Protein 5MZN (pdb70)

Organism: Saccharomyces cerevisiae (strain ATCC 204508 / S288c) (NCBI:txid559292)

Secondary structure (DSSP, 8-state):
---THHHHHHHHHH----HHHHHHHTTS-TT--SSSSS---GGG--PPPSS-SSHHHHHHHHHHHHHHHHHHHHHHHHHT--PPPEEEEEEEEEEETTEEEEEEEEEHHHHHHTT--TTEEEEEE--TT--TTS---HHHHHT-SSEEEEEEEEEEE-TTSEEEEEEEEETT-GGGGG--TT-EEEEEEEEE-HHHHHHHHHHHHGGG-TTHHHHHHT-PPPP----HHHHHHHHHHHT--HHHHHHHHHHHHS-EEEEEE--TTS-HHHHHHHHHHHHHHHHH--------PPP-EEEEESSHHHHHHHHHHHTT-EE-TTS-EE---EEE-S--SS--HHHHTTBHHHHHHHHHTTTT--HHHHHHHHHHHHHHHHHH-SEEEEETGGGGSHHHHTS-----EEEESSTTSS-HHHHHGGGGGT--EEEEEE-SSSPPPP-S-HHHHHTTTT--HHHHHHTTSPPEEP-EE-SS-HHHHHHHHHHHSTT-PEEPTTHHHHT--GGGGSTT--SEEEEEE----S--HHHHHHHHHHHHHHHHHHTTT---TT-EEEEES-HHHHHHHHHHHHHHHGGGGTTTEEEEETTTTTT--EEEEEEE------HHHHHHHHHHHHHHTTSEEEEEEEEE-HHHHTTSHHHHHHHHHHHHTT-EEEE-TTTT-TT-HHHHHHHH--

Radius of gyration: 28.55 Å; Cα contacts (8 Å, |Δi|>4): 1308; chains: 1; bounding box: 81×67×74 Å

InterPro domains:
  IPR024481 Helicase Sen1, N-terminal [PF12726] (106-859)
  IPR027417 P-loop containing nucleoside triphosphate hydrolase [G3DSA:3.40.50.300] (1264-1654)
  IPR027417 P-loop containing nucleoside triphosphate hydrolase [G3DSA:3.40.50.300] (1655-1859)
  IPR027417 P-loop containing nucleoside triphosphate hydrolase [SSF52540] (1333-1855)
  IPR041677 DNA2/NAM7 helicase, helicase domain [PF13086] (1334-1626)
  IPR041679 DNA2/NAM7 helicase-like, C-terminal [PF13087] (1634-1831)
  IPR044340 Helicase Sen1, 1B domain [cd21408] (1179-1284)
  IPR045055 DNA2/NAM7-like helicase [PTHR10887] (920-1957)
  IPR047187 Upf1-like, C-terminal helicase domain [cd18808] (1657-1848)
  IPR056474 Helicase SEN1, beta-barrel domain [PF23576] (1177-1285)

GO terms:
  GO:0060257 negative regulation of flocculation (P, IMP)
  GO:0005515 protein binding (F, IDA)
  GO:0005634 nucleus (C, IDA)
  GO:0005657 replication fork (C, IDA)
  GO:0005737 cytoplasm (C, IDA)
  GO:0033678 5'-3' DNA/RNA helicase activity (F, IDA)
  GO:0043139 5'-3' DNA helicase activity (F, IDA)
  GO:0035649 Nrd1 complex (C, IDA)
  GO:0006386 termination of RNA polymerase III transcription (P, IDA)
  GO:0019904 protein domain specific binding (F, IDA)
  GO:0006283 transcription-coupled nucleotide-excision repair (P, IGI)
  GO:0003729 mRNA binding (F, HDA)
  GO:0045005 DNA-templated DNA replication maintenance of fidelity (P, IMP)
  GO:0045454 cell redox homeostasis (P, IMP)
  GO:0016180 snRNA processing (P, IMP)
  GO:1990918 double-strand break repair involved in meiotic recombination (P, IMP)
  GO:0031124 mRNA 3'-end processing (P, IMP)
  GO:0031126 sno(s)RNA 3'-end processing (P, IMP)
  GO:0006279 premeiotic DNA replication (P, IMP)
  GO:0006353 DNA-templated transcription termination (P, IMP)

B-factor: mean 53.17, std 30.82, range [19.44, 369.69]

Structure (mmCIF, N/CA/C/O backbone):
data_5MZN
#
_entry.id   5MZN
#
_cell.length_a   90.285
_cell.length_b   171.944
_cell.length_c   69.094
_cell.angle_alpha   90.00
_cell.angle_beta   90.00
_cell.angle_gamma   90.00
#
_symmetry.space_group_name_H-M   'P 21 21 2'
#
loop_
_entity.id
_entity.type
_entity.pdbx_description
1 polymer 'Helicase SEN1,Helicase SEN1'
2 non-polymer "ADENOSINE-5'-DIPHOSPHATE"
3 non-polymer 1,2-ETHANEDIOL
4 non-polymer GLYCEROL
5 non-polymer DI(HYDROXYETHYL)ETHER
6 non-polymer 'MAGNESIUM ION'
7 water water
#
loop_
_atom_site.group_PDB
_atom_site.id
_atom_site.type_symbol
_atom_site.label_atom_id
_atom_site.label_alt_id
_atom_site.label_comp_id
_atom_site.label_asym_id
_atom_site.label_entity_id
_atom_site.label_seq_id
_atom_site.pdbx_PDB_ins_code
_atom_site.Cartn_x
_atom_site.Cartn_y
_atom_site.Cartn_z
_atom_site.occupancy
_atom_site.B_iso_or_equiv
_atom_site.auth_seq_id
_atom_site.auth_comp_id
_atom_site.auth_asym_id
_atom_site.auth_atom_id
_atom_site.pdbx_PDB_model_num
ATOM 1 N N . GLU A 1 5 ? -77.106 20.493 -5.481 1.00 81.08 1096 GLU A N 1
ATOM 2 C CA . GLU A 1 5 ? -77.990 21.593 -5.087 1.00 92.58 1096 GLU A CA 1
ATOM 3 C C . GLU A 1 5 ? -77.506 22.907 -5.709 1.00 109.28 1096 GLU A C 1
ATOM 4 O O . GLU A 1 5 ? -77.324 22.984 -6.926 1.00 109.24 1096 GLU A O 1
ATOM 7 N N . LEU A 1 6 ? -77.312 23.944 -4.884 1.00 120.34 1097 LEU A N 1
ATOM 8 C CA . LEU A 1 6 ? -76.664 25.179 -5.319 1.00 117.97 1097 LEU A CA 1
ATOM 9 C C . LEU A 1 6 ? -75.229 25.181 -4.798 1.00 105.96 1097 LEU A C 1
ATOM 10 O O . LEU A 1 6 ? -74.993 25.383 -3.599 1.00 90.49 1097 LEU A O 1
ATOM 26 N N . ALA A 1 7 ? -74.277 24.990 -5.712 1.00 103.68 1098 ALA A N 1
ATOM 27 C CA . ALA A 1 7 ? -72.883 24.732 -5.361 1.00 92.82 1098 ALA A CA 1
ATOM 28 C C . ALA A 1 7 ? -72.088 26.040 -5.306 1.00 90.06 1098 ALA A C 1
ATOM 29 O O . ALA A 1 7 ? -71.234 26.331 -6.150 1.00 68.07 1098 ALA A O 1
ATOM 36 N N . LYS A 1 8 ? -72.378 26.827 -4.260 1.00 102.87 1099 LYS A N 1
ATOM 37 C CA . LYS A 1 8 ? -71.537 27.963 -3.873 1.00 96.41 1099 LYS A CA 1
ATOM 38 C C . LYS A 1 8 ? -70.144 27.534 -3.434 1.00 80.62 1099 LYS A C 1
ATOM 39 O O . LYS A 1 8 ? -69.297 28.395 -3.151 1.00 74.86 1099 LYS A O 1
ATOM 58 N N . GLN A 1 9 ? -69.905 26.231 -3.309 1.00 62.91 1100 GLN A N 1
ATOM 59 C CA . GLN A 1 9 ? -68.571 25.762 -3.024 1.00 67.19 1100 GLN A CA 1
ATOM 60 C C . GLN A 1 9 ? -67.655 25.952 -4.224 1.00 59.70 1100 GLN A C 1
ATOM 61 O O . GLN A 1 9 ? -66.436 25.897 -4.060 1.00 52.63 1100 GLN A O 1
ATOM 75 N N . GLU A 1 10 ? -68.221 26.162 -5.418 1.00 61.97 1101 GLU A N 1
ATOM 76 C CA . GLU A 1 10 ? -67.398 26.526 -6.562 1.00 63.64 1101 GLU A CA 1
ATOM 77 C C . GLU A 1 10 ? -66.676 27.830 -6.289 1.00 52.19 1101 GLU A C 1
ATOM 78 O O . GLU A 1 10 ? -65.472 27.943 -6.541 1.00 47.05 1101 GLU A O 1
ATOM 90 N N . LEU A 1 11 ? -67.379 28.814 -5.722 1.00 47.75 1102 LEU A N 1
ATOM 91 C CA . LEU A 1 11 ? -66.709 30.049 -5.348 1.00 58.97 1102 LEU A CA 1
ATOM 92 C C . LEU A 1 11 ? -65.700 29.794 -4.245 1.00 48.78 1102 LEU A C 1
ATOM 93 O O . LEU A 1 11 ? -64.641 30.427 -4.219 1.00 46.49 1102 LEU A O 1
ATOM 109 N N . GLU A 1 12 ? -66.012 28.884 -3.317 1.00 51.06 1103 GLU A N 1
ATOM 110 C CA . GLU A 1 12 ? -65.096 28.629 -2.210 1.00 46.64 1103 GLU A CA 1
ATOM 111 C C . GLU A 1 12 ? -63.855 27.894 -2.688 1.00 36.23 1103 GLU A C 1
ATOM 112 O O . GLU A 1 12 ? -62.738 28.195 -2.252 1.00 35.96 1103 GLU A O 1
ATOM 124 N N . HIS A 1 13 ? -64.030 26.923 -3.582 1.00 38.59 1104 HIS A N 1
ATOM 125 C CA . HIS A 1 13 ? -62.876 26.240 -4.134 1.00 37.52 1104 HIS A CA 1
ATOM 126 C C . HIS A 1 13 ? -62.079 27.164 -5.044 1.00 33.80 1104 HIS A C 1
ATOM 127 O O . HIS A 1 13 ? -60.846 27.088 -5.076 1.00 33.71 1104 HIS A O 1
ATOM 141 N N . MET A 1 14 ? -62.761 28.018 -5.813 1.00 36.56 1105 MET A N 1
ATOM 142 C CA . MET A 1 14 ? -62.040 29.039 -6.571 1.00 34.47 1105 MET A CA 1
ATOM 143 C C . MET A 1 14 ? -61.187 29.864 -5.627 1.00 32.74 1105 MET A C 1
ATOM 144 O O . MET A 1 14 ? -59.997 30.068 -5.860 1.00 31.11 1105 MET A O 1
ATOM 158 N N . ARG A 1 15 ? -61.776 30.317 -4.519 1.00 34.91 1106 ARG A N 1
ATOM 159 C CA . ARG A 1 15 ? -61.009 31.121 -3.582 1.00 35.85 1106 ARG A CA 1
ATOM 160 C C . ARG A 1 15 ? -59.780 30.371 -3.061 1.00 31.54 1106 ARG A C 1
ATOM 161 O O . ARG A 1 15 ? -58.694 30.949 -2.969 1.00 31.81 1106 ARG A O 1
ATOM 182 N N . LYS A 1 16 ? -59.913 29.078 -2.743 1.00 32.68 1107 LYS A N 1
ATOM 183 C CA . LYS A 1 16 ? -58.758 28.303 -2.270 1.00 31.05 1107 LYS A CA 1
ATOM 184 C C . LYS A 1 16 ? -57.657 28.230 -3.319 1.00 30.49 1107 LYS A C 1
ATOM 185 O O . LYS A 1 16 ? -56.465 28.371 -3.007 1.00 32.01 1107 LYS A O 1
ATOM 204 N N . ARG A 1 17 ? -58.030 27.947 -4.562 1.00 30.34 1108 ARG A N 1
ATOM 205 C CA . ARG A 1 17 ? -57.031 27.763 -5.604 1.00 30.49 1108 ARG A CA 1
ATOM 206 C C . ARG A 1 17 ? -56.259 29.038 -5.903 1.00 29.77 1108 ARG A C 1
ATOM 207 O O . ARG A 1 17 ? -55.103 28.966 -6.339 1.00 28.10 1108 ARG A O 1
ATOM 228 N N . LEU A 1 18 ? -56.878 30.192 -5.711 1.00 29.86 1109 LEU A N 1
ATOM 229 C CA . LEU A 1 18 ? -56.276 31.466 -6.059 1.00 27.58 1109 LEU A CA 1
ATOM 230 C C . LEU A 1 18 ? -55.571 32.145 -4.887 1.00 31.38 1109 LEU A C 1
ATOM 231 O O . LEU A 1 18 ? -54.983 33.211 -5.081 1.00 34.38 1109 LEU A O 1
ATOM 247 N N . ASN A 1 19 ? -55.614 31.563 -3.691 1.00 31.14 1110 ASN A N 1
ATOM 248 C CA . ASN A 1 19 ? -55.051 32.198 -2.488 1.00 34.67 1110 ASN A CA 1
ATOM 249 C C . ASN A 1 19 ? -54.247 31.209 -1.666 1.00 34.04 1110 ASN A C 1
ATOM 250 O O . ASN A 1 19 ? -54.293 31.211 -0.430 1.00 33.12 1110 ASN A O 1
ATOM 261 N N . VAL A 1 20 ? -53.486 30.361 -2.330 1.00 28.00 1111 VAL A N 1
ATOM 262 C CA . VAL A 1 20 ? -52.636 29.429 -1.596 1.00 28.26 1111 VAL A CA 1
ATOM 263 C C . VAL A 1 20 ? -51.564 30.207 -0.845 1.00 31.16 1111 VAL A C 1
ATOM 264 O O . VAL A 1 20 ? -50.907 31.096 -1.404 1.00 31.22 1111 VAL A O 1
ATOM 277 N N . ASP A 1 21 ? -51.362 29.852 0.419 1.00 29.29 1112 ASP A N 1
ATOM 278 C CA . ASP A 1 21 ? -50.336 30.480 1.262 1.00 29.85 1112 ASP A CA 1
ATOM 279 C C . ASP A 1 21 ? -48.940 30.093 0.802 1.00 30.13 1112 ASP A C 1
ATOM 280 O O . ASP A 1 21 ? -48.608 28.903 0.714 1.00 29.60 1112 ASP A O 1
ATOM 289 N N . MET A 1 22 ? -48.113 31.099 0.501 1.00 28.78 1113 MET A N 1
ATOM 290 C CA . MET A 1 22 ? -46.727 30.846 0.156 1.00 28.48 1113 MET A CA 1
ATOM 291 C C . MET A 1 22 ? -45.812 30.723 1.371 1.00 29.26 1113 MET A C 1
ATOM 292 O O . MET A 1 22 ? -44.651 30.323 1.204 1.00 28.41 1113 MET A O 1
ATOM 306 N N . ASN A 1 23 ? -46.259 31.092 2.573 1.00 30.09 1114 ASN A N 1
ATOM 307 C CA . ASN A 1 23 ? -45.346 31.013 3.708 1.00 32.09 1114 ASN A CA 1
ATOM 308 C C . ASN A 1 23 ? -44.716 29.634 3.876 1.00 33.22 1114 ASN A C 1
ATOM 309 O O . ASN A 1 23 ? -43.502 29.571 4.142 1.00 30.21 1114 ASN A O 1
ATOM 320 N N . PRO A 1 24 ? -45.430 28.519 3.716 1.00 31.55 1115 PRO A N 1
ATOM 321 C CA . PRO A 1 24 ? -44.763 27.220 3.863 1.00 31.07 1115 PRO A CA 1
ATOM 322 C C . PRO A 1 24 ? -43.644 27.024 2.886 1.00 27.61 1115 PRO A C 1
ATOM 323 O O . PRO A 1 24 ? -42.677 26.318 3.185 1.00 28.79 1115 PRO A O 1
ATOM 334 N N . LEU A 1 25 ? -43.741 27.606 1.699 1.00 27.29 1116 LEU A N 1
ATOM 335 C CA . LEU A 1 25 ? -42.650 27.498 0.741 1.00 26.85 1116 LEU A CA 1
ATOM 336 C C . LEU A 1 25 ? -41.397 28.179 1.267 1.00 28.49 1116 LEU A C 1
ATOM 337 O O . LEU A 1 25 ? -40.294 27.625 1.176 1.00 27.58 1116 LEU A O 1
ATOM 353 N N . TYR A 1 26 ? -41.543 29.392 1.800 1.00 25.47 1117 TYR A N 1
ATOM 354 C CA . TYR A 1 26 ? -40.388 30.142 2.284 1.00 27.75 1117 TYR A CA 1
ATOM 355 C C . TYR A 1 26 ? -39.914 29.668 3.648 1.00 27.92 1117 TYR A C 1
ATOM 356 O O . TYR A 1 26 ? -38.743 29.857 3.983 1.00 27.98 1117 TYR A O 1
ATOM 374 N N . GLU A 1 27 ? -40.765 28.999 4.420 1.00 26.97 1118 GLU A N 1
ATOM 375 C CA . GLU A 1 27 ? -40.276 28.319 5.621 1.00 30.09 1118 GLU A CA 1
ATOM 376 C C . GLU A 1 27 ? -39.189 27.332 5.270 1.00 30.07 1118 GLU A C 1
ATOM 377 O O . GLU A 1 27 ? -38.261 27.119 6.051 1.00 31.34 1118 GLU A O 1
ATOM 389 N N . ILE A 1 28 ? -39.307 26.699 4.112 1.00 27.22 1119 ILE A N 1
ATOM 390 C CA . ILE A 1 28 ? -38.283 25.775 3.648 1.00 25.78 1119 ILE A CA 1
ATOM 391 C C . ILE A 1 28 ? -37.106 26.540 3.056 1.00 25.79 1119 ILE A C 1
ATOM 392 O O . ILE A 1 28 ? -35.970 26.436 3.524 1.00 27.71 1119 ILE A O 1
ATOM 408 N N . ILE A 1 29 ? -37.366 27.314 2.014 1.00 23.95 1120 ILE A N 1
ATOM 409 C CA . ILE A 1 29 ? -36.278 27.892 1.213 1.00 23.23 1120 ILE A CA 1
ATOM 410 C C . ILE A 1 29 ? -35.423 28.854 2.040 1.00 24.19 1120 ILE A C 1
ATOM 411 O O . ILE A 1 29 ? -34.202 28.913 1.866 1.00 27.22 1120 ILE A O 1
ATOM 427 N N . LEU A 1 30 ? -36.045 29.639 2.921 1.00 26.85 1121 LEU A N 1
ATOM 428 C CA . LEU A 1 30 ? -35.248 30.611 3.659 1.00 26.84 1121 LEU A CA 1
ATOM 429 C C . LEU A 1 30 ? -34.348 29.949 4.699 1.00 27.75 1121 LEU A C 1
ATOM 430 O O . LEU A 1 30 ? -33.545 30.647 5.342 1.00 27.44 1121 LEU A O 1
ATOM 446 N N A GLN A 1 31 ? -34.476 28.627 4.897 0.24 26.57 1122 GLN A N 1
ATOM 447 N N B GLN A 1 31 ? -34.432 28.635 4.875 0.76 26.67 1122 GLN A N 1
ATOM 448 C CA A GLN A 1 31 ? -33.544 27.849 5.710 0.24 27.52 1122 GLN A CA 1
ATOM 449 C CA B GLN A 1 31 ? -33.489 27.936 5.728 0.76 27.52 1122 GLN A CA 1
ATOM 450 C C A GLN A 1 31 ? -32.369 27.310 4.916 0.24 28.52 1122 GLN A C 1
ATOM 451 C C B GLN A 1 31 ? -32.462 27.154 4.926 0.76 28.37 1122 GLN A C 1
ATOM 452 O O A GLN A 1 31 ? -31.378 26.875 5.511 0.24 33.35 1122 GLN A O 1
ATOM 453 O O B GLN A 1 31 ? -31.668 26.414 5.518 0.76 29.10 1122 GLN A O 1
ATOM 480 N N . TRP A 1 32 ? -32.471 27.288 3.597 1.00 27.59 1123 TRP A N 1
ATOM 481 C CA . TRP A 1 32 ? -31.411 26.744 2.775 1.00 30.13 1123 TRP A CA 1
ATOM 482 C C . TRP A 1 32 ? -30.088 27.492 2.985 1.00 31.75 1123 TRP A C 1
ATOM 483 O O . TRP A 1 32 ? -30.026 28.587 3.544 1.00 30.01 1123 TRP A O 1
ATOM 504 N N . ASP A 1 33 ? -29.018 26.857 2.534 1.00 29.29 1124 ASP A N 1
ATOM 505 C CA . ASP A 1 33 ? -27.635 27.342 2.672 1.00 31.85 1124 ASP A CA 1
ATOM 506 C C . ASP A 1 33 ? -27.111 27.629 1.269 1.00 32.18 1124 ASP A C 1
ATOM 507 O O . ASP A 1 33 ? -26.786 26.709 0.515 1.00 31.80 1124 ASP A O 1
ATOM 516 N N . TYR A 1 34 ? -27.064 28.913 0.907 1.00 28.91 1125 TYR A N 1
ATOM 517 C CA . TYR A 1 34 ? -26.532 29.335 -0.390 1.00 29.93 1125 TYR A CA 1
ATOM 518 C C . TYR A 1 34 ? -25.148 28.763 -0.683 1.00 30.15 1125 TYR A C 1
ATOM 519 O O . TYR A 1 34 ? -24.764 28.634 -1.853 1.00 31.36 1125 TYR A O 1
ATOM 537 N N . THR A 1 35 ? -24.356 28.489 0.346 1.00 27.80 1126 THR A N 1
ATOM 538 C CA . THR A 1 35 ? -22.988 28.031 0.133 1.00 29.01 1126 THR A CA 1
ATOM 539 C C . THR A 1 35 ? -22.883 26.526 -0.035 1.00 31.85 1126 THR A C 1
ATOM 540 O O . THR A 1 35 ? -21.786 26.027 -0.299 1.00 34.06 1126 THR A O 1
ATOM 551 N N . ARG A 1 36 ? -23.992 25.809 0.078 1.00 30.76 1127 ARG A N 1
ATOM 552 C CA . ARG A 1 36 ? -23.952 24.357 0.053 1.00 34.50 1127 ARG A CA 1
ATOM 553 C C . ARG A 1 36 ? -23.537 23.834 -1.319 1.00 35.23 1127 ARG A C 1
ATOM 554 O O . ARG A 1 36 ? -24.108 24.210 -2.341 1.00 34.36 1127 ARG A O 1
ATOM 575 N N . ASN A 1 37 ? -22.560 22.941 -1.321 1.00 36.37 1128 ASN A N 1
ATOM 576 C CA . ASN A 1 37 ? -22.045 22.286 -2.519 1.00 43.07 1128 ASN A CA 1
ATOM 577 C C . ASN A 1 37 ? -22.668 20.907 -2.625 1.00 38.27 1128 ASN A C 1
ATOM 578 O O . ASN A 1 37 ? -22.123 19.938 -2.092 1.00 38.86 1128 ASN A O 1
ATOM 589 N N . SER A 1 38 ? -23.797 20.811 -3.317 1.00 35.66 1129 SER A N 1
ATOM 590 C CA . SER A 1 38 ? -24.541 19.557 -3.353 1.00 34.65 1129 SER A CA 1
ATOM 591 C C . SER A 1 38 ? -25.609 19.597 -4.432 1.00 33.73 1129 SER A C 1
ATOM 592 O O . SER A 1 38 ? -26.161 20.650 -4.740 1.00 34.27 1129 SER A O 1
ATOM 600 N N . GLU A 1 39 ? -25.933 18.420 -4.949 1.00 29.76 1130 GLU A N 1
ATOM 601 C CA . GLU A 1 39 ? -27.061 18.252 -5.860 1.00 28.60 1130 GLU A CA 1
ATOM 602 C C . GLU A 1 39 ? -28.387 18.475 -5.168 1.00 28.22 1130 GLU A C 1
ATOM 603 O O . GLU A 1 39 ? -29.387 18.743 -5.840 1.00 28.25 1130 GLU A O 1
ATOM 615 N N . TYR A 1 40 ? -28.418 18.327 -3.846 1.00 29.48 1131 TYR A N 1
ATOM 616 C CA . TYR A 1 40 ? -29.621 18.370 -3.022 1.00 27.55 1131 TYR A CA 1
ATOM 617 C C . TYR A 1 40 ? -29.558 19.508 -2.010 1.00 27.30 1131 TYR A C 1
ATOM 618 O O . TYR A 1 40 ? -28.473 19.869 -1.548 1.00 30.82 1131 TYR A O 1
ATOM 636 N N . PRO A 1 41 ? -30.712 20.065 -1.627 1.00 27.48 1132 PRO A N 1
ATOM 637 C CA . PRO A 1 41 ? -30.708 21.218 -0.722 1.00 27.47 1132 PRO A CA 1
ATOM 638 C C . PRO A 1 41 ? -30.415 20.864 0.719 1.00 29.36 1132 PRO A C 1
ATOM 639 O O . PRO A 1 41 ? -30.103 21.766 1.511 1.00 29.60 1132 PRO A O 1
ATOM 650 N N . ASP A 1 42 ? -30.541 19.604 1.108 1.00 28.60 1133 ASP A N 1
ATOM 651 C CA . ASP A 1 42 ? -30.304 19.270 2.503 1.00 31.26 1133 ASP A CA 1
ATOM 652 C C . ASP A 1 42 ? -29.822 17.833 2.565 1.00 32.30 1133 ASP A C 1
ATOM 653 O O . ASP A 1 42 ? -29.587 17.198 1.539 1.00 31.85 1133 ASP A O 1
ATOM 662 N N . ASP A 1 43 ? -29.676 17.320 3.780 1.00 29.36 1134 ASP A N 1
ATOM 663 C CA . ASP A 1 43 ? -29.138 15.979 3.981 1.00 33.34 1134 ASP A CA 1
ATOM 664 C C . ASP A 1 43 ? -30.199 14.973 4.394 1.00 34.00 1134 ASP A C 1
ATOM 665 O O . ASP A 1 43 ? -29.863 13.942 4.982 1.00 37.80 1134 ASP A O 1
ATOM 674 N N . GLU A 1 44 ? -31.461 15.248 4.092 1.00 31.33 1135 GLU A N 1
ATOM 675 C CA . GLU A 1 44 ? -32.493 14.261 4.342 1.00 34.48 1135 GLU A CA 1
ATOM 676 C C . GLU A 1 44 ? -32.141 12.988 3.570 1.00 39.50 1135 GLU A C 1
ATOM 677 O O . GLU A 1 44 ? -31.428 13.051 2.570 1.00 34.87 1135 GLU A O 1
ATOM 689 N N . PRO A 1 45 ? -32.613 11.825 4.010 1.00 40.30 1136 PRO A N 1
ATOM 690 C CA . PRO A 1 45 ? -32.268 10.588 3.301 1.00 38.56 1136 PRO A CA 1
ATOM 691 C C . PRO A 1 45 ? -32.814 10.583 1.882 1.00 36.23 1136 PRO A C 1
ATOM 692 O O . PRO A 1 45 ? -33.902 11.089 1.606 1.00 35.06 1136 PRO A O 1
ATOM 703 N N . ILE A 1 46 ? -32.050 9.963 0.983 1.00 38.24 1137 ILE A N 1
ATOM 704 C CA . ILE A 1 46 ? -32.430 9.911 -0.430 1.00 40.13 1137 ILE A CA 1
ATOM 705 C C . ILE A 1 46 ? -33.775 9.227 -0.626 1.00 43.83 1137 ILE A C 1
ATOM 706 O O . ILE A 1 46 ? -34.475 9.485 -1.612 1.00 41.49 1137 ILE A O 1
ATOM 722 N N . GLY A 1 47 ? -34.161 8.343 0.290 1.00 45.80 1138 GLY A N 1
ATOM 723 C CA . GLY A 1 47 ? -35.439 7.650 0.157 1.00 48.54 1138 GLY A CA 1
ATOM 724 C C . GLY A 1 47 ? -36.649 8.533 0.400 1.00 47.85 1138 GLY A C 1
ATOM 725 O O . GLY A 1 47 ? -37.781 8.106 0.141 1.00 51.95 1138 GLY A O 1
ATOM 729 N N . ASN A 1 48 ? -36.446 9.748 0.903 1.00 40.15 1139 ASN A N 1
ATOM 730 C CA . ASN A 1 48 ? -37.546 10.694 0.946 1.00 42.73 1139 ASN A CA 1
ATOM 731 C C . ASN A 1 48 ? -38.004 11.067 -0.458 1.00 46.04 1139 ASN A C 1
ATOM 732 O O . ASN A 1 48 ? -39.109 11.592 -0.623 1.00 44.38 1139 ASN A O 1
ATOM 743 N N . TYR A 1 49 ? -37.176 10.820 -1.464 1.00 38.67 1140 TYR A N 1
ATOM 744 C CA . TYR A 1 49 ? -37.516 11.108 -2.853 1.00 33.09 1140 TYR A CA 1
ATOM 745 C C . TYR A 1 49 ? -37.989 9.836 -3.542 1.00 32.03 1140 TYR A C 1
ATOM 746 O O . TYR A 1 49 ? -37.468 8.749 -3.284 1.00 35.77 1140 TYR A O 1
ATOM 764 N N . SER A 1 50 ? -38.949 9.978 -4.450 1.00 33.81 1141 SER A N 1
ATOM 765 C CA . SER A 1 50 ? -39.384 8.827 -5.224 1.00 36.75 1141 SER A CA 1
ATOM 766 C C . SER A 1 50 ? -39.831 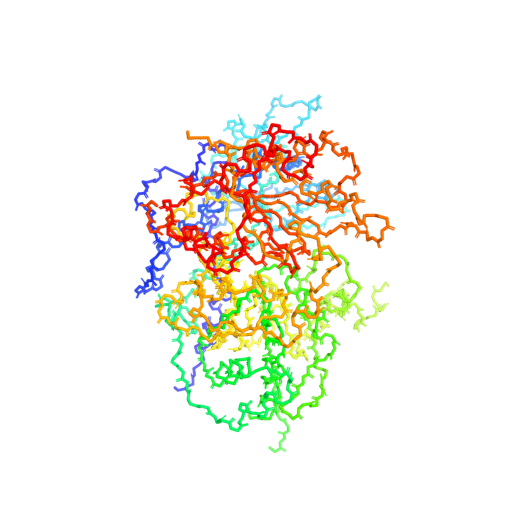9.293 -6.597 1.00 35.85 1141 SER A C 1
ATOM 767 O O . SER A 1 50 ? -39.978 10.487 -6.857 1.00 32.19 1141 SER A O 1
ATOM 775 N N . ASP A 1 51 ? -40.051 8.320 -7.475 1.00 35.12 1142 ASP A N 1
ATOM 776 C CA . ASP A 1 51 ? -40.394 8.601 -8.858 1.00 33.67 1142 ASP A CA 1
ATOM 777 C C . ASP A 1 51 ? -41.786 9.190 -8.943 1.00 33.52 1142 ASP A C 1
ATOM 778 O O . ASP A 1 51 ? -42.688 8.800 -8.195 1.00 33.97 1142 ASP A O 1
ATOM 787 N N . VAL A 1 52 ? -41.990 10.059 -9.932 1.00 32.74 1143 VAL A N 1
ATOM 788 C CA . VAL A 1 52 ? -43.356 10.395 -10.305 1.00 32.49 1143 VAL A CA 1
ATOM 789 C C . VAL A 1 52 ? -44.050 9.100 -10.686 1.00 33.11 1143 VAL A C 1
ATOM 790 O O . VAL A 1 52 ? -43.619 8.388 -11.600 1.00 36.68 1143 VAL A O 1
ATOM 803 N N . LYS A 1 53 ? -45.142 8.802 -10.010 1.00 30.92 1144 LYS A N 1
ATOM 804 C CA . LYS A 1 53 ? -45.891 7.583 -10.278 1.00 33.14 1144 LYS A CA 1
ATOM 805 C C . LYS A 1 53 ? -46.795 7.718 -11.497 1.00 32.13 1144 LYS A C 1
ATOM 806 O O . LYS A 1 53 ? -47.303 8.790 -11.789 1.00 31.50 1144 LYS A O 1
ATOM 825 N N . ASP A 1 54 ? -47.066 6.595 -12.159 1.00 31.90 1145 ASP A N 1
ATOM 826 C CA . ASP A 1 54 ? -48.021 6.633 -13.265 1.00 33.61 1145 ASP A CA 1
ATOM 827 C C . ASP A 1 54 ? -49.410 7.072 -12.801 1.00 36.81 1145 ASP A C 1
ATOM 828 O O . ASP A 1 54 ? -50.152 7.713 -13.554 1.00 32.23 1145 ASP A O 1
ATOM 837 N N . PHE A 1 55 ? -49.768 6.733 -11.571 1.00 36.92 1146 PHE A N 1
ATOM 838 C CA . PHE A 1 55 ? -51.123 6.827 -11.054 1.00 39.08 1146 PHE A CA 1
ATOM 839 C C . PHE A 1 55 ? -50.978 7.224 -9.597 1.00 35.40 1146 PHE A C 1
ATOM 840 O O . PHE A 1 55 ? -50.155 6.641 -8.883 1.00 36.59 1146 PHE A O 1
ATOM 857 N N . PHE A 1 56 ? -51.743 8.217 -9.153 1.00 32.55 1147 PHE A N 1
ATOM 858 C CA . PHE A 1 56 ? -51.671 8.682 -7.778 1.00 33.03 1147 PHE A CA 1
ATOM 859 C C . PHE A 1 56 ? -53.009 8.428 -7.114 1.00 36.09 1147 PHE A C 1
ATOM 860 O O . PHE A 1 56 ? -54.054 8.517 -7.761 1.00 38.56 1147 PHE A O 1
ATOM 877 N N . ASN A 1 57 ? -52.961 8.128 -5.811 1.00 38.01 1148 ASN A N 1
ATOM 878 C CA . ASN A 1 57 ? -54.150 7.715 -5.075 1.00 46.04 1148 ASN A CA 1
ATOM 879 C C . ASN A 1 57 ? -54.938 8.879 -4.508 1.00 41.71 1148 ASN A C 1
ATOM 880 O O . ASN A 1 57 ? -56.117 8.713 -4.192 1.00 41.33 1148 ASN A O 1
ATOM 891 N N . SER A 1 58 ? -54.316 10.028 -4.334 1.00 36.65 1149 SER A N 1
ATOM 892 C CA . SER A 1 58 ? -54.946 11.128 -3.625 1.00 36.77 1149 SER A CA 1
ATOM 893 C C . SER A 1 58 ? -54.116 12.386 -3.852 1.00 37.34 1149 SER A C 1
ATOM 894 O O . SER A 1 58 ? -52.940 12.291 -4.176 1.00 32.32 1149 SER A O 1
ATOM 902 N N . PRO A 1 59 ? -54.686 13.568 -3.588 1.00 36.20 1150 PRO A N 1
ATOM 903 C CA . PRO A 1 59 ? -53.848 14.778 -3.609 1.00 33.05 1150 PRO A CA 1
ATOM 904 C C . PRO A 1 59 ? -52.651 14.684 -2.666 1.00 31.71 1150 PRO A C 1
ATOM 905 O O . PRO A 1 59 ? -51.545 15.106 -3.031 1.00 31.54 1150 PRO A O 1
ATOM 916 N N . ALA A 1 60 ? -52.824 14.080 -1.480 1.00 34.26 1151 ALA A N 1
ATOM 917 C CA . ALA A 1 60 ? -51.714 13.997 -0.537 1.00 32.68 1151 ALA A CA 1
ATOM 918 C C . ALA A 1 60 ? -50.592 13.138 -1.095 1.00 32.20 1151 ALA A C 1
ATOM 919 O O . ALA A 1 60 ? -49.410 13.422 -0.867 1.00 34.13 1151 ALA A O 1
ATOM 926 N N . ASP A 1 61 ? -50.959 12.044 -1.768 1.00 31.16 1152 ASP A N 1
ATOM 927 C CA . ASP A 1 61 ? -49.999 11.156 -2.427 1.00 34.82 1152 ASP A CA 1
ATOM 928 C C . ASP A 1 61 ? -49.203 11.927 -3.474 1.00 33.47 1152 ASP A C 1
ATOM 929 O O . ASP A 1 61 ? -47.969 11.901 -3.493 1.00 30.60 1152 ASP A O 1
ATOM 938 N N . TYR A 1 62 ? -49.910 12.638 -4.340 1.00 31.58 1153 TYR A N 1
ATOM 939 C CA . TYR A 1 62 ? -49.260 13.483 -5.335 1.00 28.96 1153 TYR A CA 1
ATOM 940 C C . TYR A 1 62 ? -48.319 14.492 -4.678 1.00 28.82 1153 TYR A C 1
ATOM 941 O O . TYR A 1 62 ? -47.178 14.686 -5.121 1.00 30.23 1153 TYR A O 1
ATOM 959 N N . GLN A 1 63 ? -48.772 15.141 -3.611 1.00 30.46 1154 GLN A N 1
ATOM 960 C CA . GLN A 1 63 ? -47.952 16.175 -2.985 1.00 28.48 1154 GLN A CA 1
ATOM 961 C C . GLN A 1 63 ? -46.727 15.598 -2.302 1.00 30.56 1154 GLN A C 1
ATOM 962 O O . GLN A 1 63 ? -45.668 16.240 -2.276 1.00 30.59 1154 GLN A O 1
ATOM 976 N N . LYS A 1 64 ? -46.853 14.403 -1.739 1.00 31.81 1155 LYS A N 1
ATOM 977 C CA . LYS A 1 64 ? -45.718 13.751 -1.096 1.00 34.24 1155 LYS A CA 1
ATOM 978 C C . LYS A 1 64 ? -44.579 13.519 -2.081 1.00 30.51 1155 LYS A C 1
ATOM 979 O O . LYS A 1 64 ? -43.404 13.696 -1.741 1.00 30.87 1155 LYS A O 1
ATOM 998 N N . VAL A 1 65 ? -44.915 13.155 -3.315 1.00 28.52 1156 VAL A N 1
ATOM 999 C CA . VAL A 1 65 ? -43.922 12.878 -4.339 1.00 29.10 1156 VAL A CA 1
ATOM 1000 C C . VAL A 1 65 ? -43.448 14.160 -4.999 1.00 29.11 1156 VAL A C 1
ATOM 1001 O O . VAL A 1 65 ? -42.243 14.373 -5.190 1.00 29.21 1156 VAL A O 1
ATOM 1014 N N A MET A 1 66 ? -44.385 15.040 -5.357 0.35 28.04 1157 MET A N 1
ATOM 1015 N N B MET A 1 66 ? -44.388 15.034 -5.362 0.65 28.06 1157 MET A N 1
ATOM 1016 C CA A MET A 1 66 ? -44.051 16.153 -6.239 0.35 27.32 1157 MET A CA 1
ATOM 1017 C CA B MET A 1 66 ? -44.057 16.158 -6.230 0.65 27.43 1157 MET A CA 1
ATOM 1018 C C A MET A 1 66 ? -43.424 17.333 -5.496 0.35 26.50 1157 MET A C 1
ATOM 1019 C C B MET A 1 66 ? -43.392 17.309 -5.477 0.65 26.60 1157 MET A C 1
ATOM 1020 O O A MET A 1 66 ? -42.648 18.081 -6.095 0.35 26.88 1157 MET A O 1
ATOM 1021 O O B MET A 1 66 ? -42.549 18.005 -6.047 0.65 26.89 1157 MET A O 1
ATOM 1048 N N . LYS A 1 67 ? -43.733 17.538 -4.220 1.00 26.84 1158 LYS A N 1
ATOM 1049 C CA . LYS A 1 67 ? -43.137 18.693 -3.541 1.00 27.63 1158 LYS A CA 1
ATOM 1050 C C . LYS A 1 67 ? -41.620 18.573 -3.406 1.00 29.35 1158 LYS A C 1
ATOM 1051 O O . LYS A 1 67 ? -40.918 19.561 -3.666 1.00 28.64 1158 LYS A O 1
ATOM 1070 N N . PRO A 1 68 ? -41.056 17.449 -2.981 1.00 29.00 1159 PRO A N 1
ATOM 1071 C CA . PRO A 1 68 ? -39.590 17.347 -2.950 1.00 28.92 1159 PRO A CA 1
ATOM 1072 C C . PRO A 1 68 ? -38.943 17.598 -4.296 1.00 26.64 1159 PRO A C 1
ATOM 1073 O O . PRO A 1 68 ? -37.855 18.181 -4.373 1.00 27.98 1159 PRO A O 1
ATOM 1084 N N . LEU A 1 69 ? -39.600 17.193 -5.380 1.00 25.51 1160 LEU A N 1
ATOM 1085 C CA . LEU A 1 69 ? -39.019 17.341 -6.698 1.00 25.50 1160 LEU A CA 1
ATOM 1086 C C . LEU A 1 69 ? -39.090 18.784 -7.163 1.00 26.33 1160 LEU A C 1
ATOM 1087 O O . LEU A 1 69 ? -38.127 19.290 -7.754 1.00 26.73 1160 LEU A O 1
ATOM 1103 N N . LEU A 1 70 ? -40.203 19.478 -6.888 1.00 25.30 1161 LEU A N 1
ATOM 1104 C CA . LEU A 1 70 ? -40.253 20.918 -7.171 1.00 25.36 1161 LEU A CA 1
ATOM 1105 C C . LEU A 1 70 ? -39.160 21.660 -6.403 1.00 23.71 1161 LEU A C 1
ATOM 1106 O O . LEU A 1 70 ? -38.486 22.547 -6.938 1.00 24.58 1161 LEU A O 1
ATOM 1122 N N . LEU A 1 71 ? -39.021 21.360 -5.122 1.00 23.02 1162 LEU A N 1
ATOM 1123 C CA . LEU A 1 71 ? -37.966 22.024 -4.336 1.00 26.27 1162 LEU A CA 1
ATOM 1124 C C . LEU A 1 71 ? -36.563 21.649 -4.807 1.00 27.09 1162 LEU A C 1
ATOM 1125 O O . LEU A 1 71 ? -35.651 22.477 -4.760 1.00 25.58 1162 LEU A O 1
ATOM 1141 N N . LEU A 1 72 ? -36.370 20.418 -5.285 1.00 26.03 1163 LEU A N 1
ATOM 1142 C CA . LEU A 1 72 ? -35.064 20.009 -5.810 1.00 25.85 1163 LEU A CA 1
ATOM 1143 C C . LEU A 1 72 ? -34.696 20.810 -7.051 1.00 27.45 1163 LEU A C 1
ATOM 1144 O O . LEU A 1 72 ? -33.558 21.274 -7.192 1.00 27.28 1163 LEU A O 1
ATOM 1160 N N . GLU A 1 73 ? -35.651 20.963 -7.980 1.00 26.89 1164 GLU A N 1
ATOM 1161 C CA . GLU A 1 73 ? -35.392 21.767 -9.171 1.00 27.59 1164 GLU A CA 1
ATOM 1162 C C . GLU A 1 73 ? -35.137 23.214 -8.787 1.00 26.93 1164 GLU A C 1
ATOM 1163 O O . GLU A 1 73 ? -34.258 23.864 -9.370 1.00 28.83 1164 GLU A O 1
ATOM 1175 N N . SER A 1 74 ? -35.857 23.712 -7.771 1.00 26.19 1165 SER A N 1
ATOM 1176 C CA . SER A 1 74 ? -35.630 25.077 -7.288 1.00 29.52 1165 SER A CA 1
ATOM 1177 C C . SER A 1 74 ? -34.242 25.223 -6.681 1.00 29.90 1165 SER A C 1
ATOM 1178 O O . SER A 1 74 ? -33.544 26.220 -6.926 1.00 29.49 1165 SER A O 1
ATOM 1186 N N . TRP A 1 75 ? -33.818 24.230 -5.895 1.00 30.32 1166 TRP A N 1
ATOM 1187 C CA . TRP A 1 75 ? -32.459 24.238 -5.372 1.00 29.96 1166 TRP A CA 1
ATOM 1188 C C . TRP A 1 75 ? -31.443 24.303 -6.496 1.00 30.70 1166 TRP A C 1
ATOM 1189 O O . TRP A 1 75 ? -30.454 25.054 -6.425 1.00 30.20 1166 TRP A O 1
ATOM 1210 N N . GLN A 1 76 ? -31.649 23.526 -7.559 1.00 27.63 1167 GLN A N 1
ATOM 1211 C CA . GLN A 1 76 ? -30.663 23.552 -8.616 1.00 27.86 1167 GLN A CA 1
ATOM 1212 C C . GLN A 1 76 ? -30.667 24.904 -9.312 1.00 29.44 1167 GLN A C 1
ATOM 1213 O O . GLN A 1 76 ? -29.622 25.345 -9.811 1.00 32.21 1167 GLN A O 1
ATOM 1227 N N . GLY A 1 77 ? -31.829 25.568 -9.359 1.00 30.92 1168 GLY A N 1
ATOM 1228 C CA . GLY A 1 77 ? -31.873 26.921 -9.900 1.00 33.62 1168 GLY A CA 1
ATOM 1229 C C . GLY A 1 77 ? -31.001 27.872 -9.096 1.00 33.60 1168 GLY A C 1
ATOM 1230 O O . GLY A 1 77 ? -30.271 28.694 -9.652 1.00 33.64 1168 GLY A O 1
ATOM 1234 N N . LEU A 1 78 ? -31.021 27.731 -7.780 1.00 28.94 1169 LEU A N 1
ATOM 1235 C CA . LEU A 1 78 ? -30.124 28.523 -6.956 1.00 29.83 1169 LEU A CA 1
ATOM 1236 C C . LEU A 1 78 ? -28.687 28.225 -7.321 1.00 30.76 1169 LEU A C 1
ATOM 1237 O O . LEU A 1 78 ? -27.879 29.140 -7.513 1.00 31.64 1169 LEU A O 1
ATOM 1253 N N . CYS A 1 79 ? -28.339 26.936 -7.428 1.00 28.45 1170 CYS A N 1
ATOM 1254 C CA . CYS A 1 79 ? -26.940 26.594 -7.644 1.00 28.52 1170 CYS A CA 1
ATOM 1255 C C . CYS A 1 79 ? -26.458 27.083 -8.996 1.00 32.11 1170 CYS A C 1
ATOM 1256 O O . CYS A 1 79 ? -25.328 27.577 -9.122 1.00 33.37 1170 CYS A O 1
ATOM 1264 N N . SER A 1 80 ? -27.298 26.947 -10.018 1.00 31.95 1171 SER A N 1
ATOM 1265 C CA . SER A 1 80 ? -26.878 27.343 -11.355 1.00 36.25 1171 SER A CA 1
ATOM 1266 C C . SER A 1 80 ? -26.621 28.844 -11.419 1.00 34.51 1171 SER A C 1
ATOM 1267 O O . SER A 1 80 ? -25.624 29.301 -12.004 1.00 39.27 1171 SER A O 1
ATOM 1275 N N . SER A 1 81 ? -27.500 29.631 -10.816 1.00 37.12 1172 SER A N 1
ATOM 1276 C CA . SER A 1 81 ? -27.287 31.077 -10.813 1.00 47.51 1172 SER A CA 1
ATOM 1277 C C . SER A 1 81 ? -26.043 31.447 -10.018 1.00 40.25 1172 SER A C 1
ATOM 1278 O O . SER A 1 81 ? -25.244 32.300 -10.439 1.00 38.31 1172 SER A O 1
ATOM 1286 N N . ARG A 1 82 ? -25.876 30.834 -8.848 1.00 35.30 1173 ARG A N 1
ATOM 1287 C CA . ARG A 1 82 ? -24.676 31.053 -8.048 1.00 35.00 1173 ARG A CA 1
ATOM 1288 C C . ARG A 1 82 ? -23.411 30.716 -8.828 1.00 40.94 1173 ARG A C 1
ATOM 1289 O O . ARG A 1 82 ? -22.452 31.495 -8.859 1.00 39.83 1173 ARG A O 1
ATOM 1310 N N . ASP A 1 83 ? -23.392 29.569 -9.485 1.00 39.99 1174 ASP A N 1
ATOM 1311 C CA . ASP A 1 83 ? -22.164 29.089 -10.095 1.00 40.84 1174 ASP A CA 1
ATOM 1312 C C . ASP A 1 83 ? -21.940 29.652 -11.491 1.00 43.71 1174 ASP A C 1
ATOM 1313 O O . ASP A 1 83 ? -20.797 29.643 -11.960 1.00 48.26 1174 ASP A O 1
ATOM 1322 N N . ARG A 1 84 ? -22.975 30.182 -12.139 1.00 48.57 1175 ARG A N 1
ATOM 1323 C CA . ARG A 1 84 ? -22.842 30.725 -13.494 1.00 64.14 1175 ARG A CA 1
ATOM 1324 C C . ARG A 1 84 ? -23.200 32.200 -13.595 1.00 84.15 1175 ARG A C 1
ATOM 1325 O O . ARG A 1 84 ? -22.411 32.988 -14.136 1.00 86.26 1175 ARG A O 1
ATOM 1346 N N . GLU A 1 85 ? -24.352 32.599 -13.048 1.00 91.05 1176 GLU A N 1
ATOM 1347 C CA . GLU A 1 85 ? -25.074 33.812 -13.438 1.00 81.66 1176 GLU A CA 1
ATOM 1348 C C . GLU A 1 85 ? -24.396 35.116 -13.069 1.00 67.92 1176 GLU A C 1
ATOM 1349 O O . GLU A 1 85 ? -24.963 36.158 -13.412 1.00 74.64 1176 GLU A O 1
ATOM 1362 N N . ASP A 1 86 ? -23.262 35.124 -12.373 1.00 49.07 1177 ASP A N 1
ATOM 1363 C CA . ASP A 1 86 ? -22.536 36.384 -12.234 1.00 51.89 1177 ASP A CA 1
ATOM 1364 C C . ASP A 1 86 ? -23.461 37.571 -11.933 1.00 65.29 1177 ASP A C 1
ATOM 1365 O O . ASP A 1 86 ? -23.221 38.676 -12.439 1.00 64.45 1177 ASP A O 1
ATOM 1369 N N . TYR A 1 87 ? -24.534 37.356 -11.148 1.00 64.51 1178 TYR A N 1
ATOM 1370 C CA . TYR A 1 87 ? -25.365 38.472 -10.706 1.00 50.56 1178 TYR A CA 1
ATOM 1371 C C . TYR A 1 87 ? -24.512 39.467 -9.936 1.00 47.67 1178 TYR A C 1
ATOM 1372 O O . TYR A 1 87 ? -23.538 39.101 -9.270 1.00 52.21 1178 TYR A O 1
ATOM 1390 N N . LYS A 1 88 ? -24.904 40.741 -10.025 1.00 48.07 1179 LYS A N 1
ATOM 1391 C CA . LYS A 1 88 ? -24.087 41.853 -9.554 1.00 50.62 1179 LYS A CA 1
ATOM 1392 C C . LYS A 1 88 ? -24.397 42.166 -8.089 1.00 44.77 1179 LYS A C 1
ATOM 1393 O O . LYS A 1 88 ? -25.524 42.563 -7.782 1.00 40.96 1179 LYS A O 1
ATOM 1412 N N . PRO A 1 89 ? -23.437 42.070 -7.178 1.00 44.83 1180 PRO A N 1
ATOM 1413 C CA . PRO A 1 89 ? -23.741 42.353 -5.775 1.00 40.37 1180 PRO A CA 1
ATOM 1414 C C . PRO A 1 89 ? -23.990 43.833 -5.545 1.00 43.97 1180 PRO A C 1
ATOM 1415 O O . PRO A 1 89 ? -23.627 44.693 -6.347 1.00 44.32 1180 PRO A O 1
ATOM 1426 N N . PHE A 1 90 ? -24.651 44.114 -4.429 1.00 39.90 1181 PHE A N 1
ATOM 1427 C CA . PHE A 1 90 ? -24.917 45.473 -3.979 1.00 43.45 1181 PHE A CA 1
ATOM 1428 C C . PHE A 1 90 ? -24.887 45.453 -2.462 1.00 44.42 1181 PHE A C 1
ATOM 1429 O O . PHE A 1 90 ? -24.635 44.417 -1.853 1.00 40.81 1181 PHE A O 1
ATOM 1446 N N . SER A 1 91 ? -25.120 46.600 -1.841 1.00 46.45 1182 SER A N 1
ATOM 1447 C CA . SER A 1 91 ? -25.196 46.635 -0.388 1.00 51.53 1182 SER A CA 1
ATOM 1448 C C . SER A 1 91 ? -26.416 47.439 0.045 1.00 51.21 1182 SER A C 1
ATOM 1449 O O . SER A 1 91 ? -26.927 48.270 -0.702 1.00 48.14 1182 SER A O 1
ATOM 1457 N N . ILE A 1 92 ? -26.919 47.128 1.239 1.00 43.56 1183 ILE A N 1
ATOM 1458 C CA . ILE A 1 92 ? -28.041 47.831 1.852 1.00 40.81 1183 ILE A CA 1
ATOM 1459 C C . ILE A 1 92 ? -27.631 48.301 3.240 1.00 42.10 1183 ILE A C 1
ATOM 1460 O O . ILE A 1 92 ? -26.669 47.808 3.837 1.00 43.49 1183 ILE A O 1
ATOM 1476 N N . ILE A 1 93 ? -28.409 49.242 3.767 1.00 43.27 1184 ILE A N 1
ATOM 1477 C CA . ILE A 1 93 ? -28.277 49.729 5.137 1.00 41.98 1184 ILE A CA 1
ATOM 1478 C C . ILE A 1 93 ? -29.519 49.271 5.879 1.00 47.04 1184 ILE A C 1
ATOM 1479 O O . ILE A 1 93 ? -30.645 49.591 5.473 1.00 51.65 1184 ILE A O 1
ATOM 1495 N N . VAL A 1 94 ? -29.315 48.533 6.964 1.00 41.95 1185 VAL A N 1
ATOM 1496 C CA . VAL A 1 94 ? -30.396 47.842 7.657 1.00 41.87 1185 VAL A CA 1
ATOM 1497 C C . VAL A 1 94 ? -31.152 48.836 8.522 1.00 46.55 1185 VAL A C 1
ATOM 1498 O O . VAL A 1 94 ? -30.552 49.714 9.167 1.00 49.14 1185 VAL A O 1
ATOM 1511 N N . GLY A 1 95 ? -32.477 48.686 8.550 1.00 49.84 1186 GLY A N 1
ATOM 1512 C CA . GLY A 1 95 ? -33.303 49.422 9.495 1.00 52.23 1186 GLY A CA 1
ATOM 1513 C C . GLY A 1 95 ? -33.975 48.495 10.492 1.00 50.66 1186 GLY A C 1
ATOM 1514 O O . GLY A 1 95 ? -33.408 47.472 10.901 1.00 52.13 1186 GLY A O 1
ATOM 1518 N N . ASN A 1 96 ? -35.199 48.827 10.872 1.00 48.48 1187 ASN A N 1
ATOM 1519 C CA . ASN A 1 96 ? -35.913 48.053 11.880 1.00 51.54 1187 ASN A CA 1
ATOM 1520 C C . ASN A 1 96 ? -36.423 46.724 11.317 1.00 50.84 1187 ASN A C 1
ATOM 1521 O O . ASN A 1 96 ? -36.383 46.456 10.115 1.00 52.14 1187 ASN A O 1
ATOM 1532 N N . ARG A 1 97 ? -36.893 45.870 12.216 1.00 46.34 1188 ARG A N 1
ATOM 1533 C CA . ARG A 1 97 ? -37.471 44.593 11.815 1.00 42.77 1188 ARG A CA 1
ATOM 1534 C C . ARG A 1 97 ? -38.762 44.351 12.586 1.00 40.66 1188 ARG A C 1
ATOM 1535 O O . ARG A 1 97 ? -39.000 44.923 13.655 1.00 41.48 1188 ARG A O 1
ATOM 1556 N N . THR A 1 98 ? -39.563 43.451 12.035 1.00 42.95 1189 THR A N 1
ATOM 1557 C CA . THR A 1 98 ? -40.883 43.140 12.548 1.00 50.32 1189 THR A CA 1
ATOM 1558 C C . THR A 1 98 ? -41.039 41.631 12.502 1.00 40.96 1189 THR A C 1
ATOM 1559 O O . THR A 1 98 ? -40.809 41.031 11.456 1.00 36.60 1189 THR A O 1
ATOM 1570 N N . ALA A 1 99 ? -41.438 41.020 13.610 1.00 43.32 1190 ALA A N 1
ATOM 1571 C CA . ALA A 1 99 ? -41.672 39.582 13.608 1.00 46.57 1190 ALA A CA 1
ATOM 1572 C C . ALA A 1 99 ? -43.038 39.300 13.004 1.00 42.54 1190 ALA A C 1
ATOM 1573 O O . ALA A 1 99 ? -44.025 39.954 13.348 1.00 44.56 1190 ALA A O 1
ATOM 1580 N N . VAL A 1 100 ? -43.087 38.334 12.099 1.00 42.93 1191 VAL A N 1
ATOM 1581 C CA . VAL A 1 100 ? -44.308 37.930 11.411 1.00 46.13 1191 VAL A CA 1
ATOM 1582 C C . VAL A 1 100 ? -44.247 36.422 11.256 1.00 40.66 1191 VAL A C 1
ATOM 1583 O O . VAL A 1 100 ? -43.363 35.912 10.557 1.00 36.28 1191 VAL A O 1
ATOM 1596 N N . SER A 1 101 ? -45.155 35.703 11.904 1.00 45.64 1192 SER A N 1
ATOM 1597 C CA . SER A 1 101 ? -45.229 34.255 11.681 1.00 46.52 1192 SER A CA 1
ATOM 1598 C C . SER A 1 101 ? -43.846 33.706 12.026 1.00 42.62 1192 SER A C 1
ATOM 1599 O O . SER A 1 101 ? -43.289 34.130 13.045 1.00 44.82 1192 SER A O 1
ATOM 1607 N N . ASP A 1 102 ? -43.246 32.837 11.205 1.00 41.94 1193 ASP A N 1
ATOM 1608 C CA . ASP A 1 102 ? -41.920 32.292 11.471 1.00 48.66 1193 ASP A CA 1
ATOM 1609 C C . ASP A 1 102 ? -40.808 33.132 10.855 1.00 37.95 1193 ASP A C 1
ATOM 1610 O O . ASP A 1 102 ? -39.719 32.605 10.599 1.00 36.62 1193 ASP A O 1
ATOM 1619 N N . PHE A 1 103 ? -41.063 34.412 10.606 1.00 33.05 1194 PHE A N 1
ATOM 1620 C CA . PHE A 1 103 ? -40.172 35.243 9.820 1.00 30.16 1194 PHE A CA 1
ATOM 1621 C C . PHE A 1 103 ? -39.874 36.551 10.540 1.00 32.05 1194 PHE A C 1
ATOM 1622 O O . PHE A 1 103 ? -40.629 37.012 11.403 1.00 35.91 1194 PHE A O 1
ATOM 1639 N N . TYR A 1 104 ? -38.785 37.169 10.106 1.00 33.49 1195 TYR A N 1
ATOM 1640 C CA . TYR A 1 104 ? -38.550 38.590 10.312 1.00 35.52 1195 TYR A CA 1
ATOM 1641 C C . TYR A 1 104 ? -38.688 39.312 8.976 1.00 35.64 1195 TYR A C 1
ATOM 1642 O O . TYR A 1 104 ? -38.097 38.891 7.978 1.00 33.08 1195 TYR A O 1
ATOM 1660 N N . ASP A 1 105 ? -39.482 40.378 8.963 1.00 36.36 1196 ASP A N 1
ATOM 1661 C CA . ASP A 1 105 ? -39.454 41.367 7.892 1.00 35.16 1196 ASP A CA 1
ATOM 1662 C C . ASP A 1 105 ? -38.490 42.475 8.289 1.00 36.18 1196 ASP A C 1
ATOM 1663 O O . ASP A 1 105 ? -38.694 43.138 9.311 1.00 37.80 1196 ASP A O 1
ATOM 1672 N N . VAL A 1 106 ? -37.446 42.655 7.490 1.00 36.26 1197 VAL A N 1
ATOM 1673 C CA . VAL A 1 106 ? -36.373 43.595 7.790 1.00 37.92 1197 VAL A CA 1
ATOM 1674 C C . VAL A 1 106 ? -36.479 44.746 6.820 1.00 35.82 1197 VAL A C 1
ATOM 1675 O O . VAL A 1 106 ? -36.525 44.547 5.606 1.00 37.55 1197 VAL A O 1
ATOM 1688 N N A TYR A 1 107 ? -36.465 45.954 7.344 0.50 36.17 1198 TYR A N 1
ATOM 1689 N N B TYR A 1 107 ? -36.571 45.947 7.358 0.50 36.51 1198 TYR A N 1
ATOM 1690 C CA A TYR A 1 107 ? -36.573 47.140 6.512 0.50 41.50 1198 TYR A CA 1
ATOM 1691 C CA B TYR A 1 107 ? -36.558 47.124 6.514 0.50 41.54 1198 TYR A CA 1
ATOM 1692 C C A TYR A 1 107 ? -35.185 47.689 6.235 0.50 43.91 1198 TYR A C 1
ATOM 1693 C C B TYR A 1 107 ? -35.123 47.457 6.138 0.50 44.48 1198 TYR A C 1
ATOM 1694 O O A TYR A 1 107 ? -34.329 47.722 7.121 0.50 45.21 1198 TYR A O 1
ATOM 1695 O O B TYR A 1 107 ? -34.170 47.075 6.822 0.50 39.69 1198 TYR A O 1
ATOM 1730 N N . ALA A 1 108 ? -34.969 48.108 4.994 1.00 47.22 1199 ALA A N 1
ATOM 1731 C CA . ALA A 1 108 ? -33.668 48.586 4.568 1.00 45.91 1199 ALA A CA 1
ATOM 1732 C C . ALA A 1 108 ? -33.889 49.615 3.482 1.00 50.48 1199 ALA A C 1
ATOM 1733 O O . ALA A 1 108 ? -35.000 49.781 2.970 1.00 50.13 1199 ALA A O 1
ATOM 1740 N N . SER A 1 109 ? -32.809 50.298 3.131 1.00 56.33 1200 SER A N 1
ATOM 1741 C CA . SER A 1 109 ? -32.824 51.310 2.090 1.00 59.30 1200 SER A CA 1
ATOM 1742 C C . SER A 1 109 ? -31.681 51.046 1.126 1.00 61.54 1200 SER A C 1
ATOM 1743 O O . SER A 1 109 ? -30.619 50.542 1.509 1.00 57.47 1200 SER A O 1
ATOM 1751 N N . VAL A 1 110 ? -31.916 51.409 -0.133 1.00 63.83 1201 VAL A N 1
ATOM 1752 C CA . VAL A 1 110 ? -30.947 51.211 -1.200 1.00 61.37 1201 VAL A CA 1
ATOM 1753 C C . VAL A 1 110 ? -31.281 52.229 -2.284 1.00 58.79 1201 VAL A C 1
ATOM 1754 O O . VAL A 1 110 ? -32.428 52.668 -2.403 1.00 59.31 1201 VAL A O 1
ATOM 1767 N N . ALA A 1 111 ? -30.277 52.613 -3.071 1.00 62.51 1202 ALA A N 1
ATOM 1768 C CA . ALA A 1 111 ? -30.499 53.600 -4.123 1.00 58.41 1202 ALA A CA 1
ATOM 1769 C C . ALA A 1 111 ? -31.280 52.961 -5.264 1.00 55.47 1202 ALA A C 1
ATOM 1770 O O . ALA A 1 111 ? -31.084 51.787 -5.585 1.00 51.36 1202 ALA A O 1
ATOM 1777 N N . LYS A 1 112 ? -32.177 53.740 -5.874 1.00 59.05 1203 LYS A N 1
ATOM 1778 C CA . LYS A 1 112 ? -32.939 53.235 -7.012 1.00 64.65 1203 LYS A CA 1
ATOM 1779 C C . LYS A 1 112 ? -32.018 52.807 -8.146 1.00 58.25 1203 LYS A C 1
ATOM 1780 O O . LYS A 1 112 ? -32.273 51.804 -8.819 1.00 56.88 1203 LYS A O 1
ATOM 1799 N N . GLN A 1 113 ? -30.955 53.568 -8.394 1.00 57.02 1204 GLN A N 1
ATOM 1800 C CA . GLN A 1 113 ? -30.052 53.204 -9.477 1.00 54.27 1204 GLN A CA 1
ATOM 1801 C C . GLN A 1 113 ? -29.462 51.832 -9.244 1.00 55.36 1204 GLN A C 1
ATOM 1802 O O . GLN A 1 113 ? -29.268 51.063 -10.189 1.00 58.84 1204 GLN A O 1
ATOM 1816 N N . VAL A 1 114 ? -29.168 51.509 -7.986 1.00 52.13 1205 VAL A N 1
ATOM 1817 C CA . VAL A 1 114 ? -28.612 50.199 -7.658 1.00 47.73 1205 VAL A CA 1
ATOM 1818 C C . VAL A 1 114 ? -29.658 49.110 -7.862 1.00 49.44 1205 VAL A C 1
ATOM 1819 O O . VAL A 1 114 ? -29.364 48.039 -8.413 1.00 51.94 1205 VAL A O 1
ATOM 1832 N N . ILE A 1 115 ? -30.903 49.373 -7.463 1.00 54.01 1206 ILE A N 1
ATOM 1833 C CA . ILE A 1 115 ? -31.983 48.421 -7.714 1.00 52.50 1206 ILE A CA 1
ATOM 1834 C C . ILE A 1 115 ? -32.133 48.169 -9.207 1.00 55.04 1206 ILE A C 1
ATOM 1835 O O . ILE A 1 115 ? -32.347 47.032 -9.645 1.00 53.66 1206 ILE A O 1
ATOM 1851 N N . GLN A 1 116 ? -32.051 49.224 -10.011 1.00 59.90 1207 GLN A N 1
ATOM 1852 C CA . GLN A 1 116 ? -32.173 49.048 -11.451 1.00 60.92 1207 GLN A CA 1
ATOM 1853 C C . GLN A 1 116 ? -30.968 48.305 -12.009 1.00 56.63 1207 GLN A C 1
ATOM 1854 O O . GLN A 1 116 ? -31.123 47.310 -12.719 1.00 55.85 1207 GLN A O 1
ATOM 1868 N N . ASP A 1 117 ? -29.757 48.754 -11.677 1.00 56.17 1208 ASP A N 1
ATOM 1869 C CA . ASP A 1 117 ? -28.568 48.141 -12.258 1.00 55.49 1208 ASP A CA 1
ATOM 1870 C C . ASP A 1 117 ? -28.457 46.670 -11.889 1.00 55.02 1208 ASP A C 1
ATOM 1871 O O . ASP A 1 117 ? -27.983 45.857 -12.690 1.00 57.63 1208 ASP A O 1
ATOM 1880 N N . CYS A 1 118 ? -28.888 46.304 -10.685 1.00 51.33 1209 CYS A N 1
ATOM 1881 C CA . CYS A 1 118 ? -28.783 44.931 -10.226 1.00 51.46 1209 CYS A CA 1
ATOM 1882 C C . CYS A 1 118 ? -30.037 44.124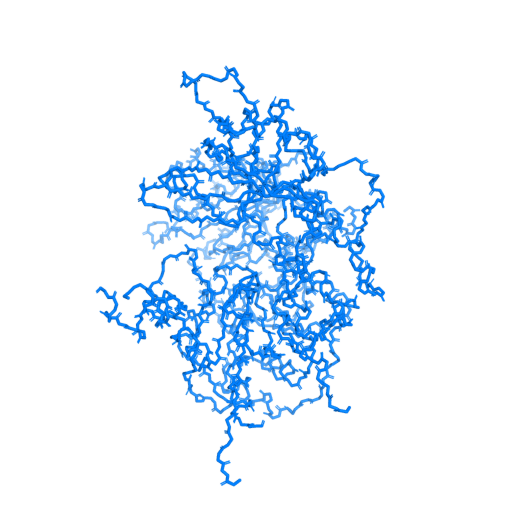 -10.534 1.00 58.12 1209 CYS A C 1
ATOM 1883 O O . CYS A 1 118 ? -30.086 42.932 -10.225 1.00 68.13 1209 CYS A O 1
ATOM 1891 N N . GLY A 1 119 ? -31.040 44.744 -11.143 1.00 56.98 1210 GLY A N 1
ATOM 1892 C CA . GLY A 1 119 ? -32.193 44.015 -11.622 1.00 51.94 1210 GLY A CA 1
ATOM 1893 C C . GLY A 1 119 ? -33.060 43.412 -10.540 1.00 47.80 1210 GLY A C 1
ATOM 1894 O O . GLY A 1 119 ? -33.591 42.309 -10.730 1.00 48.04 1210 GLY A O 1
ATOM 1898 N N . ILE A 1 120 ? -33.223 44.109 -9.412 1.00 40.05 1211 ILE A N 1
ATOM 1899 C CA . ILE A 1 120 ? -33.953 43.591 -8.257 1.00 37.99 1211 ILE A CA 1
ATOM 1900 C C . ILE A 1 120 ? -35.415 43.974 -8.363 1.00 37.94 1211 ILE A C 1
ATOM 1901 O O . ILE A 1 120 ? -35.742 45.139 -8.589 1.00 38.90 1211 ILE A O 1
ATOM 1917 N N . SER A 1 121 ? -36.296 43.012 -8.127 1.00 36.72 1212 SER A N 1
ATOM 1918 C CA . SER A 1 121 ? -37.720 43.277 -8.114 1.00 37.52 1212 SER A CA 1
ATOM 1919 C C . SER A 1 121 ? -38.341 42.527 -6.952 1.00 36.36 1212 SER A C 1
ATOM 1920 O O . SER A 1 121 ? -37.696 41.691 -6.304 1.00 37.74 1212 SER A O 1
ATOM 1928 N N . GLU A 1 122 ? -39.629 42.785 -6.728 1.00 34.73 1213 GLU A N 1
ATOM 1929 C CA . GLU A 1 122 ? -40.393 42.102 -5.680 1.00 37.10 1213 GLU A CA 1
ATOM 1930 C C . GLU A 1 122 ? -40.598 40.605 -5.927 1.00 36.46 1213 GLU A C 1
ATOM 1931 O O . GLU A 1 122 ? -41.194 39.918 -5.073 1.00 36.39 1213 GLU A O 1
ATOM 1943 N N A SER A 1 123 ? -40.129 40.059 -7.043 0.58 35.57 1214 SER A N 1
ATOM 1944 N N B SER A 1 123 ? -40.125 40.066 -7.044 0.42 35.57 1214 SER A N 1
ATOM 1945 C CA A SER A 1 123 ? -40.244 38.625 -7.258 0.58 34.68 1214 SER A CA 1
ATOM 1946 C CA B SER A 1 123 ? -40.236 38.639 -7.290 0.42 34.90 1214 SER A CA 1
ATOM 1947 C C A SER A 1 123 ? -38.992 37.865 -6.840 0.58 32.98 1214 SER A C 1
ATOM 1948 C C B SER A 1 123 ? -38.974 37.877 -6.905 0.42 32.91 1214 SER A C 1
ATOM 1949 O O A SER A 1 123 ? -38.991 36.628 -6.878 0.58 30.61 1214 SER A O 1
ATOM 1950 O O B SER A 1 123 ? -38.941 36.649 -7.046 0.42 31.29 1214 SER A O 1
ATOM 1965 N N . ASP A 1 124 ? -37.948 38.562 -6.407 1.00 32.17 1215 ASP A N 1
ATOM 1966 C CA . ASP A 1 124 ? -36.623 37.986 -6.301 1.00 32.59 1215 ASP A CA 1
ATOM 1967 C C . ASP A 1 124 ? -36.274 37.473 -4.914 1.00 30.57 1215 ASP A C 1
ATOM 1968 O O . ASP A 1 124 ? -36.576 38.097 -3.893 1.00 31.71 1215 ASP A O 1
ATOM 1977 N N . LEU A 1 125 ? -35.567 36.360 -4.913 1.00 25.63 1216 LEU A N 1
ATOM 1978 C CA . LEU A 1 125 ? -34.810 35.880 -3.773 1.00 26.78 1216 LEU A CA 1
ATOM 1979 C C . LEU A 1 125 ? -33.403 36.447 -3.874 1.00 26.89 1216 LEU A C 1
ATOM 1980 O O . LEU A 1 125 ? -32.822 36.480 -4.962 1.00 28.32 1216 LEU A O 1
ATOM 1996 N N . ILE A 1 126 ? -32.872 36.935 -2.749 1.00 26.53 1217 ILE A N 1
ATOM 1997 C CA . ILE A 1 126 ? -31.494 37.389 -2.664 1.00 27.36 1217 ILE A CA 1
ATOM 1998 C C . ILE A 1 126 ? -30.760 36.593 -1.576 1.00 28.55 1217 ILE A C 1
ATOM 1999 O O . ILE A 1 126 ? -31.366 35.852 -0.791 1.00 26.94 1217 ILE A O 1
ATOM 2015 N N . VAL A 1 127 ? -29.433 36.774 -1.526 1.00 29.60 1218 VAL A N 1
ATOM 2016 C CA . VAL A 1 127 ? -28.634 36.246 -0.420 1.00 29.01 1218 VAL A CA 1
ATOM 2017 C C . VAL A 1 127 ? -27.844 37.393 0.175 1.00 29.63 1218 VAL A C 1
ATOM 2018 O O . VAL A 1 127 ? -27.340 38.255 -0.555 1.00 29.26 1218 VAL A O 1
ATOM 2031 N N . MET A 1 128 ? -27.799 37.439 1.505 1.00 29.52 1219 MET A N 1
ATOM 2032 C CA . MET A 1 128 ? -27.004 38.416 2.238 1.00 30.89 1219 MET A CA 1
ATOM 2033 C C . MET A 1 128 ? -25.757 37.732 2.776 1.00 31.89 1219 MET A C 1
ATOM 2034 O O . MET A 1 128 ? -25.744 36.523 3.017 1.00 30.29 1219 MET A O 1
ATOM 2048 N N . ALA A 1 129 ? -24.704 38.509 2.954 1.00 33.87 1220 ALA A N 1
ATOM 2049 C CA . ALA A 1 129 ? -23.493 38.000 3.574 1.00 33.02 1220 ALA A CA 1
ATOM 2050 C C . ALA A 1 129 ? -22.883 39.072 4.458 1.00 34.14 1220 ALA A C 1
ATOM 2051 O O . ALA A 1 129 ? -22.992 40.267 4.178 1.00 33.94 1220 ALA A O 1
ATOM 2058 N N . TYR A 1 130 ? -22.215 38.611 5.509 1.00 33.52 1221 TYR A N 1
ATOM 2059 C CA . TYR A 1 130 ? -21.481 39.464 6.426 1.00 35.20 1221 TYR A CA 1
ATOM 2060 C C . TYR A 1 130 ? -20.030 39.396 5.999 1.00 38.06 1221 TYR A C 1
ATOM 2061 O O . TYR A 1 130 ? -19.391 38.353 6.129 1.00 40.06 1221 TYR A O 1
ATOM 2079 N N . LEU A 1 131 ? -19.505 40.511 5.497 1.00 35.78 1222 LEU A N 1
ATOM 2080 C CA . LEU A 1 131 ? -18.170 40.558 4.924 1.00 36.22 1222 LEU A CA 1
ATOM 2081 C C . LEU A 1 131 ? -17.447 41.776 5.482 1.00 43.18 1222 LEU A C 1
ATOM 2082 O O . LEU A 1 131 ? -17.125 42.709 4.749 1.00 44.82 1222 LEU A O 1
ATOM 2098 N N . PRO A 1 132 ? -17.176 41.795 6.789 1.00 43.16 1223 PRO A N 1
ATOM 2099 C CA . PRO A 1 132 ? -16.682 43.037 7.420 1.00 44.28 1223 PRO A CA 1
ATOM 2100 C C . PRO A 1 132 ? -15.288 43.418 7.000 1.00 54.86 1223 PRO A C 1
ATOM 2101 O O . PRO A 1 132 ? -14.868 44.572 7.215 1.00 53.47 1223 PRO A O 1
ATOM 2112 N N . ASP A 1 133 ? -14.536 42.483 6.445 1.00 49.23 1224 ASP A N 1
ATOM 2113 C CA . ASP A 1 133 ? -13.173 42.757 6.052 1.00 56.56 1224 ASP A CA 1
ATOM 2114 C C . ASP A 1 133 ? -13.079 43.116 4.579 1.00 62.59 1224 ASP A C 1
ATOM 2115 O O . ASP A 1 133 ? -11.975 43.268 4.058 1.00 59.48 1224 ASP A O 1
ATOM 2124 N N . PHE A 1 134 ? -14.218 43.297 3.916 1.00 53.59 1225 PHE A N 1
ATOM 2125 C CA . PHE A 1 134 ? -14.238 43.746 2.528 1.00 50.87 1225 PHE A CA 1
ATOM 2126 C C . PHE A 1 134 ? -13.820 45.209 2.417 1.00 54.77 1225 PHE A C 1
ATOM 2127 O O . PHE A 1 134 ? -14.248 46.059 3.201 1.00 58.40 1225 PHE A O 1
ATOM 2144 N N . ARG A 1 135 ? -12.990 45.503 1.421 1.00 61.03 1226 ARG A N 1
ATOM 2145 C CA . ARG A 1 135 ? -12.621 46.884 1.123 1.00 67.39 1226 ARG A CA 1
ATOM 2146 C C . ARG A 1 135 ? -13.007 47.239 -0.312 1.00 71.51 1226 ARG A C 1
ATOM 2147 O O . ARG A 1 135 ? -12.907 46.386 -1.206 1.00 64.03 1226 ARG A O 1
ATOM 2168 N N . PRO A 1 136 ? -13.491 48.464 -0.561 1.00 83.70 1227 PRO A N 1
ATOM 2169 C CA . PRO A 1 136 ? -13.876 48.841 -1.936 1.00 93.23 1227 PRO A CA 1
ATOM 2170 C C . PRO A 1 136 ? -12.752 48.690 -2.950 1.00 95.80 1227 PRO A C 1
ATOM 2171 O O . PRO A 1 136 ? -13.018 48.771 -4.156 1.00 86.03 1227 PRO A O 1
ATOM 2182 N N . ASP A 1 137 ? -11.516 48.494 -2.490 1.00 102.68 1228 ASP A N 1
ATOM 2183 C CA . ASP A 1 137 ? -10.374 48.147 -3.326 1.00 104.49 1228 ASP A CA 1
ATOM 2184 C C . ASP A 1 137 ? -10.706 47.068 -4.358 1.00 95.72 1228 ASP A C 1
ATOM 2185 O O . ASP A 1 137 ? -10.240 47.134 -5.500 1.00 99.51 1228 ASP A O 1
ATOM 2194 N N . LYS A 1 138 ? -11.506 46.077 -3.972 1.00 79.15 1229 LYS A N 1
ATOM 2195 C CA . LYS A 1 138 ? -11.731 44.876 -4.765 1.00 76.69 1229 LYS A CA 1
ATOM 2196 C C . LYS A 1 138 ? -13.156 44.815 -5.301 1.00 76.56 1229 LYS A C 1
ATOM 2197 O O . LYS A 1 138 ? -14.081 45.426 -4.760 1.00 72.21 1229 LYS A O 1
ATOM 2201 N N . ARG A 1 139 ? -13.321 44.046 -6.375 1.00 73.98 1230 ARG A N 1
ATOM 2202 C CA . ARG A 1 139 ? -14.621 43.846 -6.994 1.00 73.42 1230 ARG A CA 1
ATOM 2203 C C . ARG A 1 139 ? -15.298 42.644 -6.356 1.00 74.10 1230 ARG A C 1
ATOM 2204 O O . ARG A 1 139 ? -14.716 41.559 -6.285 1.00 72.62 1230 ARG A O 1
ATOM 2208 N N . LEU A 1 140 ? -16.525 42.842 -5.902 1.00 75.17 1231 LEU A N 1
ATOM 2209 C CA . LEU A 1 140 ? -17.277 41.801 -5.226 1.00 66.83 1231 LEU A CA 1
ATOM 2210 C C . LEU A 1 140 ? -18.080 40.987 -6.233 1.00 57.14 1231 LEU A C 1
ATOM 2211 O O . LEU A 1 140 ? -18.666 41.540 -7.162 1.00 63.51 1231 LEU A O 1
ATOM 2227 N N . SER A 1 141 ? -18.102 39.667 -6.048 1.00 53.68 1232 SER A N 1
ATOM 2228 C CA . SER A 1 141 ? -18.871 38.785 -6.918 1.00 60.37 1232 SER A CA 1
ATOM 2229 C C . SER A 1 141 ? -19.592 37.745 -6.073 1.00 58.36 1232 SER A C 1
ATOM 2230 O O . SER A 1 141 ? -19.404 37.660 -4.858 1.00 63.97 1232 SER A O 1
ATOM 2238 N N . SER A 1 142 ? -20.419 36.936 -6.732 1.00 47.70 1233 SER A N 1
ATOM 2239 C CA . SER A 1 142 ? -21.165 35.918 -6.009 1.00 49.31 1233 SER A CA 1
ATOM 2240 C C . SER A 1 142 ? -20.249 34.815 -5.502 1.00 44.13 1233 SER A C 1
ATOM 2241 O O . SER A 1 142 ? -20.645 34.054 -4.603 1.00 45.81 1233 SER A O 1
ATOM 2249 N N . ASP A 1 143 ? -19.026 34.728 -6.045 1.00 47.06 1234 ASP A N 1
ATOM 2250 C CA . ASP A 1 143 ? -18.045 33.802 -5.495 1.00 51.18 1234 ASP A CA 1
ATOM 2251 C C . ASP A 1 143 ? -17.722 34.149 -4.055 1.00 47.02 1234 ASP A C 1
ATOM 2252 O O . ASP A 1 143 ? -17.472 33.255 -3.240 1.00 48.40 1234 ASP A O 1
ATOM 2261 N N . ASP A 1 144 ? -17.724 35.442 -3.731 1.00 46.33 1235 ASP A N 1
ATOM 2262 C CA . ASP A 1 144 ? -17.469 35.881 -2.365 1.00 45.44 1235 ASP A CA 1
ATOM 2263 C C . ASP A 1 144 ? -18.586 35.462 -1.425 1.00 43.26 1235 ASP A C 1
ATOM 2264 O O . ASP A 1 144 ? -18.338 35.211 -0.240 1.00 41.78 1235 ASP A O 1
ATOM 2273 N N . PHE A 1 145 ? -19.816 35.387 -1.940 1.00 39.72 1236 PHE A N 1
ATOM 2274 C CA . PHE A 1 145 ? -20.949 34.908 -1.168 1.00 35.95 1236 PHE A CA 1
ATOM 2275 C C . PHE A 1 145 ? -20.888 33.392 -1.009 1.00 35.30 1236 PHE A C 1
ATOM 2276 O O . PHE A 1 145 ? -21.120 32.861 0.076 1.00 34.87 1236 PHE A O 1
ATOM 2293 N N . LYS A 1 146 ? -20.530 32.683 -2.069 1.00 38.65 1237 LYS A N 1
ATOM 2294 C CA . LYS A 1 146 ? -20.440 31.230 -2.000 1.00 38.43 1237 LYS A CA 1
ATOM 2295 C C . LYS A 1 146 ? -19.397 30.759 -0.996 1.00 37.24 1237 LYS A C 1
ATOM 2296 O O . LYS A 1 146 ? -19.563 29.707 -0.380 1.00 40.82 1237 LYS A O 1
ATOM 2315 N N . LYS A 1 147 ? -18.321 31.512 -0.817 1.00 38.04 1238 LYS A N 1
ATOM 2316 C CA . LYS A 1 147 ? -17.249 31.145 0.093 1.00 42.08 1238 LYS A CA 1
ATOM 2317 C C . LYS A 1 147 ? -17.396 31.782 1.469 1.00 38.04 1238 LYS A C 1
ATOM 2318 O O . LYS A 1 147 ? -16.532 31.574 2.336 1.00 38.86 1238 LYS A O 1
ATOM 2337 N N . ALA A 1 148 ? -18.452 32.556 1.686 1.00 36.89 1239 ALA A N 1
ATOM 2338 C CA . ALA A 1 148 ? -18.593 33.295 2.931 1.00 39.06 1239 ALA A CA 1
ATOM 2339 C C . ALA A 1 148 ? -19.043 32.353 4.037 1.00 37.84 1239 ALA A C 1
ATOM 2340 O O . ALA A 1 148 ? -19.864 31.460 3.807 1.00 37.18 1239 ALA A O 1
ATOM 2347 N N . GLN A 1 149 ? -18.525 32.579 5.245 1.00 35.53 1240 GLN A N 1
ATOM 2348 C CA . GLN A 1 149 ? -18.986 31.800 6.388 1.00 36.41 1240 GLN A CA 1
ATOM 2349 C C . GLN A 1 149 ? -20.409 32.168 6.773 1.00 38.90 1240 GLN A C 1
ATOM 2350 O O . GLN A 1 149 ? -21.205 31.299 7.158 1.00 35.07 1240 GLN A O 1
ATOM 2364 N N . HIS A 1 150 ? -20.759 33.442 6.678 1.00 33.64 1241 HIS A N 1
ATOM 2365 C CA . HIS A 1 150 ? -22.022 33.942 7.223 1.00 32.60 1241 HIS A CA 1
ATOM 2366 C C . HIS A 1 150 ? -22.876 34.466 6.079 1.00 32.01 1241 HIS A C 1
ATOM 2367 O O . HIS A 1 150 ? -22.594 35.544 5.542 1.00 32.17 1241 HIS A O 1
ATOM 2381 N N . THR A 1 151 ? -23.883 33.681 5.677 1.00 29.33 1242 THR A N 1
ATOM 2382 C CA . THR A 1 151 ? -24.833 34.077 4.644 1.00 31.05 1242 THR A CA 1
ATOM 2383 C C . THR A 1 151 ? -26.240 33.728 5.089 1.00 30.17 1242 THR A C 1
ATOM 2384 O O . THR A 1 151 ? -26.452 32.923 6.000 1.00 31.43 1242 THR A O 1
ATOM 2395 N N . CYS A 1 152 ? -27.207 34.325 4.402 1.00 29.73 1243 CYS A N 1
ATOM 2396 C CA . CYS A 1 152 ? -28.615 34.195 4.772 1.00 28.67 1243 CYS A CA 1
ATOM 2397 C C . CYS A 1 152 ? -29.456 34.501 3.544 1.00 28.93 1243 CYS A C 1
ATOM 2398 O O . CYS A 1 152 ? -29.270 35.559 2.947 1.00 27.72 1243 CYS A O 1
ATOM 2406 N N . LEU A 1 153 ? -30.384 33.610 3.186 1.00 27.89 1244 LEU A N 1
ATOM 2407 C CA . LEU A 1 153 ? -31.317 33.909 2.102 1.00 26.56 1244 LEU A CA 1
ATOM 2408 C C . LEU A 1 153 ? -32.440 34.812 2.590 1.00 26.45 1244 LEU A C 1
ATOM 2409 O O . LEU A 1 153 ? -32.922 34.686 3.713 1.00 28.78 1244 LEU A O 1
ATOM 2425 N N . ALA A 1 154 ? -32.893 35.690 1.704 1.00 26.67 1245 ALA A N 1
ATOM 2426 C CA . ALA A 1 154 ? -33.948 36.659 2.001 1.00 27.99 1245 ALA A CA 1
ATOM 2427 C C . ALA A 1 154 ? -34.839 36.833 0.784 1.00 30.61 1245 ALA A C 1
ATOM 2428 O O . ALA A 1 154 ? -34.341 36.909 -0.345 1.00 30.80 1245 ALA A O 1
ATOM 2435 N N . LYS A 1 155 ? -36.148 36.924 1.021 1.00 29.82 1246 LYS A N 1
ATOM 2436 C CA . LYS A 1 155 ? -37.112 37.183 -0.046 1.00 27.65 1246 LYS A CA 1
ATOM 2437 C C . LYS A 1 155 ? -37.416 38.669 -0.096 1.00 28.91 1246 LYS A C 1
ATOM 2438 O O . LYS A 1 155 ? -37.742 39.266 0.928 1.00 29.51 1246 LYS A O 1
ATOM 2457 N N . VAL A 1 156 ? -37.272 39.281 -1.272 1.00 28.97 1247 VAL A N 1
ATOM 2458 C CA . VAL A 1 156 ? -37.680 40.676 -1.420 1.00 30.78 1247 VAL A CA 1
ATOM 2459 C C . VAL A 1 156 ? -39.204 40.697 -1.391 1.00 35.21 1247 VAL A C 1
ATOM 2460 O O . VAL A 1 156 ? -39.849 40.128 -2.275 1.00 34.04 1247 VAL A O 1
ATOM 2473 N N . ARG A 1 157 ? -39.785 41.308 -0.360 1.00 34.62 1248 ARG A N 1
ATOM 2474 C CA . ARG A 1 157 ? -41.237 41.394 -0.211 1.00 38.21 1248 ARG A CA 1
ATOM 2475 C C . ARG A 1 157 ? -41.810 42.629 -0.884 1.00 38.40 1248 ARG A C 1
ATOM 2476 O O . ARG A 1 157 ? -42.812 42.543 -1.591 1.00 40.05 1248 ARG A O 1
ATOM 2497 N N . THR A 1 158 ? -41.219 43.786 -0.618 1.00 35.87 1249 THR A N 1
ATOM 2498 C CA . THR A 1 158 ? -41.766 45.064 -1.046 1.00 42.62 1249 THR A CA 1
ATOM 2499 C C . THR A 1 158 ? -40.643 46.007 -1.438 1.00 46.03 1249 THR A C 1
ATOM 2500 O O . THR A 1 158 ? -39.603 46.042 -0.774 1.00 42.43 1249 THR A O 1
ATOM 2511 N N . LEU A 1 159 ? -40.867 46.776 -2.510 1.00 42.06 1250 LEU A N 1
ATOM 2512 C CA . LEU A 1 159 ? -39.971 47.841 -2.938 1.00 43.57 1250 LEU A CA 1
ATOM 2513 C C . LEU A 1 159 ? -40.807 49.099 -3.148 1.00 50.18 1250 LEU A C 1
ATOM 2514 O O . LEU A 1 159 ? -41.737 49.097 -3.960 1.00 58.12 1250 LEU A O 1
ATOM 2530 N N . LYS A 1 160 ? -40.48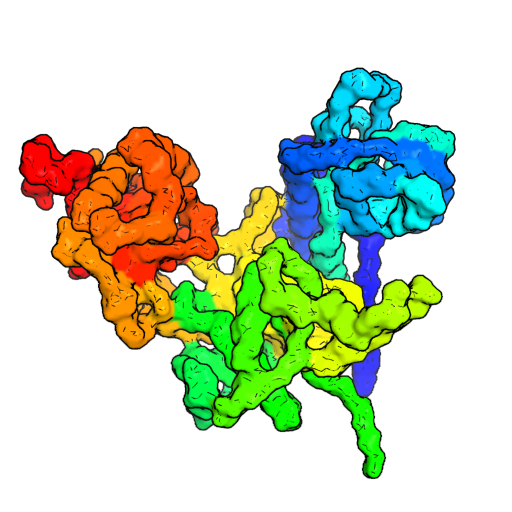9 50.163 -2.411 1.00 51.11 1251 LYS A N 1
ATOM 2531 C CA . LYS A 1 160 ? -41.238 51.417 -2.485 1.00 58.71 1251 LYS A CA 1
ATOM 2532 C C . LYS A 1 160 ? -40.290 52.572 -2.768 1.00 60.15 1251 LYS A C 1
ATOM 2533 O O . LYS A 1 160 ? -39.362 52.825 -1.991 1.00 64.60 1251 LYS A O 1
ATOM 2552 N N . ASN A 1 161 ? -40.540 53.281 -3.866 1.00 61.60 1252 ASN A N 1
ATOM 2553 C CA . ASN A 1 161 ? -39.732 54.445 -4.200 1.00 68.79 1252 ASN A CA 1
ATOM 2554 C C . ASN A 1 161 ? -39.994 55.553 -3.193 1.00 70.94 1252 ASN A C 1
ATOM 2555 O O . ASN A 1 161 ? -41.138 55.802 -2.804 1.00 72.76 1252 ASN A O 1
ATOM 2566 N N . THR A 1 162 ? -38.919 56.180 -2.738 1.00 75.55 1253 THR A N 1
ATOM 2567 C CA . THR A 1 162 ? -38.964 57.314 -1.829 1.00 87.54 1253 THR A CA 1
ATOM 2568 C C . THR A 1 162 ? -38.474 58.562 -2.558 1.00 101.75 1253 THR A C 1
ATOM 2569 O O . THR A 1 162 ? -38.168 58.532 -3.755 1.00 106.99 1253 THR A O 1
ATOM 2580 N N . LYS A 1 163 ? -38.395 59.668 -1.814 1.00 105.20 1254 LYS A N 1
ATOM 2581 C CA . LYS A 1 163 ? -38.148 60.971 -2.422 1.00 104.21 1254 LYS A CA 1
ATOM 2582 C C . LYS A 1 163 ? -36.782 61.027 -3.097 1.00 106.50 1254 LYS A C 1
ATOM 2583 O O . LYS A 1 163 ? -36.683 61.202 -4.317 1.00 116.34 1254 LYS A O 1
ATOM 2587 N N . GLY A 1 164 ? -35.713 60.879 -2.318 1.00 98.20 1255 GLY A N 1
ATOM 2588 C CA . GLY A 1 164 ? -34.375 61.171 -2.807 1.00 95.45 1255 GLY A CA 1
ATOM 2589 C C . GLY A 1 164 ? -33.756 60.118 -3.705 1.00 89.86 1255 GLY A C 1
ATOM 2590 O O . GLY A 1 164 ? -32.570 59.804 -3.566 1.00 85.71 1255 GLY A O 1
ATOM 2594 N N . GLY A 1 165 ? -34.528 59.579 -4.644 1.00 87.48 1256 GLY A N 1
ATOM 2595 C CA . GLY A 1 165 ? -34.004 58.544 -5.518 1.00 89.67 1256 GLY A CA 1
ATOM 2596 C C . GLY A 1 165 ? -33.598 57.289 -4.779 1.00 83.69 1256 GLY A C 1
ATOM 2597 O O . GLY A 1 165 ? -32.703 56.564 -5.233 1.00 73.55 1256 GLY A O 1
ATOM 2601 N N . ASN A 1 166 ? -34.227 57.022 -3.641 1.00 76.87 1257 ASN A N 1
ATOM 2602 C CA . ASN A 1 166 ? -33.973 55.835 -2.843 1.00 75.86 1257 ASN A CA 1
ATOM 2603 C C . ASN A 1 166 ? -35.176 54.905 -2.917 1.00 67.21 1257 ASN A C 1
ATOM 2604 O O . ASN A 1 166 ? -36.191 55.215 -3.545 1.00 65.51 1257 ASN A O 1
ATOM 2615 N N . VAL A 1 167 ? -35.054 53.749 -2.263 1.00 59.13 1258 VAL A N 1
ATOM 2616 C CA . VAL A 1 167 ? -36.124 52.760 -2.217 1.00 55.87 1258 VAL A CA 1
ATOM 2617 C C . VAL A 1 167 ? -36.163 52.156 -0.821 1.00 54.22 1258 VAL A C 1
ATOM 2618 O O . VAL A 1 167 ? -35.124 51.757 -0.287 1.00 59.34 1258 VAL A O 1
ATOM 2631 N N . ASP A 1 168 ? -37.357 52.107 -0.232 1.00 52.41 1259 ASP A N 1
ATOM 2632 C CA . ASP A 1 168 ? -37.586 51.338 0.984 1.00 52.25 1259 ASP A CA 1
ATOM 2633 C C . ASP A 1 168 ? -37.776 49.889 0.585 1.00 49.02 1259 ASP A C 1
ATOM 2634 O O . ASP A 1 168 ? -38.660 49.575 -0.221 1.00 50.98 1259 ASP A O 1
ATOM 2643 N N . VAL A 1 169 ? -36.953 49.014 1.143 1.00 44.62 1260 VAL A N 1
ATOM 2644 C CA . VAL A 1 169 ? -37.017 47.587 0.877 1.00 42.33 1260 VAL A CA 1
ATOM 2645 C C . VAL A 1 169 ? -37.545 46.893 2.120 1.00 40.10 1260 VAL A C 1
ATOM 2646 O O . VAL A 1 169 ? -37.192 47.273 3.240 1.00 41.19 1260 VAL A O 1
ATOM 2659 N N . THR A 1 170 ? -38.383 45.874 1.927 1.00 40.89 1261 THR A N 1
ATOM 2660 C CA . THR A 1 170 ? -38.716 44.917 2.979 1.00 39.13 1261 THR A CA 1
ATOM 2661 C C . THR A 1 170 ? -38.187 43.548 2.555 1.00 36.06 1261 THR A C 1
ATOM 2662 O O . THR A 1 170 ? -38.534 43.038 1.487 1.00 38.44 1261 THR A O 1
ATOM 2673 N N . LEU A 1 171 ? -37.305 42.980 3.369 1.00 33.38 1262 LEU A N 1
ATOM 2674 C CA . LEU A 1 171 ? -36.741 41.658 3.134 1.00 32.39 1262 LEU A CA 1
ATOM 2675 C C . LEU A 1 171 ? -37.274 40.694 4.183 1.00 32.84 1262 LEU A C 1
ATOM 2676 O O . LEU A 1 171 ? -37.315 41.031 5.372 1.00 35.22 1262 LEU A O 1
ATOM 2692 N N . ARG A 1 172 ? -37.646 39.486 3.755 1.00 30.66 1263 ARG A N 1
ATOM 2693 C CA . ARG A 1 172 ? -38.149 38.481 4.682 1.00 31.21 1263 ARG A CA 1
ATOM 2694 C C . ARG A 1 172 ? -37.110 37.377 4.867 1.00 27.67 1263 ARG A C 1
ATOM 2695 O O . ARG A 1 172 ? -36.583 36.846 3.897 1.00 27.86 1263 ARG A O 1
ATOM 2716 N N . ILE A 1 173 ? -36.794 37.067 6.128 1.00 28.17 1264 ILE A N 1
ATOM 2717 C CA . ILE A 1 173 ? -35.852 36.016 6.482 1.00 26.28 1264 ILE A CA 1
ATOM 2718 C C . ILE A 1 173 ? -36.523 35.102 7.503 1.00 27.87 1264 ILE A C 1
ATOM 2719 O O . ILE A 1 173 ? -37.525 35.453 8.122 1.00 29.35 1264 ILE A O 1
ATOM 2735 N N . HIS A 1 174 ? -35.918 33.944 7.724 1.00 27.98 1265 HIS A N 1
ATOM 2736 C CA . HIS A 1 174 ? -36.434 33.025 8.720 1.00 30.58 1265 HIS A CA 1
ATOM 2737 C C . HIS A 1 174 ? -36.020 33.429 10.126 1.00 30.56 1265 HIS A C 1
ATOM 2738 O O . HIS A 1 174 ? -34.876 33.826 10.364 1.00 31.93 1265 HIS A O 1
ATOM 2752 N N A ARG A 1 175 ? -37.004 33.353 11.039 0.54 29.43 1266 ARG A N 1
ATOM 2753 N N B ARG A 1 175 ? -36.951 33.327 11.076 0.46 30.00 1266 ARG A N 1
ATOM 2754 C CA A ARG A 1 175 ? -36.812 33.625 12.468 0.54 34.66 1266 ARG A CA 1
ATOM 2755 C CA B ARG A 1 175 ? -36.650 33.745 12.447 0.46 34.45 1266 ARG A CA 1
ATOM 2756 C C A ARG A 1 175 ? -35.609 32.895 13.040 0.54 33.24 1266 ARG A C 1
ATOM 2757 C C B ARG A 1 175 ? -35.642 32.847 13.149 0.46 33.56 1266 ARG A C 1
ATOM 2758 O O A ARG A 1 175 ? -34.898 33.432 13.903 0.54 38.15 1266 ARG A O 1
ATOM 2759 O O B ARG A 1 175 ? -35.110 33.231 14.204 0.46 33.31 1266 ARG A O 1
ATOM 2797 N N . ASN A 1 176 ? -35.427 31.639 12.640 1.00 36.27 1267 ASN A N 1
ATOM 2798 C CA . ASN A 1 176 ? -34.454 30.738 13.226 1.00 41.65 1267 ASN A CA 1
ATOM 2799 C C . ASN A 1 176 ? -33.041 31.082 12.810 1.00 32.03 1267 ASN A C 1
ATOM 2800 O O . ASN A 1 176 ? -32.100 30.504 13.374 1.00 34.84 1267 ASN A O 1
ATOM 2811 N N . HIS A 1 177 ? -32.869 31.915 11.787 1.00 28.05 1268 HIS A N 1
ATOM 2812 C CA . HIS A 1 177 ? -31.550 32.063 11.196 1.00 29.72 1268 HIS A CA 1
ATOM 2813 C C . HIS A 1 177 ? -30.642 32.932 12.076 1.00 29.89 1268 HIS A C 1
ATOM 2814 O O . HIS A 1 177 ? -31.007 34.057 12.428 1.00 34.64 1268 HIS A O 1
ATOM 2828 N N . SER A 1 178 ? -29.435 32.425 12.374 1.00 29.95 1269 SER A N 1
ATOM 2829 C CA . SER A 1 178 ? -28.485 33.129 13.243 1.00 32.16 1269 SER A CA 1
ATOM 2830 C C . SER A 1 178 ? -27.981 34.429 12.623 1.00 29.49 1269 SER A C 1
ATOM 2831 O O . SER A 1 178 ? -27.494 35.308 13.347 1.00 29.60 1269 SER A O 1
ATOM 2839 N N . PHE A 1 179 ? -28.106 34.586 11.319 1.00 29.29 1270 PHE A N 1
ATOM 2840 C CA . PHE A 1 179 ? -27.600 35.786 10.647 1.00 33.29 1270 PHE A CA 1
ATOM 2841 C C . PHE A 1 179 ? -28.272 37.070 11.127 1.00 33.13 1270 PHE A C 1
ATOM 2842 O O . PHE A 1 179 ? -27.728 38.157 10.898 1.00 32.29 1270 PHE A O 1
ATOM 2859 N N A SER A 1 180 ? -29.427 36.972 11.793 0.50 33.17 1271 SER A N 1
ATOM 2860 N N B SER A 1 180 ? -29.422 36.970 11.799 0.50 33.28 1271 SER A N 1
ATOM 2861 C CA A SER A 1 180 ? -30.086 38.169 12.306 0.50 34.92 1271 SER A CA 1
ATOM 2862 C CA B SER A 1 180 ? -30.080 38.166 12.313 0.50 34.94 1271 SER A CA 1
ATOM 2863 C C A SER A 1 180 ? -29.199 38.952 13.269 0.50 37.57 1271 SER A C 1
ATOM 2864 C C B SER A 1 180 ? -29.182 38.959 13.255 0.50 37.57 1271 SER A C 1
ATOM 2865 O O A SER A 1 180 ? -29.391 40.162 13.414 0.50 39.29 1271 SER A O 1
ATOM 2866 O O B SER A 1 180 ? -29.342 40.176 13.375 0.50 39.04 1271 SER A O 1
ATOM 2881 N N . LYS A 1 181 ? -28.229 38.305 13.920 1.00 36.82 1272 LYS A N 1
ATOM 2882 C CA . LYS A 1 181 ? -27.323 39.037 14.798 1.00 37.84 1272 LYS A CA 1
ATOM 2883 C C . LYS A 1 181 ? -26.532 40.109 14.050 1.00 36.20 1272 LYS A C 1
ATOM 2884 O O . LYS A 1 181 ? -26.070 41.073 14.682 1.00 36.63 1272 LYS A O 1
ATOM 2903 N N . PHE A 1 182 ? -26.366 39.977 12.731 1.00 34.97 1273 PHE A N 1
ATOM 2904 C CA . PHE A 1 182 ? -25.642 40.984 11.958 1.00 39.07 1273 PHE A CA 1
ATOM 2905 C C . PHE A 1 182 ? -26.534 42.132 11.521 1.00 37.12 1273 PHE A C 1
ATOM 2906 O O . PHE A 1 182 ? -26.018 43.165 11.081 1.00 38.07 1273 PHE A O 1
ATOM 2923 N N . LEU A 1 183 ? -27.848 41.970 11.634 1.00 37.15 1274 LEU A N 1
ATOM 2924 C CA . LEU A 1 183 ? -28.807 42.944 11.133 1.00 35.63 1274 LEU A CA 1
ATOM 2925 C C . LEU A 1 183 ? -29.141 43.963 12.209 1.00 38.09 1274 LEU A C 1
ATOM 2926 O O . LEU A 1 183 ? -30.300 44.186 12.553 1.00 43.36 1274 LEU A O 1
ATOM 2942 N N . THR A 1 184 ? -28.094 44.576 12.748 1.00 43.23 1275 THR A N 1
ATOM 2943 C CA . THR A 1 184 ? -28.247 45.665 13.695 1.00 45.60 1275 THR A CA 1
ATOM 2944 C C . THR A 1 184 ? -28.561 46.943 12.937 1.00 49.51 1275 THR A C 1
ATOM 2945 O O . THR A 1 184 ? -28.141 47.126 11.794 1.00 42.61 1275 THR A O 1
ATOM 2956 N N . LEU A 1 185 ? -29.283 47.840 13.597 1.00 47.44 1276 LEU A N 1
ATOM 2957 C CA . LEU A 1 185 ? -29.713 49.075 12.964 1.00 48.56 1276 LEU A CA 1
ATOM 2958 C C . LEU A 1 185 ? -28.524 49.827 12.371 1.00 44.09 1276 LEU A C 1
ATOM 2959 O O . LEU A 1 185 ? -27.528 50.091 13.055 1.00 43.52 1276 LEU A O 1
ATOM 2975 N N . ARG A 1 186 ? -28.638 50.168 11.084 1.00 45.34 1277 ARG A N 1
ATOM 2976 C CA . ARG A 1 186 ? -27.692 50.993 10.313 1.00 44.25 1277 ARG A CA 1
ATOM 2977 C C . ARG A 1 186 ? -26.459 50.211 9.876 1.00 44.21 1277 ARG A C 1
ATOM 2978 O O . ARG A 1 186 ? -25.502 50.810 9.380 1.00 46.87 1277 ARG A O 1
ATOM 2999 N N . SER A 1 187 ? -26.458 48.890 10.034 1.00 41.74 1278 SER A N 1
ATOM 3000 C CA . SER A 1 187 ? -25.389 48.065 9.498 1.00 47.37 1278 SER A CA 1
ATOM 3001 C C . SER A 1 187 ? -25.451 48.027 7.977 1.00 45.29 1278 SER A C 1
ATOM 3002 O O . SER A 1 187 ? -26.526 48.021 7.386 1.00 40.99 1278 SER A O 1
ATOM 3010 N N . GLU A 1 188 ? -24.284 47.986 7.347 1.00 43.91 1279 GLU A N 1
ATOM 3011 C CA . GLU A 1 188 ? -24.179 47.754 5.912 1.00 44.23 1279 GLU A CA 1
ATOM 3012 C C . GLU A 1 188 ? -24.035 46.263 5.640 1.00 40.39 1279 GLU A C 1
ATOM 3013 O O . GLU A 1 188 ? -23.150 45.609 6.194 1.00 45.44 1279 GLU A O 1
ATOM 3025 N N . ILE A 1 189 ? -24.901 45.726 4.781 1.00 35.46 1280 ILE A N 1
ATOM 3026 C CA . ILE A 1 189 ? -24.990 44.293 4.524 1.00 35.09 1280 ILE A CA 1
ATOM 3027 C C . ILE A 1 189 ? -24.876 44.099 3.018 1.00 35.96 1280 ILE A C 1
ATOM 3028 O O . ILE A 1 189 ? -25.507 44.830 2.244 1.00 35.80 1280 ILE A O 1
ATOM 3044 N N . TYR A 1 190 ? -24.047 43.161 2.603 1.00 36.56 1281 TYR A N 1
ATOM 3045 C CA . TYR A 1 190 ? -23.845 42.935 1.180 1.00 35.68 1281 TYR A CA 1
ATOM 3046 C C . TYR A 1 190 ? -24.843 41.903 0.697 1.00 33.57 1281 TYR A C 1
ATOM 3047 O O . TYR A 1 190 ? -25.171 40.954 1.412 1.00 32.12 1281 TYR A O 1
ATOM 3065 N N . CYS A 1 191 ? -25.318 42.091 -0.539 1.00 34.36 1282 CYS A N 1
ATOM 3066 C CA . CYS A 1 191 ? -26.404 41.276 -1.086 1.00 30.18 1282 CYS A CA 1
ATOM 3067 C C . CYS A 1 191 ? -26.134 40.940 -2.539 1.00 33.94 1282 CYS A C 1
ATOM 3068 O O . CYS A 1 191 ? -25.505 41.709 -3.252 1.00 38.35 1282 CYS A O 1
ATOM 3076 N N . VAL A 1 192 ? -26.686 39.819 -2.995 1.00 34.05 1283 VAL A N 1
ATOM 3077 C CA . VAL A 1 192 ? -26.715 39.554 -4.427 1.00 34.45 1283 VAL A CA 1
ATOM 3078 C C . VAL A 1 192 ? -27.956 38.745 -4.757 1.00 32.31 1283 VAL A C 1
ATOM 3079 O O . VAL A 1 192 ? -28.440 37.942 -3.958 1.00 28.96 1283 VAL A O 1
ATOM 3092 N N . LYS A 1 193 ? -28.499 39.005 -5.936 1.00 34.85 1284 LYS A N 1
ATOM 3093 C CA . LYS A 1 193 ? -29.668 38.260 -6.376 1.00 33.59 1284 LYS A CA 1
ATOM 3094 C C . LYS A 1 193 ? -29.353 36.770 -6.488 1.00 34.64 1284 LYS A C 1
ATOM 3095 O O . LYS A 1 193 ? -28.242 36.372 -6.857 1.00 36.22 1284 LYS A O 1
ATOM 3114 N N . VAL A 1 194 ? -30.349 35.948 -6.156 1.00 31.81 1285 VAL A N 1
ATOM 3115 C CA . VAL A 1 194 ? -30.263 34.506 -6.330 1.00 31.41 1285 VAL A CA 1
ATOM 3116 C C . VAL A 1 194 ? -31.093 34.126 -7.548 1.00 34.40 1285 VAL A C 1
ATOM 3117 O O . VAL A 1 194 ? -30.549 33.617 -8.531 1.00 41.62 1285 VAL A O 1
ATOM 3130 N N . MET A 1 195 ? -32.398 34.383 -7.511 1.00 28.05 1286 MET A N 1
ATOM 3131 C CA . MET A 1 195 ? -33.254 34.019 -8.629 1.00 31.89 1286 MET A CA 1
ATOM 3132 C C . MET A 1 195 ? -34.629 34.631 -8.438 1.00 30.59 1286 MET A C 1
ATOM 3133 O O . MET A 1 195 ? -35.045 34.945 -7.320 1.00 29.69 1286 MET A O 1
ATOM 3147 N N . GLN A 1 196 ? -35.334 34.752 -9.550 1.00 31.09 1287 GLN A N 1
ATOM 3148 C CA . GLN A 1 196 ? -36.742 35.123 -9.534 1.00 42.45 1287 GLN A CA 1
ATOM 3149 C C . GLN A 1 196 ? -37.574 33.938 -9.065 1.00 31.28 1287 GLN A C 1
ATOM 3150 O O . GLN A 1 196 ? -37.352 32.814 -9.512 1.00 30.52 1287 GLN A O 1
ATOM 3164 N N . MET A 1 197 ? -38.558 34.206 -8.195 1.00 28.35 1288 MET A N 1
ATOM 3165 C CA . MET A 1 197 ? -39.360 33.168 -7.547 1.00 26.42 1288 MET A CA 1
ATOM 3166 C C . MET A 1 197 ? -40.736 32.993 -8.177 1.00 27.16 1288 MET A C 1
ATOM 3167 O O . MET A 1 197 ? -41.478 32.087 -7.787 1.00 26.05 1288 MET A O 1
ATOM 3181 N N . THR A 1 198 ? -41.083 33.802 -9.181 1.00 28.79 1289 THR A N 1
ATOM 3182 C CA . THR A 1 198 ? -42.446 33.777 -9.717 1.00 27.20 1289 THR A CA 1
ATOM 3183 C C . THR A 1 198 ? -42.853 32.407 -10.237 1.00 26.90 1289 THR A C 1
ATOM 3184 O O . THR A 1 198 ? -43.962 31.928 -9.962 1.00 24.40 1289 THR A O 1
ATOM 3195 N N . THR A 1 199 ? -41.996 31.782 -11.035 1.00 26.44 1290 THR A N 1
ATOM 3196 C CA . THR A 1 199 ? -42.339 30.506 -11.639 1.00 24.59 1290 THR A CA 1
ATOM 3197 C C . THR A 1 199 ? -42.549 29.447 -10.582 1.00 23.39 1290 THR A C 1
ATOM 3198 O O . THR A 1 199 ? -43.500 28.650 -10.656 1.00 24.19 1290 THR A O 1
ATOM 3209 N N . ILE A 1 200 ? -41.644 29.400 -9.607 1.00 24.72 1291 ILE A N 1
ATOM 3210 C CA . ILE A 1 200 ? -41.754 28.432 -8.522 1.00 23.95 1291 ILE A CA 1
ATOM 3211 C C . ILE A 1 200 ? -43.032 28.656 -7.721 1.00 24.95 1291 ILE A C 1
ATOM 3212 O O . ILE A 1 200 ? -43.724 27.701 -7.348 1.00 23.41 1291 ILE A O 1
ATOM 3228 N N . GLU A 1 201 ? -43.309 29.907 -7.344 1.00 24.04 1292 GLU A N 1
ATOM 3229 C CA . GLU A 1 201 ? -44.488 30.159 -6.527 1.00 24.10 1292 GLU A CA 1
ATOM 3230 C C . GLU A 1 201 ? -45.759 29.691 -7.228 1.00 26.06 1292 GLU A C 1
A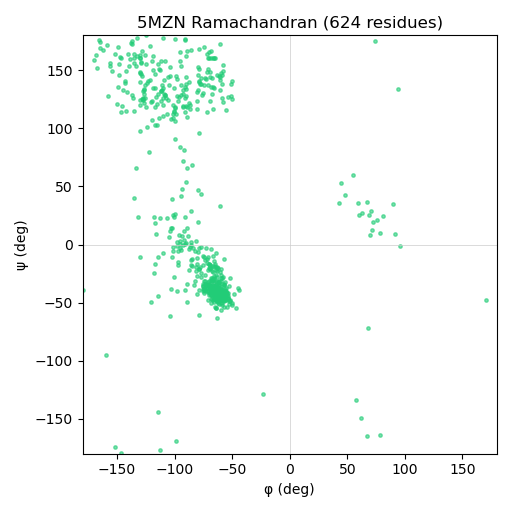TOM 3231 O O . GLU A 1 201 ? -46.663 29.164 -6.585 1.00 25.39 1292 GLU A O 1
ATOM 3243 N N . ARG A 1 202 ? -45.874 29.934 -8.536 1.00 25.56 1293 ARG A N 1
ATOM 3244 C CA . ARG A 1 202 ? -47.083 29.548 -9.254 1.00 25.81 1293 ARG A CA 1
ATOM 3245 C C . ARG A 1 202 ? -47.234 28.038 -9.315 1.00 24.37 1293 ARG A C 1
ATOM 3246 O O . ARG A 1 202 ? -48.339 27.506 -9.165 1.00 24.32 1293 ARG A O 1
ATOM 3267 N N . GLU A 1 203 ? -46.140 27.329 -9.514 1.00 23.55 1294 GLU A N 1
ATOM 3268 C CA . GLU A 1 203 ? -46.192 25.870 -9.491 1.00 26.38 1294 GLU A CA 1
ATOM 3269 C C . GLU A 1 203 ? -46.489 25.337 -8.098 1.00 26.59 1294 GLU A C 1
ATOM 3270 O O . GLU A 1 203 ? -47.212 24.342 -7.949 1.00 24.32 1294 GLU A O 1
ATOM 3282 N N . TYR A 1 204 ? -45.948 25.988 -7.066 1.00 26.12 1295 TYR A N 1
ATOM 3283 C CA . TYR A 1 204 ? -46.222 25.554 -5.698 1.00 25.52 1295 TYR A CA 1
ATOM 3284 C C . TYR A 1 204 ? -47.687 25.761 -5.355 1.00 24.72 1295 TYR A C 1
ATOM 3285 O O . TYR A 1 204 ? -48.306 24.924 -4.685 1.00 26.66 1295 TYR A O 1
ATOM 3303 N N A SER A 1 205 ? -48.278 26.857 -5.835 0.44 24.63 1296 SER A N 1
ATOM 3304 N N B SER A 1 205 ? -48.242 26.890 -5.791 0.56 24.51 1296 SER A N 1
ATOM 3305 C CA A SER A 1 205 ? -49.680 27.120 -5.536 0.44 25.87 1296 SER A CA 1
ATOM 3306 C CA B SER A 1 205 ? -49.660 27.155 -5.602 0.56 26.01 1296 SER A CA 1
ATOM 3307 C C A SER A 1 205 ? -50.590 26.119 -6.236 0.44 25.44 1296 SER A C 1
ATOM 3308 C C B SER A 1 205 ? -50.498 26.034 -6.193 0.56 25.28 1296 SER A C 1
ATOM 3309 O O A SER A 1 205 ? -51.652 25.765 -5.710 0.44 26.12 1296 SER A O 1
ATOM 3310 O O B SER A 1 205 ? -51.400 25.492 -5.542 0.56 26.67 1296 SER A O 1
ATOM 3325 N N . THR A 1 206 ? -50.217 25.686 -7.438 1.00 25.45 1297 THR A N 1
ATOM 3326 C CA . THR A 1 206 ? -50.977 24.636 -8.098 1.00 25.51 1297 THR A CA 1
ATOM 3327 C C . THR A 1 206 ? -50.850 23.324 -7.338 1.00 26.45 1297 THR A C 1
ATOM 3328 O O . THR A 1 206 ? -51.842 22.648 -7.078 1.00 28.02 1297 THR A O 1
ATOM 3339 N N . LEU A 1 207 ? -49.622 22.941 -7.003 1.00 26.07 1298 LEU A N 1
ATOM 3340 C CA . LEU A 1 207 ? -49.372 21.709 -6.263 1.00 27.25 1298 LEU A CA 1
ATOM 3341 C C . LEU A 1 207 ? -50.197 21.645 -4.990 1.00 28.30 1298 LEU A C 1
ATOM 3342 O O . LEU A 1 207 ? -50.834 20.629 -4.677 1.00 29.36 1298 LEU A O 1
ATOM 3358 N N . GLU A 1 208 ? -50.180 22.715 -4.225 1.00 29.74 1299 GLU A N 1
ATOM 3359 C CA . GLU A 1 208 ? -50.774 22.681 -2.899 1.00 31.45 1299 GLU A CA 1
ATOM 3360 C C . GLU A 1 208 ? -52.267 22.952 -2.919 1.00 30.47 1299 GLU A C 1
ATOM 3361 O O . GLU A 1 208 ? -52.952 22.595 -1.967 1.00 51.32 1299 GLU A O 1
ATOM 3373 N N . GLY A 1 209 ? -52.791 23.528 -3.985 1.00 28.07 1300 GLY A N 1
ATOM 3374 C CA . GLY A 1 209 ? -54.220 23.700 -4.114 1.00 30.27 1300 GLY A CA 1
ATOM 3375 C C . GLY A 1 209 ? -54.923 22.601 -4.901 1.00 29.72 1300 GLY A C 1
ATOM 3376 O O . GLY A 1 209 ? -56.144 22.653 -5.086 1.00 30.29 1300 GLY A O 1
ATOM 3380 N N . LEU A 1 210 ? -54.165 21.591 -5.328 1.00 30.30 1301 LEU A N 1
ATOM 3381 C CA . LEU A 1 210 ? -54.647 20.604 -6.292 1.00 28.55 1301 LEU A CA 1
ATOM 3382 C C . LEU A 1 210 ? -55.965 19.965 -5.867 1.00 26.95 1301 LEU A C 1
ATOM 3383 O O . LEU A 1 210 ? -56.807 19.636 -6.708 1.00 28.74 1301 LEU A O 1
ATOM 3399 N N . GLU A 1 211 ? -56.156 19.745 -4.562 1.00 26.63 1302 GLU A N 1
ATOM 3400 C CA . GLU A 1 211 ? -57.311 18.989 -4.124 1.00 29.94 1302 GLU A CA 1
ATOM 3401 C C . GLU A 1 211 ? -58.611 19.685 -4.488 1.00 31.38 1302 GLU A C 1
ATOM 3402 O O . GLU A 1 211 ? -59.638 19.028 -4.593 1.00 32.22 1302 GLU A O 1
ATOM 3414 N N . TYR A 1 212 ? -58.570 20.979 -4.748 1.00 29.20 1303 TYR A N 1
ATOM 3415 C CA . TYR A 1 212 ? -59.743 21.774 -5.076 1.00 31.93 1303 TYR A CA 1
ATOM 3416 C C . TYR A 1 212 ? -59.945 21.990 -6.574 1.00 30.58 1303 TYR A C 1
ATOM 3417 O O . TYR A 1 212 ? -60.896 22.685 -6.960 1.00 34.05 1303 TYR A O 1
ATOM 3435 N N . TYR A 1 213 ? -59.096 21.424 -7.409 1.00 27.26 1304 TYR A N 1
ATOM 3436 C CA . TYR A 1 213 ? -59.232 21.582 -8.852 1.00 28.17 1304 TYR A CA 1
ATOM 3437 C C . TYR A 1 213 ? -60.344 20.683 -9.384 1.00 31.84 1304 TYR A C 1
ATOM 3438 O O . TYR A 1 213 ? -60.474 19.515 -8.981 1.00 32.55 1304 TYR A O 1
ATOM 3456 N N . ASP A 1 214 ? -61.146 21.239 -10.299 1.00 34.09 1305 ASP A N 1
ATOM 3457 C CA . ASP A 1 214 ? -62.271 20.502 -10.870 1.00 33.69 1305 ASP A CA 1
ATOM 3458 C C . ASP A 1 214 ? -61.829 19.177 -11.489 1.00 29.99 1305 ASP A C 1
ATOM 3459 O O . ASP A 1 214 ? -62.551 18.177 -11.404 1.00 32.30 1305 ASP A O 1
ATOM 3468 N N . LEU A 1 215 ? -60.660 19.146 -12.118 1.00 27.81 1306 LEU A N 1
ATOM 3469 C CA . LEU A 1 215 ? -60.192 17.972 -12.840 1.00 30.17 1306 LEU A CA 1
ATOM 3470 C C . LEU A 1 215 ? -59.180 17.146 -12.039 1.00 28.71 1306 LEU A C 1
ATOM 3471 O O . LEU A 1 215 ? -58.428 16.371 -12.627 1.00 29.39 1306 LEU A O 1
ATOM 3487 N N . VAL A 1 216 ? -59.192 17.260 -10.708 1.00 29.63 1307 VAL A N 1
ATOM 3488 C CA . VAL A 1 216 ? -58.165 16.616 -9.881 1.00 30.62 1307 VAL A CA 1
ATOM 3489 C C . VAL A 1 216 ? -58.146 15.098 -10.108 1.00 30.66 1307 VAL A C 1
ATOM 3490 O O . VAL A 1 216 ? -57.079 14.490 -10.206 1.00 30.68 1307 VAL A O 1
ATOM 3503 N N . GLY A 1 217 ? -59.312 14.478 -10.269 1.00 32.34 1308 GLY A N 1
ATOM 3504 C CA . GLY A 1 217 ? -59.348 13.032 -10.454 1.00 36.56 1308 GLY A CA 1
ATOM 3505 C C . GLY A 1 217 ? -58.664 12.595 -11.738 1.00 33.59 1308 GLY A C 1
ATOM 3506 O O . GLY A 1 217 ? -57.854 11.659 -11.740 1.00 33.54 1308 GLY A O 1
ATOM 3510 N N . GLN A 1 218 ? -58.971 13.269 -12.851 1.00 33.93 1309 GLN A N 1
ATOM 3511 C CA . GLN A 1 218 ? -58.334 12.920 -14.120 1.00 34.41 1309 GLN A CA 1
ATOM 3512 C C . GLN A 1 218 ? -56.841 13.170 -14.078 1.00 32.34 1309 GLN A C 1
ATOM 3513 O O . GLN A 1 218 ? -56.065 12.430 -14.698 1.00 30.91 1309 GLN A O 1
ATOM 3527 N N . ILE A 1 219 ? -56.419 14.219 -13.367 1.00 29.03 1310 ILE A N 1
ATOM 3528 C CA . ILE A 1 219 ? -54.995 14.483 -13.188 1.00 27.13 1310 ILE A CA 1
ATOM 3529 C C . ILE A 1 219 ? -54.333 13.352 -12.407 1.00 24.58 1310 ILE A C 1
ATOM 3530 O O . ILE A 1 219 ? -53.312 12.797 -12.834 1.00 28.15 1310 ILE A O 1
ATOM 3546 N N . LEU A 1 220 ? -54.862 13.034 -11.220 1.00 27.88 1311 LEU A N 1
ATOM 3547 C CA . LEU A 1 220 ? -54.202 12.026 -10.387 1.00 30.87 1311 LEU A CA 1
ATOM 3548 C C . LEU A 1 220 ? -54.108 10.693 -11.111 1.00 32.64 1311 LEU A C 1
ATOM 3549 O O . LEU A 1 220 ? -53.085 9.996 -11.034 1.00 32.84 1311 LEU A O 1
ATOM 3565 N N . GLN A 1 221 ? -55.190 10.289 -11.764 1.00 30.47 1312 GLN A N 1
ATOM 3566 C CA . GLN A 1 221 ? -55.202 9.009 -12.443 1.00 31.33 1312 GLN A CA 1
ATOM 3567 C C . GLN A 1 221 ? -54.602 9.069 -13.831 1.00 30.65 1312 GLN A C 1
ATOM 3568 O O . GLN A 1 221 ? -54.524 8.023 -14.490 1.00 35.51 1312 GLN A O 1
ATOM 3582 N N . ALA A 1 222 ? -54.204 10.241 -14.290 1.00 28.73 1313 ALA A N 1
ATOM 3583 C CA . ALA A 1 222 ? -53.740 10.455 -15.661 1.00 33.14 1313 ALA A CA 1
ATOM 3584 C C . ALA A 1 222 ? -54.669 9.762 -16.656 1.00 34.66 1313 ALA A C 1
ATOM 3585 O O . ALA A 1 222 ? -54.248 8.981 -17.508 1.00 34.55 1313 ALA A O 1
ATOM 3592 N N . LYS A 1 223 ? -55.954 10.068 -16.540 1.00 34.30 1314 LYS A N 1
ATOM 3593 C CA . LYS A 1 223 ? -56.998 9.373 -17.290 1.00 37.30 1314 LYS A CA 1
ATOM 3594 C C . LYS A 1 223 ? -57.904 10.400 -17.967 1.00 35.72 1314 LYS A C 1
ATOM 3595 O O . LYS A 1 223 ? -58.818 10.945 -17.331 1.00 37.91 1314 LYS A O 1
ATOM 3614 N N . PRO A 1 224 ? -57.683 10.693 -19.248 1.00 34.75 1315 PRO A N 1
ATOM 3615 C CA . PRO A 1 224 ? -58.607 11.566 -19.978 1.00 37.20 1315 PRO A CA 1
ATOM 3616 C C . PRO A 1 224 ? -60.002 10.976 -20.020 1.00 36.40 1315 PRO A C 1
ATOM 3617 O O . PRO A 1 224 ? -60.222 9.780 -19.784 1.00 34.12 1315 PRO A O 1
ATOM 3628 N N A SER A 1 225 ? -60.955 11.837 -20.363 0.49 40.55 1316 SER A N 1
ATOM 3629 N N B SER A 1 225 ? -60.963 11.839 -20.338 0.51 40.71 1316 SER A N 1
ATOM 3630 C CA A SER A 1 225 ? -62.353 11.451 -20.393 0.49 41.20 1316 SER A CA 1
ATOM 3631 C CA B SER A 1 225 ? -62.346 11.419 -20.395 0.51 41.11 1316 SER A CA 1
ATOM 3632 C C A SER A 1 225 ? -62.609 10.513 -21.574 0.49 43.66 1316 SER A C 1
ATOM 3633 C C B SER A 1 225 ? -62.541 10.434 -21.535 0.51 43.69 1316 SER A C 1
ATOM 3634 O O A SER A 1 225 ? -61.925 10.590 -22.601 0.49 41.91 1316 SER A O 1
ATOM 3635 O O B SER A 1 225 ? -61.775 10.421 -22.504 0.51 42.87 1316 SER A O 1
ATOM 3650 N N . PRO A 1 226 ? -63.585 9.613 -21.455 1.00 43.07 1317 PRO A N 1
ATOM 3651 C CA . PRO A 1 226 ? -63.882 8.725 -22.573 1.00 43.71 1317 PRO A CA 1
ATOM 3652 C C . PRO A 1 226 ? -64.384 9.516 -23.762 1.00 45.56 1317 PRO A C 1
ATOM 3653 O O . PRO A 1 226 ? -65.047 10.556 -23.601 1.00 49.83 1317 PRO A O 1
ATOM 3664 N N . PRO A 1 227 ? -64.181 9.014 -24.972 1.00 55.35 1318 PRO A N 1
ATOM 3665 C CA . PRO A 1 227 ? -64.817 9.649 -26.132 1.00 65.75 1318 PRO A CA 1
ATOM 3666 C C . PRO A 1 227 ? -66.335 9.658 -25.992 1.00 63.35 1318 PRO A C 1
ATOM 3667 O O . PRO A 1 227 ? -66.917 8.746 -25.399 1.00 59.52 1318 PRO A O 1
ATOM 3678 N N . VAL A 1 228 ? -66.979 10.722 -26.500 1.00 61.37 1319 VAL A N 1
ATOM 3679 C CA . VAL A 1 228 ? -68.429 10.686 -26.689 1.00 69.32 1319 VAL A CA 1
ATOM 3680 C C . VAL A 1 228 ? -68.676 10.373 -28.156 1.00 72.62 1319 VAL A C 1
ATOM 3681 O O . VAL A 1 228 ? -67.732 10.221 -28.940 1.00 70.88 1319 VAL A O 1
ATOM 3694 N N . ASN A 1 229 ? -69.941 10.239 -28.528 1.00 73.35 1320 ASN A N 1
ATOM 3695 C CA . ASN A 1 229 ? -70.300 10.019 -29.916 1.00 69.70 1320 ASN A CA 1
ATOM 3696 C C . ASN A 1 229 ? -70.619 11.364 -30.546 1.00 60.85 1320 ASN A C 1
ATOM 3697 O O . ASN A 1 229 ? -71.247 12.221 -29.920 1.00 58.05 1320 ASN A O 1
ATOM 3708 N N . VAL A 1 230 ? -70.131 11.564 -31.766 1.00 54.73 1321 VAL A N 1
ATOM 3709 C CA . VAL A 1 230 ? -70.331 12.817 -32.476 1.00 48.37 1321 VAL A CA 1
ATOM 3710 C C . VAL A 1 230 ? -70.875 12.519 -33.869 1.00 51.36 1321 VAL A C 1
ATOM 3711 O O . VAL A 1 230 ? -70.717 11.421 -34.402 1.00 50.22 1321 VAL A O 1
ATOM 3724 N N . ASP A 1 231 ? -71.564 13.508 -34.439 1.00 49.90 1322 ASP A N 1
ATOM 3725 C CA . ASP A 1 231 ? -72.184 13.342 -35.750 1.00 53.65 1322 ASP A CA 1
ATOM 3726 C C . ASP A 1 231 ? -71.151 13.392 -36.874 1.00 48.09 1322 ASP A C 1
ATOM 3727 O O . ASP A 1 231 ? -70.321 14.310 -36.949 1.00 44.66 1322 ASP A O 1
ATOM 3736 N N . ALA A 1 232 ? -71.217 12.401 -37.762 1.00 50.42 1323 ALA A N 1
ATOM 3737 C CA . ALA A 1 232 ? -70.362 12.405 -38.940 1.00 51.10 1323 ALA A CA 1
ATOM 3738 C C . ALA A 1 232 ? -70.551 13.683 -39.751 1.00 48.94 1323 ALA A C 1
ATOM 3739 O O . ALA A 1 232 ? -69.578 14.274 -40.229 1.00 45.49 1323 ALA A O 1
ATOM 3746 N N . ALA A 1 233 ? -71.797 14.138 -39.892 1.00 48.97 1324 ALA A N 1
ATOM 3747 C CA . ALA A 1 233 ? -72.068 15.366 -40.635 1.00 49.07 1324 ALA A CA 1
ATOM 3748 C C . ALA A 1 233 ? -71.347 16.558 -40.022 1.00 49.14 1324 ALA A C 1
ATOM 3749 O O . ALA A 1 233 ? -70.827 17.411 -40.745 1.00 49.16 1324 ALA A O 1
ATOM 3756 N N . GLU A 1 234 ? -71.311 16.642 -38.690 1.00 47.07 1325 GLU A N 1
ATOM 3757 C CA . GLU A 1 234 ? -70.596 17.734 -38.043 1.00 42.14 1325 GLU A CA 1
ATOM 3758 C C . GLU A 1 234 ? -69.105 17.688 -38.378 1.00 44.15 1325 GLU A C 1
ATOM 3759 O O . GLU A 1 234 ? -68.468 18.727 -38.579 1.00 42.45 1325 GLU A O 1
ATOM 3771 N N . ILE A 1 235 ? -68.518 16.495 -38.416 1.00 45.50 1326 ILE A N 1
ATOM 3772 C CA . ILE A 1 235 ? -67.109 16.408 -38.792 1.00 42.27 1326 ILE A CA 1
ATOM 3773 C C . ILE A 1 235 ? -66.910 16.903 -40.221 1.00 43.35 1326 ILE A C 1
ATOM 3774 O O . ILE A 1 235 ? -65.952 17.637 -40.510 1.00 40.13 1326 ILE A O 1
ATOM 3790 N N . GLU A 1 236 ? -67.799 16.499 -41.138 1.00 43.19 1327 GLU A N 1
ATOM 3791 C CA . GLU A 1 236 ? -67.666 16.922 -42.528 1.00 46.93 1327 GLU A CA 1
ATOM 3792 C C . GLU A 1 236 ? -67.831 18.427 -42.655 1.00 46.82 1327 GLU A C 1
ATOM 3793 O O . GLU A 1 236 ? -67.128 19.071 -43.437 1.00 43.30 1327 GLU A O 1
ATOM 3805 N N . THR A 1 237 ? -68.732 19.008 -41.866 1.00 48.91 1328 THR A N 1
ATOM 3806 C CA . THR A 1 237 ? -68.928 20.449 -41.895 1.00 48.07 1328 THR A CA 1
ATOM 3807 C C . THR A 1 237 ? -67.677 21.177 -41.427 1.00 42.13 1328 THR A C 1
ATOM 3808 O O . THR A 1 237 ? -67.248 22.154 -42.047 1.00 46.53 1328 THR A O 1
ATOM 3819 N N . VAL A 1 238 ? -67.071 20.703 -40.340 1.00 38.37 1329 VAL A N 1
ATOM 3820 C CA . VAL A 1 238 ? -65.851 21.315 -39.825 1.00 37.91 1329 VAL A CA 1
ATOM 3821 C C . VAL A 1 238 ? -64.696 21.144 -40.810 1.00 37.65 1329 VAL A C 1
ATOM 3822 O O . VAL A 1 238 ? -63.910 22.071 -41.043 1.00 37.54 1329 VAL A O 1
ATOM 3835 N N . LYS A 1 239 ? -64.555 19.960 -41.386 1.00 36.73 1330 LYS A N 1
ATOM 3836 C CA . LYS A 1 239 ? -63.522 19.746 -42.387 1.00 39.57 1330 LYS A CA 1
ATOM 3837 C C . LYS A 1 239 ? -63.602 20.788 -43.505 1.00 41.79 1330 LYS A C 1
ATOM 3838 O O . LYS A 1 239 ? -62.606 21.439 -43.831 1.00 41.11 1330 LYS A O 1
ATOM 3857 N N . LYS A 1 240 ? -64.792 20.972 -44.090 1.00 39.25 1331 LYS A N 1
ATOM 3858 C CA . LYS A 1 240 ? -64.959 21.907 -45.203 1.00 38.25 1331 LYS A CA 1
ATOM 3859 C C . LYS A 1 240 ? -64.796 23.357 -44.749 1.00 42.56 1331 LYS A C 1
ATOM 3860 O O . LYS A 1 240 ? -64.073 24.138 -45.376 1.00 47.57 1331 LYS A O 1
ATOM 3879 N N . SER A 1 241 ? -65.444 23.727 -43.646 1.00 45.98 1332 SER A N 1
ATOM 3880 C CA . SER A 1 241 ? -65.431 25.119 -43.196 1.00 47.74 1332 SER A CA 1
ATOM 3881 C C . SER A 1 241 ? -64.042 25.587 -42.768 1.00 45.80 1332 SER A C 1
ATOM 3882 O O . SER A 1 241 ? -63.691 26.753 -42.976 1.00 44.71 1332 SER A O 1
ATOM 3890 N N . TYR A 1 242 ? -63.259 24.727 -42.118 1.00 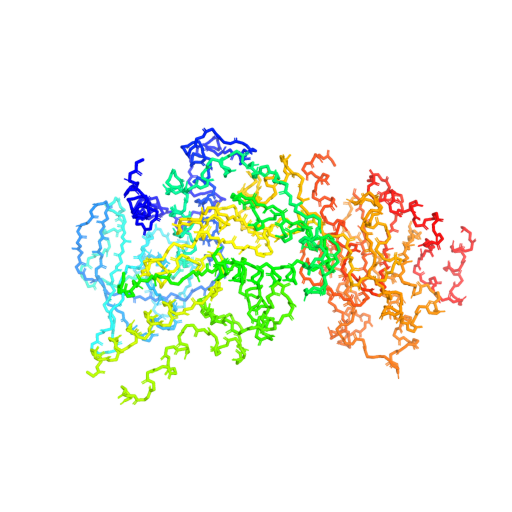40.95 1333 TYR A N 1
ATOM 3891 C CA . TYR A 1 242 ? -61.955 25.121 -41.588 1.00 37.81 1333 TYR A CA 1
ATOM 3892 C C . TYR A 1 242 ? -60.802 24.725 -42.524 1.00 37.51 1333 TYR A C 1
ATOM 3893 O O . TYR A 1 242 ? -59.644 25.022 -42.224 1.00 41.34 1333 TYR A O 1
ATOM 3911 N N . LYS A 1 243 ? -61.092 24.068 -43.645 1.00 36.32 1334 LYS A N 1
ATOM 3912 C CA . LYS A 1 243 ? -60.064 23.599 -44.578 1.00 37.73 1334 LYS A CA 1
ATOM 3913 C C . LYS A 1 243 ? -59.052 22.724 -43.847 1.00 34.70 1334 LYS A C 1
ATOM 3914 O O . LYS A 1 243 ? -57.857 23.010 -43.774 1.00 39.24 1334 LYS A O 1
ATOM 3933 N N . LEU A 1 244 ? -59.571 21.653 -43.290 1.00 36.47 1335 LEU A N 1
ATOM 3934 C CA . LEU A 1 244 ? -58.801 20.735 -42.466 1.00 33.21 1335 LEU A CA 1
ATOM 3935 C C . LEU A 1 244 ? -58.826 19.370 -43.113 1.00 32.66 1335 LEU A C 1
ATOM 3936 O O . LEU A 1 244 ? -59.673 19.097 -43.973 1.00 33.62 1335 LEU A O 1
ATOM 3952 N N . ASN A 1 245 ? -57.885 18.517 -42.709 1.00 32.49 1336 ASN A N 1
ATOM 3953 C CA . ASN A 1 245 ? -57.981 17.126 -43.082 1.00 32.62 1336 ASN A CA 1
ATOM 3954 C C . ASN A 1 245 ? -58.860 16.407 -42.067 1.00 32.62 1336 ASN A C 1
ATOM 3955 O O . ASN A 1 245 ? -59.219 16.943 -41.009 1.00 32.48 1336 ASN A O 1
ATOM 3966 N N . THR A 1 246 ? -59.243 15.190 -42.431 1.00 31.68 1337 THR A N 1
ATOM 3967 C CA . THR A 1 246 ? -60.166 14.415 -41.613 1.00 31.89 1337 THR A CA 1
ATOM 3968 C C . THR A 1 246 ? -59.686 14.291 -40.173 1.00 32.20 1337 THR A C 1
ATOM 3969 O O . THR A 1 246 ? -60.476 14.445 -39.231 1.00 31.55 1337 THR A O 1
ATOM 3980 N N . SER A 1 247 ? -58.405 13.958 -39.977 1.00 30.71 1338 SER A N 1
ATOM 3981 C CA . SER A 1 247 ? -57.930 13.725 -38.609 1.00 29.64 1338 SER A CA 1
ATOM 3982 C C . SER A 1 247 ? -58.019 15.001 -37.771 1.00 27.62 1338 SER A C 1
ATOM 3983 O O . SER A 1 247 ? -58.339 14.957 -36.568 1.00 26.73 1338 SER A O 1
ATOM 3991 N N . GLN A 1 248 ? -57.728 16.143 -38.375 1.00 27.11 1339 GLN A N 1
ATOM 3992 C CA . GLN A 1 248 ? -57.845 17.411 -37.652 1.00 28.22 1339 GLN A CA 1
ATOM 3993 C C . GLN A 1 248 ? -59.299 17.717 -37.277 1.00 27.89 1339 GLN A C 1
ATOM 3994 O O . GLN A 1 248 ? -59.591 18.089 -36.132 1.00 28.70 1339 GLN A O 1
ATOM 4008 N N . ALA A 1 249 ? -60.216 17.563 -38.227 1.00 27.72 1340 ALA A N 1
ATOM 4009 C CA . ALA A 1 249 ? -61.623 17.816 -37.960 1.00 29.98 1340 ALA A CA 1
ATOM 4010 C C . ALA A 1 249 ? -62.157 16.879 -36.885 1.00 32.86 1340 ALA A C 1
ATOM 4011 O O . ALA A 1 249 ? -62.910 17.306 -36.007 1.00 31.23 1340 ALA A O 1
ATOM 4018 N N . GLU A 1 250 ? -61.767 15.597 -36.920 1.00 31.82 1341 GLU A N 1
ATOM 4019 C CA . GLU A 1 250 ? -62.207 14.666 -35.884 1.00 31.06 1341 GLU A CA 1
ATOM 4020 C C . GLU A 1 250 ? -61.693 15.097 -34.517 1.00 29.65 1341 GLU A C 1
ATOM 4021 O O . GLU A 1 250 ? -62.409 15.014 -33.507 1.00 30.84 1341 GLU A O 1
ATOM 4033 N N . ALA A 1 251 ? -60.439 15.524 -34.462 1.00 27.44 1342 ALA A N 1
ATOM 4034 C CA . ALA A 1 251 ? -59.851 15.903 -33.191 1.00 30.24 1342 ALA A CA 1
ATOM 4035 C C . ALA A 1 251 ? -60.593 17.095 -32.596 1.00 28.23 1342 ALA A C 1
ATOM 4036 O O . ALA A 1 251 ? -60.853 17.130 -31.389 1.00 28.44 1342 ALA A O 1
ATOM 4043 N N . ILE A 1 252 ? -60.945 18.073 -33.429 1.00 27.12 1343 ILE A N 1
ATOM 4044 C CA . ILE A 1 252 ? -61.675 19.261 -32.957 1.00 30.81 1343 ILE A CA 1
ATOM 4045 C C . ILE A 1 252 ? -63.052 18.880 -32.437 1.00 31.09 1343 ILE A C 1
ATOM 4046 O O . ILE A 1 252 ? -63.438 19.239 -31.324 1.00 31.10 1343 ILE A O 1
ATOM 4062 N N . VAL A 1 253 ? -63.846 18.201 -33.262 1.00 29.34 1344 VAL A N 1
ATOM 4063 C CA . VAL A 1 253 ? -65.231 17.947 -32.882 1.00 32.01 1344 VAL A CA 1
ATOM 4064 C C . VAL A 1 253 ? -65.288 17.075 -31.641 1.00 34.97 1344 VAL A C 1
ATOM 4065 O O . VAL A 1 253 ? -66.088 17.319 -30.739 1.00 34.22 1344 VAL A O 1
ATOM 4078 N N . ASN A 1 254 ? -64.445 16.047 -31.572 1.00 32.84 1345 ASN A N 1
ATOM 4079 C CA . ASN A 1 254 ? -64.488 15.140 -30.429 1.00 32.54 1345 ASN A CA 1
ATOM 4080 C C . ASN A 1 254 ? -64.029 15.827 -29.151 1.00 30.36 1345 ASN A C 1
ATOM 4081 O O . ASN A 1 254 ? -64.626 15.633 -28.085 1.00 33.21 1345 ASN A O 1
ATOM 4092 N N . SER A 1 255 ? -62.952 16.595 -29.235 1.00 27.56 1346 SER A N 1
ATOM 4093 C CA . SER A 1 255 ? -62.372 17.179 -28.027 1.00 29.09 1346 SER A CA 1
ATOM 4094 C C . SER A 1 255 ? -63.217 18.331 -27.491 1.00 31.39 1346 SER A C 1
ATOM 4095 O O . SER A 1 255 ? -63.298 18.526 -26.267 1.00 32.37 1346 SER A O 1
ATOM 4103 N N . VAL A 1 256 ? -63.848 19.101 -28.373 1.00 31.38 1347 VAL A N 1
ATOM 4104 C CA . VAL A 1 256 ? -64.726 20.180 -27.914 1.00 32.83 1347 VAL A CA 1
ATOM 4105 C C . VAL A 1 256 ? -66.063 19.645 -27.442 1.00 34.69 1347 VAL A C 1
ATOM 4106 O O . VAL A 1 256 ? -66.700 20.248 -26.567 1.00 36.99 1347 VAL A O 1
ATOM 4119 N N . SER A 1 257 ? -66.518 18.508 -27.967 1.00 32.81 1348 SER A N 1
ATOM 4120 C CA . SER A 1 257 ? -67.845 18.030 -27.588 1.00 36.11 1348 SER A CA 1
ATOM 4121 C C . SER A 1 257 ? -67.873 17.377 -26.220 1.00 37.46 1348 SER A C 1
ATOM 4122 O O . SER A 1 257 ? -68.952 17.194 -25.664 1.00 40.37 1348 SER A O 1
ATOM 4130 N N . LYS A 1 258 ? -66.738 16.954 -25.701 1.00 34.35 1349 LYS A N 1
ATOM 4131 C CA . LYS A 1 258 ? -66.708 16.325 -24.396 1.00 35.42 1349 LYS A CA 1
ATOM 4132 C C . LYS A 1 258 ? -66.068 17.268 -23.388 1.00 33.18 1349 LYS A C 1
ATOM 4133 O O . LYS A 1 258 ? -65.312 18.177 -23.742 1.00 37.75 1349 LYS A O 1
ATOM 4152 N N . GLU A 1 259 ? -66.377 17.030 -22.125 1.00 34.38 1350 GLU A N 1
ATOM 4153 C CA . GLU A 1 259 ? -65.691 17.724 -21.045 1.00 38.18 1350 GLU A CA 1
ATOM 4154 C C . GLU A 1 259 ? -64.474 16.907 -20.617 1.00 39.02 1350 GLU A C 1
ATOM 4155 O O . GLU A 1 259 ? -64.222 15.821 -21.137 1.00 36.68 1350 GLU A O 1
ATOM 4167 N N . GLY A 1 260 ? -63.685 17.455 -19.689 1.00 35.39 1351 GLY A N 1
ATOM 4168 C CA . GLY A 1 260 ? -62.483 16.810 -19.200 1.00 30.95 1351 GLY A CA 1
ATOM 4169 C C . GLY A 1 260 ? -61.308 16.943 -20.152 1.00 28.29 1351 GLY A C 1
ATOM 4170 O O . GLY A 1 260 ? -61.297 17.764 -21.072 1.00 28.37 1351 GLY A O 1
ATOM 4174 N N . PHE A 1 261 ? -60.299 16.096 -19.927 1.00 26.55 1352 PHE A N 1
ATOM 4175 C CA . PHE A 1 261 ? -59.085 16.128 -20.737 1.00 25.95 1352 PHE A CA 1
ATOM 4176 C C . PHE A 1 261 ? -59.278 15.442 -22.086 1.00 28.43 1352 PHE A C 1
ATOM 4177 O O . PHE A 1 261 ? -59.910 14.392 -22.174 1.00 28.09 1352 PHE A O 1
ATOM 4194 N N . SER A 1 262 ? -58.701 16.035 -23.125 1.00 26.78 1353 SER A N 1
ATOM 4195 C CA . SER A 1 262 ? -58.479 15.390 -24.417 1.00 28.26 1353 SER A CA 1
ATOM 4196 C C . SER A 1 262 ? -57.029 15.596 -24.828 1.00 26.64 1353 SER A C 1
ATOM 4197 O O . SER A 1 262 ? -56.443 16.656 -24.581 1.00 27.68 1353 SER A O 1
ATOM 4205 N N . LEU A 1 263 ? -56.428 14.559 -25.400 1.00 25.07 1354 LEU A N 1
ATOM 4206 C CA . LEU A 1 263 ? -55.077 14.607 -25.941 1.00 24.69 1354 LEU A CA 1
ATOM 4207 C C . LEU A 1 263 ? -55.131 14.574 -27.465 1.00 26.19 1354 LEU A C 1
ATOM 4208 O O . LEU A 1 263 ? -55.762 13.681 -28.050 1.00 27.34 1354 LEU A O 1
ATOM 4224 N N . ILE A 1 264 ? -54.455 15.528 -28.098 1.00 23.45 1355 ILE A N 1
ATOM 4225 C CA . ILE A 1 264 ? -54.296 15.550 -29.545 1.00 24.74 1355 ILE A CA 1
ATOM 4226 C C . ILE A 1 264 ? -52.799 15.418 -29.807 1.00 24.56 1355 ILE A C 1
ATOM 4227 O O . ILE A 1 264 ? -52.003 16.271 -29.377 1.00 23.37 1355 ILE A O 1
ATOM 4243 N N . GLN A 1 265 ? -52.416 14.347 -30.493 1.00 21.66 1356 GLN A N 1
ATOM 4244 C CA . GLN A 1 265 ? -51.025 14.030 -30.782 1.00 22.96 1356 GLN A CA 1
ATOM 4245 C C . GLN A 1 265 ? -50.725 14.468 -32.203 1.00 24.49 1356 GLN A C 1
ATOM 4246 O O . GLN A 1 265 ? -51.337 13.964 -33.148 1.00 23.54 1356 GLN A O 1
ATOM 4260 N N . GLY A 1 266 ? -49.797 15.405 -32.346 1.00 23.13 1357 GLY A N 1
ATOM 4261 C CA . GLY A 1 266 ? -49.383 15.872 -33.637 1.00 22.88 1357 GLY A CA 1
ATOM 4262 C C . GLY A 1 266 ? -47.916 15.637 -33.884 1.00 24.63 1357 GLY A C 1
ATOM 4263 O O . GLY A 1 266 ? -47.069 16.347 -33.332 1.00 23.16 1357 GLY A O 1
ATOM 4267 N N . PRO A 1 267 ? -47.572 14.677 -34.740 1.00 22.20 1358 PRO A N 1
ATOM 4268 C CA . PRO A 1 267 ? -46.183 14.539 -35.144 1.00 23.30 1358 PRO A CA 1
ATOM 4269 C C . PRO A 1 267 ? -45.689 15.805 -35.837 1.00 21.74 1358 PRO A C 1
ATOM 4270 O O . PRO A 1 267 ? -46.472 16.728 -36.128 1.00 23.19 1358 PRO A O 1
ATOM 4281 N N . PRO A 1 268 ? -44.402 15.872 -36.122 1.00 24.59 1359 PRO A N 1
ATOM 4282 C CA . PRO A 1 268 ? -43.841 17.055 -36.795 1.00 26.90 1359 PRO A CA 1
ATOM 4283 C C . PRO A 1 268 ? -44.614 17.426 -38.051 1.00 26.30 1359 PRO A C 1
ATOM 4284 O O . PRO A 1 268 ? -44.847 16.599 -38.925 1.00 23.94 1359 PRO A O 1
ATOM 4295 N N . GLY A 1 269 ? -45.022 18.695 -38.134 1.00 24.08 1360 GLY A N 1
ATOM 4296 C CA . GLY A 1 269 ? -45.624 19.201 -39.361 1.00 22.46 1360 GLY A CA 1
ATOM 4297 C C . GLY A 1 269 ? -47.051 18.791 -39.658 1.00 22.32 1360 GLY A C 1
ATOM 4298 O O . GLY A 1 269 ? -47.447 18.801 -40.833 1.00 22.81 1360 GLY A O 1
ATOM 4302 N N . THR A 1 270 ? -47.821 18.371 -38.656 1.00 20.73 1361 THR A N 1
ATOM 4303 C CA . THR A 1 270 ? -49.150 17.838 -38.888 1.00 22.88 1361 THR A CA 1
ATOM 4304 C C . THR A 1 270 ? -50.245 18.804 -38.507 1.00 22.96 1361 THR A C 1
ATOM 4305 O O . THR A 1 270 ? -51.412 18.410 -38.534 1.00 23.11 1361 THR A O 1
ATOM 4316 N N . GLY A 1 271 ? -49.909 20.050 -38.136 1.00 23.42 1362 GLY A N 1
ATOM 4317 C CA . GLY A 1 271 ? -50.938 21.048 -37.894 1.00 23.32 1362 GLY A CA 1
ATOM 4318 C C . GLY A 1 271 ? -51.478 21.137 -36.484 1.00 22.43 1362 GLY A C 1
ATOM 4319 O O . GLY A 1 271 ? -52.675 21.426 -36.310 1.00 25.04 1362 GLY A O 1
ATOM 4323 N N . LYS A 1 272 ? -50.639 20.908 -35.470 1.00 23.35 1363 LYS A N 1
ATOM 4324 C CA . LYS A 1 272 ? -51.052 21.100 -34.080 1.00 21.74 1363 LYS A CA 1
ATOM 4325 C C . LYS A 1 272 ? -51.603 22.508 -33.887 1.00 23.53 1363 LYS A C 1
ATOM 4326 O O . LYS A 1 272 ? -52.716 22.711 -33.384 1.00 24.46 1363 LYS A O 1
ATOM 4345 N N . THR A 1 273 ? -50.824 23.504 -34.280 1.00 23.78 1364 THR A N 1
ATOM 4346 C CA . THR A 1 273 ? -51.255 24.879 -34.045 1.00 24.20 1364 THR A CA 1
ATOM 4347 C C . THR A 1 273 ? -52.442 25.255 -34.933 1.00 25.05 1364 THR A C 1
ATOM 4348 O O . THR A 1 273 ? -53.378 25.908 -34.464 1.00 26.78 1364 THR A O 1
ATOM 4358 N N A LYS A 1 274 ? -52.435 24.837 -36.209 0.62 25.05 1365 LYS A N 1
ATOM 4359 N N B LYS A 1 274 ? -52.438 24.841 -36.207 0.38 25.01 1365 LYS A N 1
ATOM 4360 C CA A LYS A 1 274 ? -53.589 25.063 -37.072 0.62 24.97 1365 LYS A CA 1
ATOM 4361 C CA B LYS A 1 274 ? -53.604 25.078 -37.052 0.38 25.23 1365 LYS A CA 1
ATOM 4362 C C A LYS A 1 274 ? -54.856 24.470 -36.462 0.62 25.94 1365 LYS A C 1
ATOM 4363 C C B LYS A 1 274 ? -54.861 24.485 -36.427 0.38 25.82 1365 LYS A C 1
ATOM 4364 O O A LYS A 1 274 ? -55.925 25.090 -36.512 0.62 25.63 1365 LYS A O 1
ATOM 4365 O O B LYS A 1 274 ? -55.927 25.111 -36.445 0.38 25.97 1365 LYS A O 1
ATOM 4402 N N . THR A 1 275 ? -54.754 23.277 -35.871 1.00 24.82 1366 THR A N 1
ATOM 4403 C CA . THR A 1 275 ? -55.916 22.630 -35.267 1.00 28.36 1366 THR A CA 1
ATOM 4404 C C . THR A 1 275 ? -56.406 23.418 -34.064 1.00 26.35 1366 THR A C 1
ATOM 4405 O O . THR A 1 275 ? -57.617 23.532 -33.856 1.00 26.62 1366 THR A O 1
ATOM 4416 N N . ILE A 1 276 ? -55.482 24.004 -33.289 1.00 25.60 1367 ILE A N 1
ATOM 4417 C CA . ILE A 1 276 ? -55.873 24.906 -32.189 1.00 26.29 1367 ILE A CA 1
ATOM 4418 C C . ILE A 1 276 ? -56.638 26.116 -32.715 1.00 24.86 1367 ILE A C 1
ATOM 4419 O O . ILE A 1 276 ? -57.632 26.551 -32.120 1.00 26.50 1367 ILE A O 1
ATOM 4435 N N . LEU A 1 277 ? -56.202 26.696 -33.836 1.00 26.59 1368 LEU A N 1
ATOM 4436 C CA . LEU A 1 277 ? -56.969 27.809 -34.391 1.00 29.14 1368 LEU A CA 1
ATOM 4437 C C . LEU A 1 277 ? -58.394 27.381 -34.737 1.00 31.08 1368 LEU A C 1
ATOM 4438 O O . LEU A 1 277 ? -59.349 28.136 -34.522 1.00 28.97 1368 LEU A O 1
ATOM 4454 N N . GLY A 1 278 ? -58.550 26.163 -35.254 1.00 28.83 1369 GLY A N 1
ATOM 4455 C CA . GLY A 1 278 ? -59.879 25.634 -35.515 1.00 27.87 1369 GLY A CA 1
ATOM 4456 C C . GLY A 1 278 ? -60.686 25.427 -34.241 1.00 25.58 1369 GLY A C 1
ATOM 4457 O O . GLY A 1 278 ? -61.857 25.787 -34.185 1.00 31.62 1369 GLY A O 1
ATOM 4461 N N . ILE A 1 279 ? -60.053 24.871 -33.197 1.00 25.77 1370 ILE A N 1
ATOM 4462 C CA . ILE A 1 279 ? -60.714 24.739 -31.894 1.00 25.82 1370 ILE A CA 1
ATOM 4463 C C . ILE A 1 279 ? -61.251 26.079 -31.422 1.00 27.72 1370 ILE A C 1
ATOM 4464 O O . ILE A 1 279 ? -62.400 26.182 -30.994 1.00 27.73 1370 ILE A O 1
ATOM 4480 N N . ILE A 1 280 ? -60.441 27.129 -31.517 1.00 28.99 1371 ILE A N 1
ATOM 4481 C CA . ILE A 1 280 ? -60.873 28.439 -31.015 1.00 28.66 1371 ILE A CA 1
ATOM 4482 C C . ILE A 1 280 ? -62.111 28.927 -31.760 1.00 32.31 1371 ILE A C 1
ATOM 4483 O O . ILE A 1 280 ? -63.094 29.358 -31.147 1.00 33.34 1371 ILE A O 1
ATOM 4499 N N . GLY A 1 281 ? -62.077 28.919 -33.097 1.00 30.08 1372 GLY A N 1
ATOM 4500 C CA . GLY A 1 281 ? -63.240 29.364 -33.843 1.00 31.64 1372 GLY A CA 1
ATOM 4501 C C . GLY A 1 281 ? -64.462 28.491 -33.604 1.00 32.74 1372 GLY A C 1
ATOM 4502 O O . GLY A 1 281 ? -65.583 28.991 -33.439 1.00 34.00 1372 GLY A O 1
ATOM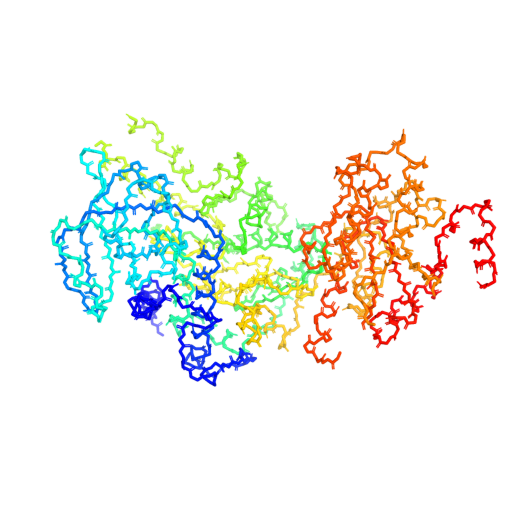 4506 N N . TYR A 1 282 ? -64.256 27.178 -33.554 1.00 33.97 1373 TYR A N 1
ATOM 4507 C CA . TYR A 1 282 ? -65.375 26.254 -33.397 1.00 34.60 1373 TYR A CA 1
ATOM 4508 C C . TYR A 1 282 ? -65.990 26.392 -32.013 1.00 32.32 1373 TYR A C 1
ATOM 4509 O O . TYR A 1 282 ? -67.217 26.437 -31.871 1.00 35.42 1373 TYR A O 1
ATOM 4527 N N . PHE A 1 283 ? -65.141 26.488 -30.992 1.00 33.10 1374 PHE A N 1
ATOM 4528 C CA . PHE A 1 283 ? -65.615 26.663 -29.624 1.00 36.04 1374 PHE A CA 1
ATOM 4529 C C . PHE A 1 283 ? -66.383 27.964 -29.466 1.00 35.94 1374 PHE A C 1
ATOM 4530 O O . PHE A 1 283 ? -67.504 27.987 -28.924 1.00 36.66 1374 PHE A O 1
ATOM 4547 N N . LEU A 1 284 ? -65.801 29.074 -29.922 1.00 36.57 1375 LEU A N 1
ATOM 4548 C CA . LEU A 1 284 ? -66.449 30.360 -29.669 1.00 36.65 1375 LEU A CA 1
ATOM 4549 C C . LEU A 1 284 ? -67.757 30.477 -30.426 1.00 40.46 1375 LEU A C 1
ATOM 4550 O O . LEU A 1 284 ? -68.717 31.057 -29.909 1.00 42.17 1375 LEU A O 1
ATOM 4566 N N . SER A 1 285 ? -67.818 29.966 -31.659 1.00 39.06 1376 SER A N 1
ATOM 4567 C CA . SER A 1 285 ? -69.057 30.119 -32.415 1.00 41.25 1376 SER A CA 1
ATOM 4568 C C . SER A 1 285 ? -70.148 29.170 -31.921 1.00 46.07 1376 SER A C 1
ATOM 4569 O O . SER A 1 285 ? -71.320 29.553 -31.870 1.00 50.01 1376 SER A O 1
ATOM 4577 N N . THR A 1 286 ? -69.806 27.937 -31.548 1.00 47.45 1377 THR A N 1
ATOM 4578 C CA . THR A 1 286 ? -70.847 27.037 -31.046 1.00 53.93 1377 THR A CA 1
ATOM 4579 C C . THR A 1 286 ? -71.291 27.416 -29.640 1.00 61.09 1377 THR A C 1
ATOM 4580 O O . THR A 1 286 ? -72.428 27.124 -29.260 1.00 66.19 1377 THR A O 1
ATOM 4591 N N . LYS A 1 287 ? -70.422 28.061 -28.866 1.00 57.67 1378 LYS A N 1
ATOM 4592 C CA . LYS A 1 287 ? -70.830 28.611 -27.580 1.00 56.02 1378 LYS A CA 1
ATOM 4593 C C . LYS A 1 287 ? -71.653 29.878 -27.747 1.00 58.70 1378 LYS A C 1
ATOM 4594 O O . LYS A 1 287 ? -72.580 30.119 -26.964 1.00 66.03 1378 LYS A O 1
ATOM 4611 N N . ASN A 1 288 ? -71.329 30.706 -28.742 1.00 59.99 1379 ASN A N 1
ATOM 4612 C CA . ASN A 1 288 ? -72.148 31.887 -28.992 1.00 72.02 1379 ASN A CA 1
ATOM 4613 C C . ASN A 1 288 ? -73.521 31.495 -29.513 1.00 88.25 1379 ASN A C 1
ATOM 4614 O O . ASN A 1 288 ? -74.497 32.221 -29.290 1.00 94.64 1379 ASN A O 1
ATOM 4625 N N . ALA A 1 289 ? -73.612 30.357 -30.206 1.00 97.55 1380 ALA A N 1
ATOM 4626 C CA . ALA A 1 289 ? -74.897 29.745 -30.545 1.00 106.91 1380 ALA A CA 1
ATOM 4627 C C . ALA A 1 289 ? -75.235 28.757 -29.432 1.00 116.94 1380 ALA A C 1
ATOM 4628 O O . ALA A 1 289 ? -75.030 27.548 -29.548 1.00 123.32 1380 ALA A O 1
ATOM 4635 N N . SER A 1 290 ? -75.769 29.302 -28.337 1.00 117.67 1381 SER A N 1
ATOM 4636 C CA . SER A 1 290 ? -75.935 28.591 -27.059 1.00 110.93 1381 SER A CA 1
ATOM 4637 C C . SER A 1 290 ? -75.975 27.072 -27.191 1.00 105.80 1381 SER A C 1
ATOM 4638 O O . SER A 1 290 ? -74.927 26.422 -27.231 1.00 95.59 1381 SER A O 1
ATOM 4646 N N . ASN A 1 305 ? -87.683 39.421 -18.471 1.00 116.58 1396 ASN A N 1
ATOM 4647 C CA . ASN A 1 305 ? -88.338 40.357 -19.381 1.00 119.74 1396 ASN A CA 1
ATOM 4648 C C . ASN A 1 305 ? -87.603 41.702 -19.440 1.00 117.73 1396 ASN A C 1
ATOM 4649 O O . ASN A 1 305 ? -87.970 42.580 -20.220 1.00 121.31 1396 ASN A O 1
ATOM 4652 N N . THR A 1 306 ? -86.585 41.866 -18.596 1.00 110.69 1397 THR A N 1
ATOM 4653 C CA . THR A 1 306 ? -85.546 42.868 -18.796 1.00 99.64 1397 THR A CA 1
ATOM 4654 C C . THR A 1 306 ? -84.236 42.151 -19.073 1.00 80.72 1397 THR A C 1
ATOM 4655 O O . THR A 1 306 ? -84.015 41.033 -18.599 1.00 72.22 1397 THR A O 1
ATOM 4666 N N . GLU A 1 307 ? -83.363 42.811 -19.834 1.00 80.69 1398 GLU A N 1
ATOM 4667 C CA . GLU A 1 307 ? -82.090 42.214 -20.210 1.00 76.12 1398 GLU A CA 1
ATOM 4668 C C . GLU A 1 307 ? -81.257 41.886 -18.977 1.00 72.00 1398 GLU A C 1
ATOM 4669 O O . GLU A 1 307 ? -81.113 42.710 -18.072 1.00 71.80 1398 GLU A O 1
ATOM 4673 N N . GLN A 1 308 ? -80.703 40.678 -18.946 1.00 68.21 1399 GLN A N 1
ATOM 4674 C CA . GLN A 1 308 ? -79.817 40.275 -17.868 1.00 59.83 1399 GLN A CA 1
ATOM 4675 C C . GLN A 1 308 ? -78.380 40.541 -18.279 1.00 56.99 1399 GLN A C 1
ATOM 4676 O O . GLN A 1 308 ? -78.054 40.584 -19.468 1.00 61.25 1399 GLN A O 1
ATOM 4690 N N . LEU A 1 309 ? -77.529 40.756 -17.283 1.00 55.38 1400 LEU A N 1
ATOM 4691 C CA . LEU A 1 309 ? -76.110 41.009 -17.499 1.00 51.18 1400 LEU A CA 1
ATOM 4692 C C . LEU A 1 309 ? -75.338 39.720 -17.238 1.00 52.95 1400 LEU A C 1
ATOM 4693 O O . LEU A 1 309 ? -75.303 39.216 -16.111 1.00 60.18 1400 LEU A O 1
ATOM 4709 N N . LEU A 1 310 ? -74.738 39.188 -18.287 1.00 49.38 1401 LEU A N 1
ATOM 4710 C CA . LEU A 1 310 ? -73.915 37.992 -18.205 1.00 49.82 1401 LEU A CA 1
ATOM 4711 C C . LEU A 1 310 ? -72.465 38.331 -18.486 1.00 49.06 1401 LEU A C 1
ATOM 4712 O O . LEU A 1 310 ? -72.162 39.249 -19.252 1.00 53.19 1401 LEU A O 1
ATOM 4728 N N . LYS A 1 311 ? -71.575 37.557 -17.876 1.00 47.00 1402 LYS A N 1
ATOM 4729 C CA . LYS A 1 311 ? -70.182 37.582 -18.265 1.00 45.38 1402 LYS A CA 1
ATOM 4730 C C . LYS A 1 311 ? -70.034 36.894 -19.616 1.00 46.53 1402 LYS A C 1
ATOM 4731 O O . LYS A 1 311 ? -70.719 35.916 -19.909 1.00 46.35 1402 LYS A O 1
ATOM 4750 N N . LYS A 1 312 ? -69.155 37.427 -20.450 1.00 46.46 1403 LYS A N 1
ATOM 4751 C CA . LYS A 1 312 ? -68.927 36.866 -21.770 1.00 51.62 1403 LYS A CA 1
ATOM 4752 C C . LYS A 1 312 ? -67.999 35.656 -21.681 1.00 45.32 1403 LYS A C 1
ATOM 4753 O O . LYS A 1 312 ? -66.947 35.725 -21.040 1.00 44.71 1403 LYS A O 1
ATOM 4772 N N . GLN A 1 313 ? -68.408 34.554 -22.324 1.00 38.78 1404 GLN A N 1
ATOM 4773 C CA . GLN A 1 313 ? -67.562 33.370 -22.498 1.00 44.03 1404 GLN A CA 1
ATOM 4774 C C . GLN A 1 313 ? -66.191 33.702 -23.078 1.00 41.78 1404 GLN A C 1
ATOM 4775 O O . GLN A 1 313 ? -66.065 34.425 -24.064 1.00 38.48 1404 GLN A O 1
ATOM 4789 N N . LYS A 1 314 ? -65.164 33.072 -22.530 1.00 33.52 1405 LYS A N 1
ATOM 4790 C CA . LYS A 1 314 ? -63.820 33.215 -23.027 1.00 30.46 1405 LYS A CA 1
ATOM 4791 C C . LYS A 1 314 ? -63.213 31.830 -23.214 1.00 27.97 1405 LYS A C 1
ATOM 4792 O O . LYS A 1 314 ? -63.726 30.831 -22.705 1.00 30.30 1405 LYS A O 1
ATOM 4811 N N . ILE A 1 315 ? -62.131 31.783 -23.972 1.00 25.72 1406 ILE A N 1
ATOM 4812 C CA . ILE A 1 315 ? -61.278 30.606 -24.035 1.00 25.38 1406 ILE A CA 1
ATOM 4813 C C . ILE A 1 315 ? -59.868 31.040 -23.664 1.00 26.06 1406 ILE A C 1
ATOM 4814 O O . ILE A 1 315 ? -59.436 32.153 -23.989 1.00 26.89 1406 ILE A O 1
ATOM 4830 N N . LEU A 1 316 ? -59.201 30.208 -22.882 1.00 23.24 1407 LEU A N 1
ATOM 4831 C CA . LEU A 1 316 ? -57.850 30.458 -22.404 1.00 22.19 1407 LEU A CA 1
ATOM 4832 C C . LEU A 1 316 ? -56.912 29.548 -23.194 1.00 24.64 1407 LEU A C 1
ATOM 4833 O O . LEU A 1 316 ? -57.079 28.319 -23.168 1.00 24.54 1407 LEU A O 1
ATOM 4849 N N . ILE A 1 317 ? -55.915 30.153 -23.842 1.00 21.36 1408 ILE A N 1
ATOM 4850 C CA . ILE A 1 317 ? -54.966 29.465 -24.724 1.00 22.68 1408 ILE A CA 1
ATOM 4851 C C . ILE A 1 317 ? -53.572 29.662 -24.158 1.00 22.47 1408 ILE A C 1
ATOM 4852 O O . ILE A 1 317 ? -53.122 30.808 -24.004 1.00 22.25 1408 ILE A O 1
ATOM 4868 N N . CYS A 1 318 ? -52.873 28.558 -23.892 1.00 20.84 1409 CYS A N 1
ATOM 4869 C CA . CYS A 1 318 ? -51.546 28.599 -23.305 1.00 22.55 1409 CYS A CA 1
ATOM 4870 C C . CYS A 1 318 ? -50.555 27.746 -24.080 1.00 23.49 1409 CYS A C 1
ATOM 4871 O O . CYS A 1 318 ? -50.915 26.818 -24.822 1.00 23.64 1409 CYS A O 1
ATOM 4879 N N . ALA A 1 319 ? -49.287 28.062 -23.845 1.00 21.39 1410 ALA A N 1
ATOM 4880 C CA . ALA A 1 319 ? -48.167 27.222 -24.245 1.00 21.58 1410 ALA A CA 1
ATOM 4881 C C . ALA A 1 319 ? -47.026 27.477 -23.271 1.00 21.03 1410 ALA A C 1
ATOM 4882 O O . ALA A 1 319 ? -47.079 28.441 -22.483 1.00 22.60 1410 ALA A O 1
ATOM 4889 N N . PRO A 1 320 ? -46.012 26.590 -23.243 1.00 21.93 1411 PRO A N 1
ATOM 4890 C CA . PRO A 1 320 ? -44.956 26.716 -22.235 1.00 23.50 1411 PRO A CA 1
ATOM 4891 C C . PRO A 1 320 ? -44.113 27.947 -22.427 1.00 25.27 1411 PRO A C 1
ATOM 4892 O O . PRO A 1 320 ? -43.814 28.624 -21.432 1.00 27.17 1411 PRO A O 1
ATOM 4903 N N . SER A 1 321 ? -43.806 28.305 -23.670 1.00 25.16 1412 SER A N 1
ATOM 4904 C CA . SER A 1 321 ? -42.853 29.376 -23.966 1.00 29.01 1412 SER A CA 1
ATOM 4905 C C . SER A 1 321 ? -43.499 30.582 -24.638 1.00 26.01 1412 SER A C 1
ATOM 4906 O O . SER A 1 321 ? -44.543 30.486 -25.308 1.00 23.42 1412 SER A O 1
ATOM 4914 N N . ASN A 1 322 ? -42.831 31.733 -24.464 1.00 23.76 1413 ASN A N 1
ATOM 4915 C CA . ASN A 1 322 ? -43.267 32.961 -25.118 1.00 25.96 1413 ASN A CA 1
ATOM 4916 C C . ASN A 1 322 ? -43.340 32.807 -26.630 1.00 26.25 1413 ASN A C 1
ATOM 4917 O O . ASN A 1 322 ? -44.271 33.327 -27.257 1.00 26.52 1413 ASN A O 1
ATOM 4928 N N . ALA A 1 323 ? -42.371 32.114 -27.236 1.00 26.91 1414 ALA A N 1
ATOM 4929 C CA . ALA A 1 323 ? -42.366 31.966 -28.692 1.00 26.88 1414 ALA A CA 1
ATOM 4930 C C . ALA A 1 323 ? -43.591 31.207 -29.185 1.00 26.18 1414 ALA A C 1
ATOM 4931 O O . ALA A 1 323 ? -44.181 31.557 -30.215 1.00 27.31 1414 ALA A O 1
ATOM 4938 N N . ALA A 1 324 ? -43.991 30.158 -28.470 1.00 25.74 1415 ALA A N 1
ATOM 4939 C CA . ALA A 1 324 ? -45.139 29.377 -28.911 1.00 27.08 1415 ALA A CA 1
ATOM 4940 C C . ALA A 1 324 ? -46.440 30.150 -28.732 1.00 26.23 1415 ALA A C 1
ATOM 4941 O O . ALA A 1 324 ? -47.350 30.016 -29.556 1.00 23.98 1415 ALA A O 1
ATOM 4948 N N . VAL A 1 325 ? -46.536 30.958 -27.674 1.00 23.95 1416 VAL A N 1
ATOM 4949 C CA . VAL A 1 325 ? -47.706 31.813 -27.479 1.00 25.11 1416 VAL A CA 1
ATOM 4950 C C . VAL A 1 325 ? -47.774 32.875 -28.556 1.00 25.73 1416 VAL A C 1
ATOM 4951 O O . VAL A 1 325 ? -48.846 33.159 -29.106 1.00 26.81 1416 VAL A O 1
ATOM 4964 N N . ASP A 1 326 ? -46.634 33.468 -28.892 1.00 23.02 1417 ASP A N 1
ATOM 4965 C CA . ASP A 1 326 ? -46.648 34.536 -29.879 1.00 25.31 1417 ASP A CA 1
ATOM 4966 C C . ASP A 1 326 ? -47.045 33.989 -31.238 1.00 26.23 1417 ASP A C 1
ATOM 4967 O O . ASP A 1 326 ? -47.679 34.698 -32.021 1.00 29.43 1417 ASP A O 1
ATOM 4976 N N . GLU A 1 327 ? -46.642 32.760 -31.551 1.00 26.47 1418 GLU A N 1
ATOM 4977 C CA . GLU A 1 327 ? -47.027 32.182 -32.835 1.00 28.20 1418 GLU A CA 1
ATOM 4978 C C . GLU A 1 327 ? -48.542 32.068 -32.943 1.00 26.18 1418 GLU A C 1
ATOM 4979 O O . GLU A 1 327 ? -49.137 32.420 -33.967 1.00 27.69 1418 GLU A O 1
ATOM 4991 N N . ILE A 1 328 ? -49.178 31.550 -31.905 1.00 25.32 1419 ILE A N 1
ATOM 4992 C CA . ILE A 1 328 ? -50.636 31.489 -31.888 1.00 27.11 1419 ILE A CA 1
ATOM 4993 C C . ILE A 1 328 ? -51.229 32.880 -32.074 1.00 28.39 1419 ILE A C 1
ATOM 4994 O O . ILE A 1 328 ? -52.152 33.063 -32.869 1.00 29.72 1419 ILE A O 1
ATOM 5010 N N . CYS A 1 329 ? -50.733 33.866 -31.306 1.00 24.16 1420 CYS A N 1
ATOM 5011 C CA . CYS A 1 329 ? -51.234 35.238 -31.415 1.00 25.67 1420 CYS A CA 1
ATOM 5012 C C . CYS A 1 329 ? -51.114 35.754 -32.835 1.00 28.78 1420 CYS A C 1
ATOM 5013 O O . CYS A 1 329 ? -52.052 36.340 -33.376 1.00 29.40 1420 CYS A O 1
ATOM 5021 N N . LEU A 1 330 ? -49.947 35.571 -33.449 1.00 26.27 1421 LEU A N 1
ATOM 5022 C CA . LEU A 1 330 ? -49.753 36.048 -34.812 1.00 29.74 1421 LEU A CA 1
ATOM 5023 C C . LEU A 1 330 ? -50.724 35.383 -35.766 1.00 29.39 1421 LEU A C 1
ATOM 5024 O O . LEU A 1 330 ? -51.282 36.031 -36.647 1.00 31.96 1421 LEU A O 1
ATOM 5040 N N . ARG A 1 331 ? -50.962 34.101 -35.585 1.00 30.43 1422 ARG A N 1
ATOM 5041 C CA . ARG A 1 331 ? -51.819 33.386 -36.509 1.00 33.32 1422 ARG A CA 1
ATOM 5042 C C . ARG A 1 331 ? -53.294 33.674 -36.274 1.00 32.59 1422 ARG A C 1
ATOM 5043 O O . ARG A 1 331 ? -54.085 33.575 -37.220 1.00 36.91 1422 ARG A O 1
ATOM 5064 N N . LEU A 1 332 ? -53.673 34.067 -35.059 1.00 29.11 1423 LEU A N 1
ATOM 5065 C CA . LEU A 1 332 ? -55.041 34.496 -34.818 1.00 30.08 1423 LEU A CA 1
ATOM 5066 C C . LEU A 1 332 ? -55.366 35.845 -35.446 1.00 37.86 1423 LEU A C 1
ATOM 5067 O O . LEU A 1 332 ? -56.547 36.147 -35.645 1.00 40.38 1423 LEU A O 1
ATOM 5083 N N . LYS A 1 333 ? -54.360 36.666 -35.735 1.00 39.93 1424 LYS A N 1
ATOM 5084 C CA . LYS A 1 333 ? -54.625 38.008 -36.269 1.00 49.34 1424 LYS A CA 1
ATOM 5085 C C . LYS A 1 333 ? -55.310 37.984 -37.634 1.00 60.95 1424 LYS A C 1
ATOM 5086 O O . LYS A 1 333 ? -55.918 38.987 -38.023 1.00 63.82 1424 LYS A O 1
ATOM 5105 N N . SER A 1 334 ? -55.230 36.880 -38.376 1.00 73.63 1425 SER A N 1
ATOM 5106 C CA . SER A 1 334 ? -56.041 36.724 -39.583 1.00 84.27 1425 SER A CA 1
ATOM 5107 C C . SER A 1 334 ? -57.479 36.305 -39.274 1.00 100.03 1425 SER A C 1
ATOM 5108 O O . SER A 1 334 ? -58.162 35.784 -40.164 1.00 129.38 1425 SER A O 1
ATOM 5116 N N . GLY A 1 335 ? -57.949 36.505 -38.042 1.00 85.68 1426 GLY A N 1
ATOM 5117 C CA . GLY A 1 335 ? -59.270 36.070 -37.634 1.00 74.87 1426 GLY A CA 1
ATOM 5118 C C . GLY A 1 335 ? -59.426 34.574 -37.412 1.00 61.07 1426 GLY A C 1
ATOM 5119 O O . GLY A 1 335 ? -58.499 33.780 -37.633 1.00 54.10 1426 GLY A O 1
ATOM 5123 N N . VAL A 1 336 ? -60.608 34.177 -36.945 1.00 47.08 1427 VAL A N 1
ATOM 5124 C CA . VAL A 1 336 ? -60.944 32.764 -36.854 1.00 44.12 1427 VAL A CA 1
ATOM 5125 C C . VAL A 1 336 ? -62.237 32.571 -37.619 1.00 43.73 1427 VAL A C 1
ATOM 5126 O O . VAL A 1 336 ? -62.794 33.523 -38.176 1.00 42.28 1427 VAL A O 1
ATOM 5139 N N . TYR A 1 337 ? -62.723 31.342 -37.661 1.00 41.02 1428 TYR A N 1
ATOM 5140 C CA . TYR A 1 337 ? -63.846 31.005 -38.514 1.00 42.76 1428 TYR A CA 1
ATOM 5141 C C . TYR A 1 337 ? -64.920 30.279 -37.726 1.00 43.74 1428 TYR A C 1
ATOM 5142 O O . TYR A 1 337 ? -64.642 29.534 -36.783 1.00 40.63 1428 TYR A O 1
ATOM 5160 N N . ASP A 1 338 ? -66.157 30.523 -38.115 1.00 45.51 1429 ASP A N 1
ATOM 5161 C CA . ASP A 1 338 ? -67.270 29.858 -37.474 1.00 48.31 1429 ASP A CA 1
ATOM 5162 C C . ASP A 1 338 ? -67.584 28.566 -38.219 1.00 46.68 1429 ASP A C 1
ATOM 5163 O O . ASP A 1 338 ? -66.986 28.240 -39.247 1.00 51.18 1429 ASP A O 1
ATOM 5172 N N . LYS A 1 339 ? -68.547 27.815 -37.690 1.00 47.51 1430 LYS A N 1
ATOM 5173 C CA . LYS A 1 339 ? -68.792 26.467 -38.178 1.00 51.40 1430 LYS A CA 1
ATOM 5174 C C . LYS A 1 339 ? -69.225 26.462 -39.632 1.00 54.71 1430 LYS A C 1
ATOM 5175 O O . LYS A 1 339 ? -69.049 25.450 -40.312 1.00 59.69 1430 LYS A O 1
ATOM 5194 N N . GLN A 1 340 ? -69.770 27.572 -40.133 1.00 53.15 1431 GLN A N 1
ATOM 5195 C CA . GLN A 1 340 ? -70.151 27.671 -41.536 1.00 52.57 1431 GLN A CA 1
ATOM 5196 C C . GLN A 1 340 ? -69.027 28.203 -42.421 1.00 50.94 1431 GLN A C 1
ATOM 5197 O O . GLN A 1 340 ? -69.229 28.349 -43.633 1.00 58.44 1431 GLN A O 1
ATOM 5211 N N . GLY A 1 341 ? -67.859 28.490 -41.849 1.00 52.19 1432 GLY A N 1
ATOM 5212 C CA . GLY A 1 341 ? -66.708 28.915 -42.615 1.00 63.24 1432 GLY A CA 1
ATOM 5213 C C . GLY A 1 341 ? -66.566 30.411 -42.778 1.00 60.53 1432 GLY A C 1
ATOM 5214 O O . GLY A 1 341 ? -65.731 30.851 -43.573 1.00 61.46 1432 GLY A O 1
ATOM 5218 N N . HIS A 1 342 ? -67.365 31.204 -42.073 1.00 50.50 1433 HIS A N 1
ATOM 5219 C CA . HIS A 1 342 ? -67.303 32.649 -42.186 1.00 54.13 1433 HIS A CA 1
ATOM 5220 C C . HIS A 1 342 ? -66.368 33.199 -41.127 1.00 51.55 1433 HIS A C 1
ATOM 5221 O O . HIS A 1 342 ? -66.447 32.818 -39.952 1.00 48.38 1433 HIS A O 1
ATOM 5235 N N . GLN A 1 343 ? -65.488 34.095 -41.548 1.00 49.62 1434 GLN A N 1
ATOM 5236 C CA . GLN A 1 343 ? -64.535 34.706 -40.632 1.00 50.25 1434 GLN A CA 1
ATOM 5237 C C . GLN A 1 343 ? -65.246 35.596 -39.624 1.00 46.68 1434 GLN A C 1
ATOM 5238 O O . GLN A 1 343 ? -66.240 36.240 -39.946 1.00 48.70 1434 GLN A O 1
ATOM 5252 N N . PHE A 1 344 ? -64.748 35.605 -38.385 1.00 44.92 1435 PHE A N 1
ATOM 5253 C CA . PHE A 1 344 ? -65.139 36.630 -37.425 1.00 45.93 1435 PHE A CA 1
ATOM 5254 C C . PHE A 1 344 ? -63.900 37.025 -36.639 1.00 42.89 1435 PHE A C 1
ATOM 5255 O O . PHE A 1 344 ? -62.867 36.348 -36.688 1.00 44.65 1435 PHE A O 1
ATOM 5272 N N . LYS A 1 345 ? -63.979 38.167 -35.952 1.00 47.14 1436 LYS A N 1
ATOM 5273 C CA . LYS A 1 345 ? -62.796 38.785 -35.351 1.00 49.57 1436 LYS A CA 1
ATOM 5274 C C . LYS A 1 345 ? -63.041 38.925 -33.854 1.00 39.67 1436 LYS A C 1
ATOM 5275 O O . LYS A 1 345 ? -63.431 39.996 -33.366 1.00 44.05 1436 LYS A O 1
ATOM 5294 N N . PRO A 1 346 ? -62.878 37.848 -33.105 1.00 40.63 1437 PRO A N 1
ATOM 5295 C CA . PRO A 1 346 ? -63.009 37.940 -31.645 1.00 43.81 1437 PRO A CA 1
ATOM 5296 C C . PRO A 1 346 ? -61.908 38.810 -31.057 1.00 41.30 1437 PRO A C 1
ATOM 5297 O O . PRO A 1 346 ? -60.853 39.005 -31.660 1.00 41.04 1437 PRO A O 1
ATOM 5308 N N . GLN A 1 347 ? -62.138 39.286 -29.836 1.00 36.35 1438 GLN A N 1
ATOM 5309 C CA . GLN A 1 347 ? -61.204 40.181 -29.156 1.00 33.73 1438 GLN A CA 1
ATOM 5310 C C . GLN A 1 347 ? -60.145 39.352 -28.419 1.00 34.41 1438 GLN A C 1
ATOM 5311 O O . GLN A 1 347 ? -60.474 38.569 -27.523 1.00 31.02 1438 GLN A O 1
ATOM 5325 N N . LEU A 1 348 ? -58.878 39.543 -28.787 1.00 30.53 1439 LEU A N 1
ATOM 5326 C CA . LEU A 1 348 ? -57.746 38.766 -28.284 1.00 29.18 1439 LEU A CA 1
ATOM 5327 C C . LEU A 1 348 ? -56.875 39.630 -27.373 1.00 31.58 1439 LEU A C 1
ATOM 5328 O O . LEU A 1 348 ? -56.569 40.776 -27.708 1.00 31.16 1439 LEU A O 1
ATOM 5344 N N . VAL A 1 349 ? -56.481 39.081 -26.227 1.00 27.82 1440 VAL A N 1
ATOM 5345 C CA . VAL A 1 349 ? -55.576 39.745 -25.289 1.00 27.77 1440 VAL A CA 1
ATOM 5346 C C . VAL A 1 349 ? -54.429 38.789 -24.981 1.00 28.26 1440 VAL A C 1
ATOM 5347 O O . VAL A 1 349 ? -54.658 37.638 -24.584 1.00 27.11 1440 VAL A O 1
ATOM 5360 N N . ARG A 1 350 ? -53.210 39.266 -25.181 1.00 28.52 1441 ARG A N 1
ATOM 5361 C CA . ARG A 1 350 ? -51.984 38.563 -24.800 1.00 28.75 1441 ARG A CA 1
ATOM 5362 C C . ARG A 1 350 ? -51.616 39.047 -23.403 1.00 27.09 1441 ARG A C 1
ATOM 5363 O O . ARG A 1 350 ? -51.449 40.251 -23.182 1.00 28.89 1441 ARG A O 1
ATOM 5384 N N . VAL A 1 351 ? -51.586 38.132 -22.459 1.00 25.88 1442 VAL A N 1
ATOM 5385 C CA . VAL A 1 351 ? -51.239 38.450 -21.079 1.00 28.11 1442 VAL A CA 1
ATOM 5386 C C . VAL A 1 351 ? -49.762 38.175 -20.922 1.00 32.70 1442 VAL A C 1
ATOM 5387 O O . VAL A 1 351 ? -49.287 37.091 -21.277 1.00 32.55 1442 VAL A O 1
ATOM 5400 N N . GLY A 1 352 ? -49.043 39.145 -20.394 1.00 35.43 1443 GLY A N 1
ATOM 5401 C CA . GLY A 1 352 ? -47.607 39.025 -20.272 1.00 41.38 1443 GLY A CA 1
ATOM 5402 C C . GLY A 1 352 ? -46.927 39.642 -21.467 1.00 56.47 1443 GLY A C 1
ATOM 5403 O O . GLY A 1 352 ? -47.356 39.428 -22.604 1.00 53.56 1443 GLY A O 1
ATOM 5407 N N . ARG A 1 353 ? -45.895 40.438 -21.215 1.00 70.01 1444 ARG A N 1
ATOM 5408 C CA . ARG A 1 353 ? -45.038 40.921 -22.288 1.00 75.16 1444 ARG A CA 1
ATOM 5409 C C . ARG A 1 353 ? -44.247 39.770 -22.900 1.00 78.51 1444 ARG A C 1
ATOM 5410 O O . ARG A 1 353 ? -43.804 38.851 -22.203 1.00 93.31 1444 ARG A O 1
ATOM 5431 N N A SER A 1 354 ? -44.076 39.814 -24.219 0.54 69.08 1445 SER A N 1
ATOM 5432 N N B SER A 1 354 ? -44.046 39.848 -24.205 0.46 69.32 1445 SER A N 1
ATOM 5433 C CA A SER A 1 354 ? -43.273 38.805 -24.890 0.54 60.71 1445 SER A CA 1
ATOM 5434 C CA B SER A 1 354 ? -43.274 38.853 -24.924 0.46 60.75 1445 SER A CA 1
ATOM 5435 C C A SER A 1 354 ? -41.780 39.063 -24.701 0.54 56.12 1445 SER A C 1
ATOM 5436 C C B SER A 1 354 ? -41.772 39.086 -24.748 0.46 56.17 1445 SER A C 1
ATOM 5437 O O A SER A 1 354 ? -41.346 40.142 -24.290 0.54 52.18 1445 SER A O 1
ATOM 5438 O O B SER A 1 354 ? -41.323 40.173 -24.378 0.46 52.58 1445 SER A O 1
ATOM 5453 N N . ASP A 1 355 ? -40.999 38.035 -25.043 1.00 62.07 1446 ASP A N 1
ATOM 5454 C CA . ASP A 1 355 ? -39.537 38.094 -24.973 1.00 74.32 1446 ASP A CA 1
ATOM 5455 C C . ASP A 1 355 ? -38.966 38.938 -26.099 1.00 82.73 1446 ASP A C 1
ATOM 5456 O O . ASP A 1 355 ? -38.045 39.739 -25.899 1.00 84.08 1446 ASP A O 1
ATOM 5465 N N . VAL A 1 356 ? -39.467 38.713 -27.305 1.00 93.54 1447 VAL A N 1
ATOM 5466 C CA . VAL A 1 356 ? -38.975 39.332 -28.523 1.00 94.05 1447 VAL A CA 1
ATOM 5467 C C . VAL A 1 356 ? -39.733 40.638 -28.717 1.00 101.00 1447 VAL A C 1
ATOM 5468 O O . VAL A 1 356 ? -40.739 40.887 -28.043 1.00 105.99 1447 VAL A O 1
ATOM 5481 N N . VAL A 1 357 ? -39.249 41.491 -29.612 1.00 99.21 1448 VAL A N 1
ATOM 5482 C CA . VAL A 1 357 ? -39.939 42.723 -29.971 1.00 96.91 1448 VAL A CA 1
ATOM 5483 C C . VAL A 1 357 ? -40.646 42.501 -31.301 1.00 88.99 1448 VAL A C 1
ATOM 5484 O O . VAL A 1 357 ? -40.007 42.178 -32.311 1.00 92.68 1448 VAL A O 1
ATOM 5497 N N . ASN A 1 358 ? -41.972 42.649 -31.296 1.00 70.91 1449 ASN A N 1
ATOM 5498 C CA . ASN A 1 358 ? -42.773 42.506 -32.509 1.00 59.94 1449 ASN A CA 1
ATOM 5499 C C . ASN A 1 358 ? -43.974 43.404 -32.381 1.00 52.67 1449 ASN A C 1
ATOM 5500 O O . ASN A 1 358 ? -44.789 43.200 -31.487 1.00 50.75 1449 ASN A O 1
ATOM 5511 N N . VAL A 1 359 ? -44.117 44.336 -33.321 1.00 64.24 1450 VAL A N 1
ATOM 5512 C CA . VAL A 1 359 ? -45.224 45.284 -33.247 1.00 79.49 1450 VAL A CA 1
ATOM 5513 C C . VAL A 1 359 ? -46.552 44.544 -33.349 1.00 77.37 1450 VAL A C 1
ATOM 5514 O O . VAL A 1 359 ? -47.539 44.919 -32.693 1.00 61.42 1450 VAL A O 1
ATOM 5527 N N . ALA A 1 360 ? -46.593 43.480 -34.167 1.00 82.36 1451 ALA A N 1
ATOM 5528 C CA . ALA A 1 360 ? -47.800 42.662 -34.281 1.00 70.44 1451 ALA A CA 1
ATOM 5529 C C . ALA A 1 360 ? -48.175 42.069 -32.940 1.00 65.79 1451 ALA A C 1
ATOM 5530 O O . ALA A 1 360 ? -49.351 42.074 -32.556 1.00 75.10 1451 ALA A O 1
ATOM 5537 N N . ILE A 1 361 ? -47.199 41.584 -32.189 1.00 56.28 1452 ILE A N 1
ATOM 5538 C CA . ILE A 1 361 ? -47.569 41.040 -30.888 1.00 52.03 1452 ILE A CA 1
ATOM 5539 C C . ILE A 1 361 ? -47.787 42.156 -29.876 1.00 44.60 1452 ILE A C 1
ATOM 5540 O O . ILE A 1 361 ? -48.713 42.090 -29.069 1.00 41.77 1452 ILE A O 1
ATOM 5556 N N . LYS A 1 362 ? -46.958 43.201 -29.922 1.00 43.44 1453 LYS A N 1
ATOM 5557 C CA . LYS A 1 362 ? -47.079 44.295 -28.963 1.00 41.06 1453 LYS A CA 1
ATOM 5558 C C . LYS A 1 362 ? -48.496 44.858 -28.922 1.00 37.12 1453 LYS A C 1
ATOM 5559 O O . LYS A 1 362 ? -49.044 45.101 -27.842 1.00 38.48 1453 LYS A O 1
ATOM 5578 N N A ASP A 1 363 ? -49.110 45.076 -30.089 0.38 40.94 1454 ASP A N 1
ATOM 5579 N N B ASP A 1 363 ? -49.105 45.075 -30.091 0.62 40.59 1454 ASP A N 1
ATOM 5580 C CA A ASP A 1 363 ? -50.421 45.721 -30.103 0.38 43.42 1454 ASP A CA 1
ATOM 5581 C CA B ASP A 1 363 ? -50.425 45.696 -30.147 0.62 43.30 1454 ASP A CA 1
ATOM 5582 C C A ASP A 1 363 ? -51.533 44.814 -29.588 0.38 42.03 1454 ASP A C 1
ATOM 5583 C C B ASP A 1 363 ? -51.509 44.833 -29.516 0.62 41.89 1454 ASP A C 1
ATOM 5584 O O A ASP A 1 363 ? -52.681 45.271 -29.506 0.38 42.76 1454 ASP A O 1
ATOM 5585 O O B ASP A 1 363 ? -52.614 45.338 -29.278 0.62 41.77 1454 ASP A O 1
ATOM 5602 N N . LEU A 1 364 ? -51.228 43.558 -29.242 1.00 36.28 1455 LEU A N 1
ATOM 5603 C CA . LEU A 1 364 ? -52.184 42.664 -28.610 1.00 30.28 1455 LEU A CA 1
ATOM 5604 C C . LEU A 1 364 ? -51.960 42.510 -27.121 1.00 28.75 1455 LEU A C 1
ATOM 5605 O O . LEU A 1 364 ? -52.782 41.882 -26.452 1.00 31.37 1455 LEU A O 1
ATOM 5621 N N A THR A 1 365 ? -50.874 43.062 -26.581 0.95 31.17 1456 THR A N 1
ATOM 5622 N N B THR A 1 365 ? -50.849 43.000 -26.587 0.05 31.22 1456 THR A N 1
ATOM 5623 C CA A THR A 1 365 ? -50.586 42.867 -25.168 0.95 30.18 1456 THR A CA 1
ATOM 5624 C CA B THR A 1 365 ? -50.603 42.803 -25.170 0.05 31.22 1456 THR A CA 1
ATOM 5625 C C A THR A 1 365 ? -51.492 43.738 -24.320 0.95 30.51 1456 THR A C 1
ATOM 5626 C C B THR A 1 365 ? -51.542 43.681 -24.354 0.05 30.37 1456 THR A C 1
ATOM 5627 O O A THR A 1 365 ? -51.840 44.868 -24.701 0.95 30.43 1456 THR A O 1
ATOM 5628 O O B THR A 1 365 ? -51.987 44.742 -24.798 0.05 30.90 1456 THR A O 1
ATOM 5649 N N . LEU A 1 366 ? -51.844 43.215 -23.145 1.00 28.84 1457 LEU A N 1
ATOM 5650 C CA . LEU A 1 366 ? -52.786 43.924 -22.285 1.00 31.20 1457 LEU A CA 1
ATOM 5651 C C . LEU A 1 366 ? -52.310 45.337 -22.007 1.00 36.97 1457 LEU A C 1
ATOM 5652 O O . LEU A 1 366 ? -53.081 46.290 -22.107 1.00 34.30 1457 LEU A O 1
ATOM 5668 N N . GLU A 1 367 ? -51.027 45.502 -21.725 1.00 34.91 1458 GLU A N 1
ATOM 5669 C CA . GLU A 1 367 ? -50.498 46.817 -21.382 1.00 37.51 1458 GLU A CA 1
ATOM 5670 C C . GLU A 1 367 ? -50.683 47.824 -22.519 1.00 34.46 1458 GLU A C 1
ATOM 5671 O O . GLU A 1 367 ? -50.996 49.005 -22.282 1.00 34.64 1458 GLU A O 1
ATOM 5683 N N . GLU A 1 368 ? -50.492 47.389 -23.767 1.00 32.20 1459 GLU A N 1
ATOM 5684 C CA . GLU A 1 368 ? -50.649 48.301 -24.894 1.00 33.04 1459 GLU A CA 1
ATOM 5685 C C . GLU A 1 368 ? -52.132 48.588 -25.165 1.00 29.62 1459 GLU A C 1
ATOM 5686 O O . GLU A 1 368 ? -52.491 49.703 -25.577 1.00 34.32 1459 GLU A O 1
ATOM 5698 N N . LEU A 1 369 ? -52.986 47.576 -25.013 1.00 29.13 1460 LEU A N 1
ATOM 5699 C CA . LEU A 1 369 ? -54.418 47.794 -25.150 1.00 30.40 1460 LEU A CA 1
ATOM 5700 C C . LEU A 1 369 ? -54.908 48.792 -24.110 1.00 30.46 1460 LEU A C 1
ATOM 5701 O O . LEU A 1 369 ? -55.753 49.647 -24.416 1.00 29.74 1460 LEU A O 1
ATOM 5717 N N . VAL A 1 370 ? -54.370 48.722 -22.886 1.00 28.92 1461 VAL A N 1
ATOM 5718 C CA . VAL A 1 370 ? -54.689 49.737 -21.871 1.00 30.52 1461 VAL A CA 1
ATOM 5719 C C . VAL A 1 370 ? -54.201 51.113 -22.309 1.00 32.42 1461 VAL A C 1
ATOM 5720 O O . VAL A 1 370 ? -54.933 52.115 -22.222 1.00 35.17 1461 VAL A O 1
ATOM 5733 N N . ASP A 1 371 ? -52.947 51.205 -22.758 1.00 33.48 1462 ASP A N 1
ATOM 5734 C CA . ASP A 1 371 ? -52.439 52.508 -23.210 1.00 39.82 1462 ASP A CA 1
ATOM 5735 C C . ASP A 1 371 ? -53.348 53.130 -24.256 1.00 39.09 1462 ASP A C 1
ATOM 5736 O O . ASP A 1 371 ? -53.601 54.334 -24.228 1.00 37.78 1462 ASP A O 1
ATOM 5745 N N . LYS A 1 372 ? -53.806 52.337 -25.228 1.00 34.92 1463 LYS A N 1
ATOM 5746 C CA . LYS A 1 372 ? -54.651 52.898 -26.284 1.00 36.73 1463 LYS A CA 1
ATOM 5747 C C . LYS A 1 372 ? -56.035 53.268 -25.770 1.00 33.16 1463 LYS A C 1
ATOM 5748 O O . LYS A 1 372 ? -56.643 54.227 -26.253 1.00 36.09 1463 LYS A O 1
ATOM 5767 N N . ARG A 1 373 ? -56.537 52.524 -24.798 1.00 31.66 1464 ARG A N 1
ATOM 5768 C CA . ARG A 1 373 ? -57.871 52.789 -24.291 1.00 35.43 1464 ARG A CA 1
ATOM 5769 C C . ARG A 1 373 ? -57.936 54.094 -23.500 1.00 36.56 1464 ARG A C 1
ATOM 5770 O O . ARG A 1 373 ? -58.969 54.779 -23.515 1.00 38.24 1464 ARG A O 1
ATOM 5791 N N . ILE A 1 374 ? -56.855 54.477 -22.822 1.00 37.91 1465 ILE A N 1
ATOM 5792 C CA . ILE A 1 374 ? -56.890 55.653 -21.948 1.00 41.43 1465 ILE A CA 1
ATOM 5793 C C . ILE A 1 374 ? -56.243 56.900 -22.558 1.00 40.08 1465 ILE A C 1
ATOM 5794 O O . ILE A 1 374 ? -56.402 58.004 -22.003 1.00 41.44 1465 ILE A O 1
ATOM 5810 N N . GLY A 1 375 ? -55.536 56.769 -23.672 1.00 38.69 1466 GLY A N 1
ATOM 5811 C CA . GLY A 1 375 ? -54.984 57.922 -24.361 1.00 45.25 1466 GLY A CA 1
ATOM 5812 C C . GLY A 1 375 ? -53.983 58.712 -23.531 1.00 42.93 1466 GLY A C 1
ATOM 5813 O O . GLY A 1 375 ? -53.254 58.171 -22.690 1.00 40.55 1466 GLY A O 1
ATOM 5817 N N . GLU A 1 376 ? -53.937 60.018 -23.799 1.00 44.20 1467 GLU A N 1
ATOM 5818 C CA . GLU A 1 376 ? -52.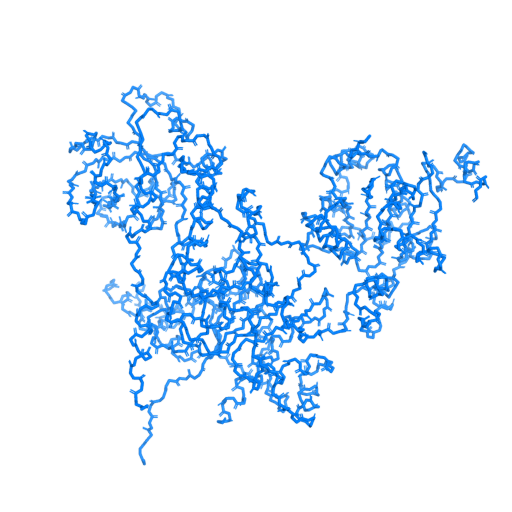983 60.948 -23.203 1.00 46.92 1467 GLU A CA 1
ATOM 5819 C C . GLU A 1 376 ? -53.620 61.756 -22.100 1.00 47.74 1467 GLU A C 1
ATOM 5820 O O . GLU A 1 376 ? -53.219 62.883 -21.813 1.00 53.21 1467 GLU A O 1
ATOM 5832 N N . ARG A 1 377 ? -54.651 61.202 -21.497 1.00 46.04 1468 ARG A N 1
ATOM 5833 C CA . ARG A 1 377 ? -55.406 61.947 -20.509 1.00 52.83 1468 ARG A CA 1
ATOM 5834 C C . ARG A 1 377 ? -54.544 62.270 -19.303 1.00 54.25 1468 ARG A C 1
ATOM 5835 O O . ARG A 1 377 ? -54.582 63.387 -18.783 1.00 51.73 1468 ARG A O 1
ATOM 5856 N N . ASN A 1 378 ? -53.721 61.314 -18.879 1.00 64.96 1469 ASN A N 1
ATOM 5857 C CA . ASN A 1 378 ? -52.928 61.429 -17.663 1.00 75.08 1469 ASN A CA 1
ATOM 5858 C C . ASN A 1 378 ? -51.459 61.761 -17.936 1.00 79.72 1469 ASN A C 1
ATOM 5859 O O . ASN A 1 378 ? -50.627 61.636 -17.030 1.00 83.05 1469 ASN A O 1
ATOM 5870 N N . TYR A 1 379 ? -51.123 62.185 -19.153 1.00 69.37 1470 TYR A N 1
ATOM 5871 C CA . TYR A 1 379 ? -49.780 62.670 -19.450 1.00 70.69 1470 TYR A CA 1
ATOM 5872 C C . TYR A 1 379 ? -49.442 63.887 -18.589 1.00 70.61 1470 TYR A C 1
ATOM 5873 O O . TYR A 1 379 ? -50.224 64.835 -18.517 1.00 75.61 1470 TYR A O 1
ATOM 5891 N N . ASN A 1 388 ? -53.819 62.850 -10.051 1.00 79.32 1543 ASN A N 1
ATOM 5892 C CA . ASN A 1 388 ? -53.118 62.929 -11.328 1.00 86.23 1543 ASN A CA 1
ATOM 5893 C C . ASN A 1 388 ? -52.274 61.670 -11.495 1.00 97.23 1543 ASN A C 1
ATOM 5894 O O . ASN A 1 388 ? -52.169 61.123 -12.591 1.00 102.25 1543 ASN A O 1
ATOM 5897 N N . TYR A 1 389 ? -51.673 61.214 -10.396 1.00 97.99 1544 TYR A N 1
ATOM 5898 C CA . TYR A 1 389 ? -51.153 59.852 -10.331 1.00 96.19 1544 TYR A CA 1
ATOM 5899 C C . TYR A 1 389 ? -52.199 58.891 -9.784 1.00 85.65 1544 TYR A C 1
ATOM 5900 O O . TYR A 1 389 ? -52.309 57.749 -10.258 1.00 77.21 1544 TYR A O 1
ATOM 5918 N N . ARG A 1 390 ? -52.962 59.340 -8.782 1.00 75.81 1545 ARG A N 1
ATOM 5919 C CA . ARG A 1 390 ? -54.144 58.605 -8.354 1.00 60.34 1545 ARG A CA 1
ATOM 5920 C C . ARG A 1 390 ? -55.033 58.304 -9.557 1.00 52.14 1545 ARG A C 1
ATOM 5921 O O . ARG A 1 390 ? -55.477 57.165 -9.754 1.00 51.92 1545 ARG A O 1
ATOM 5925 N N . ASN A 1 391 ? -55.277 59.321 -10.385 1.00 53.65 1546 ASN A N 1
ATOM 5926 C CA . ASN A 1 391 ? -56.111 59.122 -11.559 1.00 52.46 1546 ASN A CA 1
ATOM 5927 C C . ASN A 1 391 ? -55.442 58.194 -12.555 1.00 50.13 1546 ASN A C 1
ATOM 5928 O O . ASN A 1 391 ? -56.107 57.351 -13.154 1.00 50.91 1546 ASN A O 1
ATOM 5939 N N . ARG A 1 392 ? -54.130 58.329 -12.748 1.00 50.44 1547 ARG A N 1
ATOM 5940 C CA . ARG A 1 392 ? -53.472 57.485 -13.742 1.00 50.69 1547 ARG A CA 1
ATOM 5941 C C . ARG A 1 392 ? -53.639 56.007 -13.396 1.00 50.47 1547 ARG A C 1
ATOM 5942 O O . ARG A 1 392 ? -54.015 55.192 -14.251 1.00 46.64 1547 ARG A O 1
ATOM 5963 N N . ASP A 1 393 ? -53.377 55.639 -12.138 1.00 46.24 1548 ASP A N 1
ATOM 5964 C CA . ASP A 1 393 ? -53.506 54.239 -11.752 1.00 47.90 1548 ASP A CA 1
ATOM 5965 C C . ASP A 1 393 ? -54.953 53.768 -11.863 1.00 41.44 1548 ASP A C 1
ATOM 5966 O O . ASP A 1 393 ? -55.225 52.682 -12.380 1.00 42.36 1548 ASP A O 1
ATOM 5975 N N . LEU A 1 394 ? -55.895 54.577 -11.374 1.00 45.03 1549 LEU A N 1
ATOM 5976 C CA . LEU A 1 394 ? -57.306 54.221 -11.485 1.00 43.36 1549 LEU A CA 1
ATOM 5977 C C . LEU A 1 394 ? -57.720 54.047 -12.935 1.00 36.85 1549 LEU A C 1
ATOM 5978 O O . LEU A 1 394 ? -58.433 53.098 -13.279 1.00 36.11 1549 LEU A O 1
ATOM 5994 N N . ASP A 1 395 ? -57.345 55.001 -13.790 1.00 37.81 1550 ASP A N 1
ATOM 5995 C CA . ASP A 1 395 ? -57.707 54.893 -15.199 1.00 40.13 1550 ASP A CA 1
ATOM 5996 C C . ASP A 1 395 ? -57.154 53.613 -15.794 1.00 36.66 1550 ASP A C 1
ATOM 5997 O O . ASP A 1 395 ? -57.857 52.902 -16.528 1.00 33.57 1550 ASP A O 1
ATOM 6006 N N . ARG A 1 396 ? -55.905 53.281 -15.476 1.00 34.04 1551 ARG A N 1
ATOM 6007 C CA . ARG A 1 396 ? -55.342 52.039 -16.009 1.00 35.45 1551 ARG A CA 1
ATOM 6008 C C . ARG A 1 396 ? -56.091 50.824 -15.490 1.00 33.84 1551 ARG A C 1
ATOM 6009 O O . ARG A 1 396 ? -56.321 49.866 -16.234 1.00 32.24 1551 ARG A O 1
ATOM 6030 N N . ARG A 1 397 ? -56.474 50.832 -14.213 1.00 37.09 1552 ARG A N 1
ATOM 6031 C CA . ARG A 1 397 ? -57.110 49.639 -13.666 1.00 33.74 1552 ARG A CA 1
ATOM 6032 C C . ARG A 1 397 ? -58.510 49.454 -14.240 1.00 31.32 1552 ARG A C 1
ATOM 6033 O O . ARG A 1 397 ? -58.927 48.318 -14.490 1.00 35.04 1552 ARG A O 1
ATOM 6054 N N . ASN A 1 398 ? -59.262 50.559 -14.407 1.00 32.29 1553 ASN A N 1
ATOM 6055 C CA . ASN A 1 398 ? -60.576 50.486 -15.043 1.00 33.43 1553 ASN A CA 1
ATOM 6056 C C . ASN A 1 398 ? -60.459 49.991 -16.478 1.00 35.13 1553 ASN A C 1
ATOM 6057 O O . ASN A 1 398 ? -61.249 49.145 -16.928 1.00 34.42 1553 ASN A O 1
ATOM 6068 N N . ALA A 1 399 ? -59.476 50.505 -17.209 1.00 35.30 1554 ALA A N 1
ATOM 6069 C CA . ALA A 1 399 ? -59.270 50.054 -18.586 1.00 34.82 1554 ALA A CA 1
ATOM 6070 C C . ALA A 1 399 ? -58.933 48.575 -18.622 1.00 33.11 1554 ALA A C 1
ATOM 6071 O O . ALA A 1 399 ? -59.464 47.817 -19.445 1.00 31.72 1554 ALA A O 1
ATOM 6078 N N . GLN A 1 400 ? -58.024 48.142 -17.755 1.00 31.83 1555 GLN A N 1
ATOM 6079 C CA . GLN A 1 400 ? -57.722 46.708 -17.674 1.00 31.10 1555 GLN A CA 1
ATOM 6080 C C . GLN A 1 400 ? -58.985 45.894 -17.454 1.00 32.00 1555 GLN A C 1
ATOM 6081 O O . GLN A 1 400 ? -59.206 44.874 -18.124 1.00 33.59 1555 GLN A O 1
ATOM 6095 N N . ALA A 1 401 ? -59.834 46.328 -16.514 1.00 31.87 1556 ALA A N 1
ATOM 6096 C CA . ALA A 1 401 ? -61.036 45.560 -16.219 1.00 36.25 1556 ALA A CA 1
ATOM 6097 C C . ALA A 1 401 ? -61.951 45.507 -17.430 1.00 36.74 1556 ALA A C 1
ATOM 6098 O O . ALA A 1 401 ? -62.533 44.463 -17.723 1.00 35.27 1556 ALA A O 1
ATOM 6105 N N . HIS A 1 402 ? -62.083 46.620 -18.151 1.00 33.42 1557 HIS A N 1
ATOM 6106 C CA . HIS A 1 402 ? -62.942 46.624 -19.327 1.00 33.59 1557 HIS A CA 1
ATOM 6107 C C . HIS A 1 402 ? -62.398 45.702 -20.414 1.00 31.20 1557 HIS A C 1
ATOM 6108 O O . HIS A 1 402 ? -63.138 44.898 -20.983 1.00 31.09 1557 HIS A O 1
ATOM 6122 N N . ILE A 1 403 ? -61.110 45.835 -20.730 1.00 30.20 1558 ILE A N 1
ATOM 6123 C CA . ILE A 1 403 ? -60.510 45.078 -21.822 1.00 33.07 1558 ILE A CA 1
ATOM 6124 C C . ILE A 1 403 ? -60.613 43.578 -21.551 1.00 33.29 1558 ILE A C 1
ATOM 6125 O O . ILE A 1 403 ? -60.968 42.786 -22.435 1.00 30.51 1558 ILE A O 1
ATOM 6141 N N . LEU A 1 404 ? -60.306 43.160 -20.331 1.00 32.60 1559 LEU A N 1
ATOM 6142 C CA . LEU A 1 404 ? -60.435 41.742 -20.007 1.00 30.48 1559 LEU A CA 1
ATOM 6143 C C . LEU A 1 404 ? -61.891 41.287 -20.041 1.00 29.80 1559 LEU A C 1
ATOM 6144 O O . LEU A 1 404 ? -62.196 40.188 -20.542 1.00 30.22 1559 LEU A O 1
ATOM 6160 N N . ALA A 1 405 ? -62.815 42.126 -19.571 1.00 29.79 1560 ALA A N 1
ATOM 6161 C CA . ALA A 1 405 ? -64.215 41.728 -19.513 1.00 32.43 1560 ALA A CA 1
ATOM 6162 C C . ALA A 1 405 ? -64.777 41.493 -20.905 1.00 34.19 1560 ALA A C 1
ATOM 6163 O O . ALA A 1 405 ? -65.588 40.587 -21.099 1.00 34.68 1560 ALA A O 1
ATOM 6170 N N . VAL A 1 406 ? -64.382 42.311 -21.885 1.00 29.05 1561 VAL A N 1
ATOM 6171 C CA . VAL A 1 406 ? -64.948 42.179 -23.223 1.00 29.34 1561 VAL A CA 1
ATOM 6172 C C . VAL A 1 406 ? -64.124 41.244 -24.101 1.00 32.18 1561 VAL A C 1
ATOM 6173 O O . VAL A 1 406 ? -64.500 40.989 -25.253 1.00 32.28 1561 VAL A O 1
ATOM 6186 N N . SER A 1 407 ? -63.048 40.682 -23.582 1.00 29.88 1562 SER A N 1
ATOM 6187 C CA . SER A 1 407 ? -62.215 39.790 -24.382 1.00 32.19 1562 SER A CA 1
ATOM 6188 C C . SER A 1 407 ? -62.934 38.470 -24.637 1.00 32.40 1562 SER A C 1
ATOM 6189 O O . SER A 1 407 ? -63.786 38.036 -23.857 1.00 31.77 1562 SER A O 1
ATOM 6197 N N . ASP A 1 408 ? -62.606 37.852 -25.766 1.00 28.37 1563 ASP A N 1
ATOM 6198 C CA . ASP A 1 408 ? -63.045 36.505 -26.107 1.00 28.51 1563 ASP A CA 1
ATOM 6199 C C . ASP A 1 408 ? -61.938 35.475 -25.900 1.00 30.09 1563 ASP A C 1
ATOM 6200 O O . ASP A 1 408 ? -62.227 34.336 -25.499 1.00 31.39 1563 ASP A O 1
ATOM 6209 N N . ILE A 1 409 ? -60.691 35.841 -26.220 1.00 28.69 1564 ILE A N 1
ATOM 6210 C CA . ILE A 1 409 ? -59.538 34.939 -26.200 1.00 28.13 1564 ILE A CA 1
ATOM 6211 C C . ILE A 1 409 ? -58.458 35.551 -25.327 1.00 25.79 1564 ILE A C 1
ATOM 6212 O O . ILE A 1 409 ? -58.058 36.703 -25.537 1.00 28.66 1564 ILE A O 1
ATOM 6228 N N . ILE A 1 410 ? -57.982 34.791 -24.350 1.00 22.94 1565 ILE A N 1
ATOM 6229 C CA . ILE A 1 410 ? -56.819 35.156 -23.542 1.00 24.65 1565 ILE A CA 1
ATOM 6230 C C . ILE A 1 410 ? -55.695 34.198 -23.902 1.00 26.62 1565 ILE A C 1
ATOM 6231 O O . ILE A 1 410 ? -55.884 32.978 -23.846 1.00 28.86 1565 ILE A O 1
ATOM 6247 N N A CYS A 1 411 ? -54.559 34.736 -24.328 0.65 24.03 1566 CYS A N 1
ATOM 6248 N N B CYS A 1 411 ? -54.518 34.740 -24.210 0.35 24.50 1566 CYS A N 1
ATOM 6249 C CA A CYS A 1 411 ? -53.357 33.952 -24.590 0.65 25.50 1566 CYS A CA 1
ATOM 6250 C CA B CYS A 1 411 ? -53.367 33.925 -24.588 0.35 25.54 1566 CYS A CA 1
ATOM 6251 C C A CYS A 1 411 ? -52.318 34.284 -23.530 0.65 24.95 1566 CYS A C 1
ATOM 6252 C C B CYS A 1 411 ? -52.172 34.263 -23.710 0.35 24.98 1566 CYS A C 1
ATOM 6253 O O A CYS A 1 411 ? -52.147 35.453 -23.164 0.65 24.24 1566 CYS A O 1
ATOM 6254 O O B CYS A 1 411 ? -51.691 35.401 -23.719 0.35 23.77 1566 CYS A O 1
ATOM 6269 N N . SER A 1 412 ? -51.650 33.259 -23.014 1.00 23.52 1567 SER A N 1
ATOM 6270 C CA . SER A 1 412 ? -50.571 33.455 -22.051 1.00 23.06 1567 SER A CA 1
ATOM 6271 C C . SER A 1 412 ? -49.662 32.235 -22.052 1.00 23.73 1567 SER A C 1
ATOM 6272 O O . SER A 1 412 ? -50.042 31.175 -22.533 1.00 23.16 1567 SER A O 1
ATOM 6280 N N . THR A 1 413 ? -48.481 32.379 -21.471 1.00 21.34 1568 THR A N 1
ATOM 6281 C CA . THR A 1 413 ? -47.742 31.161 -21.157 1.00 20.81 1568 THR A CA 1
ATOM 6282 C C . THR A 1 413 ? -48.472 30.414 -20.056 1.00 24.23 1568 THR A C 1
ATOM 6283 O O . THR A 1 413 ? -49.362 30.957 -19.377 1.00 24.01 1568 THR A O 1
ATOM 6294 N N . LEU A 1 414 ? -48.079 29.150 -19.844 1.00 22.13 1569 LEU A N 1
ATOM 6295 C CA . LEU A 1 414 ? -48.684 28.392 -18.754 1.00 19.77 1569 LEU A CA 1
ATOM 6296 C C . LEU A 1 414 ? -48.450 29.083 -17.433 1.00 21.43 1569 LEU A C 1
ATOM 6297 O O . LEU A 1 414 ? -49.376 29.248 -16.623 1.00 24.11 1569 LEU A O 1
ATOM 6313 N N . SER A 1 415 ? -47.220 29.532 -17.202 1.00 22.04 1570 SER A N 1
ATOM 6314 C CA . SER A 1 415 ? -46.917 30.230 -15.959 1.00 24.24 1570 SER A CA 1
ATOM 6315 C C . SER A 1 415 ? -47.691 31.543 -15.873 1.00 27.13 1570 SER A C 1
ATOM 6316 O O . SER A 1 415 ? -48.226 31.907 -14.810 1.00 24.42 1570 SER A O 1
ATOM 6324 N N . GLY A 1 416 ? -47.738 32.283 -16.977 1.00 25.81 1571 GLY A N 1
ATOM 6325 C CA . GLY A 1 416 ? -48.388 33.588 -16.995 1.00 26.59 1571 GLY A CA 1
ATOM 6326 C C . GLY A 1 416 ? -49.888 33.527 -16.796 1.00 27.61 1571 GLY A C 1
ATOM 6327 O O . GLY A 1 416 ? -50.502 34.548 -16.452 1.00 28.50 1571 GLY A O 1
ATOM 6331 N N . SER A 1 417 ? -50.502 32.363 -16.997 1.00 24.13 1572 SER A N 1
ATOM 6332 C CA . SER A 1 417 ? -51.927 32.261 -16.757 1.00 24.64 1572 SER A CA 1
ATOM 6333 C C . SER A 1 417 ? -52.267 32.516 -15.299 1.00 26.06 1572 SER A C 1
ATOM 6334 O O . SER A 1 417 ? -53.415 32.822 -14.988 1.00 28.18 1572 SER A O 1
ATOM 6342 N N . ALA A 1 418 ? -51.299 32.401 -14.390 1.00 25.55 1573 ALA A N 1
ATOM 6343 C CA . ALA A 1 418 ? -51.517 32.635 -12.964 1.00 25.23 1573 ALA A CA 1
ATOM 6344 C C . ALA A 1 418 ? -51.379 34.088 -12.562 1.00 25.89 1573 ALA A C 1
ATOM 6345 O O . ALA A 1 418 ? -51.554 34.406 -11.373 1.00 28.63 1573 ALA A O 1
ATOM 6352 N N . HIS A 1 419 ? -51.083 34.969 -13.510 1.00 28.20 1574 HIS A N 1
ATOM 6353 C CA . HIS A 1 419 ? -50.853 36.366 -13.187 1.00 30.50 1574 HIS A CA 1
ATOM 6354 C C . HIS A 1 419 ? -52.078 36.978 -12.533 1.00 28.21 1574 HIS A C 1
ATOM 6355 O O . HIS A 1 419 ? -53.217 36.646 -12.872 1.00 26.60 1574 HIS A O 1
ATOM 6369 N N . ASP A 1 420 ? -51.813 37.925 -11.625 1.00 29.30 1575 ASP A N 1
ATOM 6370 C CA . ASP A 1 420 ? -52.867 38.708 -10.959 1.00 37.57 1575 ASP A CA 1
ATOM 6371 C C . ASP A 1 420 ? -53.949 39.217 -11.903 1.00 40.34 1575 ASP A C 1
ATOM 6372 O O . ASP A 1 420 ? -55.125 39.285 -11.524 1.00 39.31 1575 ASP A O 1
ATOM 6381 N N . VAL A 1 421 ? -53.588 39.616 -13.122 1.00 36.60 1576 VAL A N 1
ATOM 6382 C CA . VAL A 1 421 ? -54.607 40.210 -13.987 1.00 39.26 1576 VAL A CA 1
ATOM 6383 C C . VAL A 1 421 ? -55.672 39.194 -14.359 1.00 41.79 1576 VAL A C 1
ATOM 6384 O O . VAL A 1 421 ? -56.818 39.567 -14.619 1.00 38.89 1576 VAL A O 1
ATOM 6397 N N . LEU A 1 422 ? -55.332 37.914 -14.434 1.00 34.22 1577 LEU A N 1
ATOM 6398 C CA . LEU A 1 422 ? -56.378 36.918 -14.647 1.00 31.27 1577 LEU A CA 1
ATOM 6399 C C . LEU A 1 422 ? -57.055 36.527 -13.340 1.00 34.41 1577 LEU A C 1
ATOM 6400 O O . LEU A 1 422 ? -58.272 36.283 -13.319 1.00 36.55 1577 LEU A O 1
ATOM 6416 N N . ALA A 1 423 ? -56.303 36.483 -12.237 1.00 33.30 1578 ALA A N 1
ATOM 6417 C CA . ALA A 1 423 ? -56.882 36.052 -10.973 1.00 34.63 1578 ALA A CA 1
ATOM 6418 C C . ALA A 1 423 ? -57.881 37.053 -10.418 1.00 35.63 1578 ALA A C 1
ATOM 6419 O O . ALA A 1 423 ? -58.682 36.688 -9.551 1.00 37.03 1578 ALA A O 1
ATOM 6426 N N . THR A 1 424 ? -57.835 38.310 -10.853 1.00 34.94 1579 THR A N 1
ATOM 6427 C CA . THR A 1 424 ? -58.743 39.325 -10.328 1.00 37.01 1579 THR A CA 1
ATOM 6428 C C . THR A 1 424 ? -59.877 39.671 -11.302 1.00 37.85 1579 THR A C 1
ATOM 6429 O O . THR A 1 424 ? -60.583 40.652 -11.079 1.00 39.63 1579 THR A O 1
ATOM 6440 N N . MET A 1 425 ? -60.066 38.888 -12.368 1.00 36.51 1580 MET A N 1
ATOM 6441 C CA . MET A 1 425 ? -61.129 39.117 -13.351 1.00 37.54 1580 MET A CA 1
ATOM 6442 C C . MET A 1 425 ? -62.509 38.635 -12.900 1.00 38.46 1580 MET A C 1
ATOM 6443 O O . MET A 1 425 ? -63.506 39.061 -13.480 1.00 40.35 1580 MET A O 1
ATOM 6457 N N . GLY A 1 426 ? -62.602 37.720 -11.941 1.00 36.47 1581 GLY A N 1
ATOM 6458 C CA . GLY A 1 426 ? -63.903 37.152 -11.575 1.00 37.89 1581 GLY A CA 1
ATOM 6459 C C . GLY A 1 426 ? -64.480 36.229 -12.646 1.00 41.13 1581 GLY A C 1
ATOM 6460 O O . GLY A 1 426 ? -65.697 36.118 -12.775 1.00 43.53 1581 GLY A O 1
ATOM 6464 N N . ILE A 1 427 ? -63.631 35.582 -13.428 1.00 36.02 1582 ILE A N 1
ATOM 6465 C CA . ILE A 1 427 ? -64.046 34.817 -14.610 1.00 36.73 1582 ILE A CA 1
ATOM 6466 C C . ILE A 1 427 ? -63.662 33.355 -14.417 1.00 35.20 1582 ILE A C 1
ATOM 6467 O O . ILE A 1 427 ? -62.535 33.056 -14.001 1.00 34.69 1582 ILE A O 1
ATOM 6483 N N . LYS A 1 428 ? -64.592 32.448 -14.724 1.00 31.67 1583 LYS A N 1
ATOM 6484 C CA . LYS A 1 428 ? -64.264 31.033 -14.874 1.00 30.38 1583 LYS A CA 1
ATOM 6485 C C . LYS A 1 428 ? -63.825 30.752 -16.301 1.00 30.94 1583 LYS A C 1
ATOM 6486 O O . LYS A 1 428 ? -64.589 30.970 -17.246 1.00 33.19 1583 LYS A O 1
ATOM 6505 N N . PHE A 1 429 ? -62.610 30.236 -16.446 1.00 29.01 1584 PHE A N 1
ATOM 6506 C CA . PHE A 1 429 ? -62.106 29.764 -17.734 1.00 27.80 1584 PHE A CA 1
ATOM 6507 C C . PHE A 1 429 ? -62.374 28.260 -17.763 1.00 29.97 1584 PHE A C 1
ATOM 6508 O O . PHE A 1 429 ? -61.540 27.435 -17.395 1.00 28.39 1584 PHE A O 1
ATOM 6525 N N . ASP A 1 430 ? -63.595 27.906 -18.145 1.00 28.21 1585 ASP A N 1
ATOM 6526 C CA . ASP A 1 430 ? -63.990 26.511 -18.079 1.00 30.29 1585 ASP A CA 1
ATOM 6527 C C . ASP A 1 430 ? -63.259 25.672 -19.128 1.00 28.77 1585 ASP A C 1
ATOM 6528 O O . ASP A 1 430 ? -63.154 24.453 -18.953 1.00 28.82 1585 ASP A O 1
ATOM 6537 N N . THR A 1 431 ? -62.731 26.302 -20.176 1.00 28.52 1586 THR A N 1
ATOM 6538 C CA . THR A 1 431 ? -62.045 25.596 -21.264 1.00 27.03 1586 THR A CA 1
ATOM 6539 C C . THR A 1 431 ? -60.680 26.188 -21.500 1.00 26.23 1586 THR A C 1
ATOM 6540 O O . THR A 1 431 ? -60.545 27.404 -21.713 1.00 24.81 1586 THR A O 1
ATOM 6551 N N . VAL A 1 432 ? -59.667 25.317 -21.447 1.00 23.38 1587 VAL A N 1
ATOM 6552 C CA . VAL A 1 432 ? -58.264 25.661 -21.570 1.00 22.26 1587 VAL A CA 1
ATOM 6553 C C . VAL A 1 432 ? -57.646 24.782 -22.655 1.00 25.17 1587 VAL A C 1
ATOM 6554 O O . VAL A 1 432 ? -57.869 23.561 -22.675 1.00 24.39 1587 VAL A O 1
ATOM 6567 N N . ILE A 1 433 ? -56.903 25.402 -23.559 1.00 22.92 1588 ILE A N 1
ATOM 6568 C CA . ILE A 1 433 ? -56.207 24.724 -24.651 1.00 22.05 1588 ILE A CA 1
ATOM 6569 C C . ILE A 1 433 ? -54.724 24.958 -24.444 1.00 24.77 1588 ILE A C 1
ATOM 6570 O O . ILE A 1 433 ? -54.305 26.090 -24.167 1.00 22.95 1588 ILE A O 1
ATOM 6586 N N . ILE A 1 434 ? -53.921 23.902 -24.589 1.00 20.99 1589 ILE A N 1
ATOM 6587 C CA . ILE A 1 434 ? -52.475 23.976 -24.372 1.00 20.53 1589 ILE A CA 1
ATOM 6588 C C . ILE A 1 434 ? -51.788 23.475 -25.645 1.00 24.14 1589 ILE A C 1
ATOM 6589 O O . ILE A 1 434 ? -52.006 22.323 -26.061 1.00 24.05 1589 ILE A O 1
ATOM 6605 N N . ASP A 1 435 ? -51.000 24.341 -26.288 1.00 22.05 1590 ASP A N 1
ATOM 6606 C CA . ASP A 1 435 ? -50.148 23.961 -27.416 1.00 23.16 1590 ASP A CA 1
ATOM 6607 C C . ASP A 1 435 ? -48.778 23.536 -26.869 1.00 23.13 1590 ASP A C 1
ATOM 6608 O O . ASP A 1 435 ? -48.411 23.875 -25.753 1.00 22.58 1590 ASP A O 1
ATOM 6617 N N . GLU A 1 436 ? -48.003 22.818 -27.697 1.00 20.86 1591 GLU A N 1
ATOM 6618 C CA . GLU A 1 436 ? -46.674 22.323 -27.319 1.00 21.05 1591 GLU A CA 1
ATOM 6619 C C . GLU A 1 436 ? -46.721 21.645 -25.945 1.00 22.55 1591 GLU A C 1
ATOM 6620 O O . GLU A 1 436 ? -45.838 21.826 -25.107 1.00 23.41 1591 GLU A O 1
ATOM 6632 N N . ALA A 1 437 ? -47.763 20.859 -25.722 1.00 23.92 1592 ALA A N 1
ATOM 6633 C CA . ALA A 1 437 ? -48.099 20.397 -24.379 1.00 24.81 1592 ALA A CA 1
ATOM 6634 C C . ALA A 1 437 ? -47.145 19.346 -23.822 1.00 26.73 1592 ALA A C 1
ATOM 6635 O O . ALA A 1 437 ? -47.174 19.084 -22.618 1.00 27.04 1592 ALA A O 1
ATOM 6642 N N . CYS A 1 438 ? -46.279 18.755 -24.626 1.00 23.43 1593 CYS A N 1
ATOM 6643 C CA . CYS A 1 438 ? -45.292 17.844 -24.065 1.00 23.55 1593 CYS A CA 1
ATOM 6644 C C . CYS A 1 438 ? -44.026 18.559 -23.622 1.00 25.08 1593 CYS A C 1
ATOM 6645 O O . CYS A 1 438 ? -43.132 17.928 -23.073 1.00 26.43 1593 CYS A O 1
ATOM 6653 N N . GLN A 1 439 ? -43.915 19.859 -23.843 1.00 22.43 1594 GLN A N 1
ATOM 6654 C CA . GLN A 1 439 ? -42.679 20.573 -23.546 1.00 24.13 1594 GLN A CA 1
ATOM 6655 C C . GLN A 1 439 ? -42.790 21.365 -22.249 1.00 27.53 1594 GLN A C 1
ATOM 6656 O O . GLN A 1 439 ? -42.253 22.458 -22.133 1.00 28.01 1594 GLN A O 1
ATOM 6670 N N . CYS A 1 440 ? -43.447 20.786 -21.256 1.00 30.26 1595 CYS A N 1
ATOM 6671 C CA . CYS A 1 440 ? -43.574 21.403 -19.939 1.00 33.12 1595 CYS A CA 1
ATOM 6672 C C . CYS A 1 440 ? -43.628 20.322 -18.871 1.00 32.48 1595 CYS A C 1
ATOM 6673 O O . CYS A 1 440 ? -44.004 19.182 -19.155 1.00 31.52 1595 CYS A O 1
ATOM 6681 N N . THR A 1 441 ? -43.239 20.695 -17.653 1.00 33.21 1596 THR A N 1
ATOM 6682 C CA . THR A 1 441 ? -43.427 19.842 -16.485 1.00 36.25 1596 THR A CA 1
ATOM 6683 C C . THR A 1 441 ? -44.896 19.753 -16.142 1.00 34.54 1596 THR A C 1
ATOM 6684 O O . THR A 1 441 ? -45.725 20.552 -16.565 1.00 31.24 1596 THR A O 1
ATOM 6695 N N . GLU A 1 442 ? -45.224 18.785 -15.306 1.00 34.77 1597 GLU A N 1
ATOM 6696 C CA . GLU A 1 442 ? -46.626 18.536 -15.071 1.00 32.64 1597 GLU A CA 1
ATOM 6697 C C . GLU A 1 442 ? -47.301 19.689 -14.327 1.00 28.70 1597 GLU A C 1
ATOM 6698 O O . GLU A 1 442 ? -48.425 20.089 -14.666 1.00 29.04 1597 GLU A O 1
ATOM 6710 N N . LEU A 1 443 ? -46.656 20.231 -13.296 1.00 25.74 1598 LEU A N 1
ATOM 6711 C CA . LEU A 1 443 ? -47.315 21.265 -12.534 1.00 26.44 1598 LEU A CA 1
ATOM 6712 C C . LEU A 1 443 ? -47.604 22.458 -13.418 1.00 30.07 1598 LEU A C 1
ATOM 6713 O O . LEU A 1 443 ? -48.622 23.125 -13.250 1.00 27.79 1598 LEU A O 1
ATOM 6729 N N . SER A 1 444 ? -46.745 22.695 -14.398 1.00 30.19 1599 SER A N 1
ATOM 6730 C CA . SER A 1 444 ? -46.920 23.845 -15.277 1.00 29.52 1599 SER A CA 1
ATOM 6731 C C . SER A 1 444 ? -48.184 23.698 -16.114 1.00 27.01 1599 SER A C 1
ATOM 6732 O O . SER A 1 444 ? -48.952 24.657 -16.267 1.00 24.62 1599 SER A O 1
ATOM 6740 N N . SER A 1 445 ? -48.461 22.492 -16.634 1.00 23.81 1600 SER A N 1
ATOM 6741 C CA . SER A 1 445 ? -49.652 22.304 -17.453 1.00 24.22 1600 SER A CA 1
ATOM 6742 C C . SER A 1 445 ? -50.925 22.503 -16.637 1.00 24.43 1600 SER A C 1
ATOM 6743 O O . SER A 1 445 ? -51.963 22.871 -17.207 1.00 26.21 1600 SER A O 1
ATOM 6751 N N . ILE A 1 446 ? -50.882 22.265 -15.319 1.00 23.41 1601 ILE A N 1
ATOM 6752 C CA . ILE A 1 446 ? -52.084 22.376 -14.480 1.00 24.87 1601 ILE A CA 1
ATOM 6753 C C . ILE A 1 446 ? -52.385 23.825 -14.070 1.00 26.10 1601 ILE A C 1
ATOM 6754 O O . ILE A 1 446 ? -53.540 24.149 -13.775 1.00 24.38 1601 ILE A O 1
ATOM 6770 N N . ILE A 1 447 ? -51.395 24.716 -14.070 1.00 23.56 1602 ILE A N 1
ATOM 6771 C CA . ILE A 1 447 ? -51.586 26.092 -13.602 1.00 21.16 1602 ILE A CA 1
ATOM 6772 C C . ILE A 1 447 ? -52.856 26.734 -14.169 1.00 19.44 1602 ILE A C 1
ATOM 6773 O O . ILE A 1 447 ? -53.656 27.289 -13.397 1.00 23.63 1602 ILE A O 1
ATOM 6789 N N . PRO A 1 448 ? -53.069 26.774 -15.484 1.00 22.56 1603 PRO A N 1
ATOM 6790 C CA . PRO A 1 448 ? -54.264 27.462 -16.002 1.00 24.79 1603 PRO A CA 1
ATOM 6791 C C . PRO A 1 448 ? -55.596 26.831 -15.650 1.00 26.83 1603 PRO A C 1
ATOM 6792 O O . PRO A 1 448 ? -56.625 27.478 -15.885 1.00 24.59 1603 PRO A O 1
ATOM 6803 N N . LEU A 1 449 ? -55.641 25.618 -15.082 1.00 24.51 1604 LEU A N 1
ATOM 6804 C CA . LEU A 1 449 ? -56.907 25.010 -14.689 1.00 24.72 1604 LEU A CA 1
ATOM 6805 C C . LEU A 1 449 ? -57.461 25.585 -13.406 1.00 27.88 1604 LEU A C 1
ATOM 6806 O O . LEU A 1 449 ? -58.550 25.191 -12.978 1.00 29.89 1604 LEU A O 1
ATOM 6822 N N . ARG A 1 450 ? -56.740 26.521 -12.778 1.00 25.64 1605 ARG A N 1
ATOM 6823 C CA . ARG A 1 450 ? -57.154 27.047 -11.481 1.00 27.15 1605 ARG A CA 1
ATOM 6824 C C . ARG A 1 450 ? -58.420 27.894 -11.564 1.00 26.84 1605 ARG A C 1
ATOM 6825 O O . ARG A 1 450 ? -59.040 28.165 -10.531 1.00 28.96 1605 ARG A O 1
ATOM 6846 N N . TYR A 1 451 ? -58.797 28.355 -12.755 1.00 29.66 1606 TYR A N 1
ATOM 6847 C CA . TYR A 1 451 ? -60.003 29.184 -12.874 1.00 30.99 1606 TYR A CA 1
ATOM 6848 C C . TYR A 1 451 ? -61.256 28.366 -13.228 1.00 32.01 1606 TYR A C 1
ATOM 6849 O O . TYR A 1 451 ? -62.074 28.775 -14.042 1.00 32.17 1606 TYR A O 1
ATOM 6867 N N . GLY A 1 452 ? -61.433 27.206 -12.614 1.00 29.99 1607 GLY A N 1
ATOM 6868 C CA . GLY A 1 452 ? -62.619 26.390 -12.835 1.00 32.00 1607 GLY A CA 1
ATOM 6869 C C . GLY A 1 452 ? -62.549 25.554 -14.107 1.00 29.81 1607 GLY A C 1
ATOM 6870 O O . GLY A 1 452 ? -63.595 25.210 -14.662 1.00 33.38 1607 GLY A O 1
ATOM 6874 N N . GLY A 1 453 ? -61.353 25.240 -14.579 1.00 29.51 1608 GLY A N 1
ATOM 6875 C CA . GLY A 1 453 ? -61.137 24.435 -15.788 1.00 29.85 1608 GLY A CA 1
ATOM 6876 C C . GLY A 1 453 ? -61.834 23.089 -15.729 1.00 31.86 1608 GLY A C 1
ATOM 6877 O O . GLY A 1 453 ? -61.536 22.251 -14.868 1.00 31.54 1608 GLY A O 1
ATOM 6881 N N . LYS A 1 454 ? -62.798 22.877 -16.626 1.00 29.92 1609 LYS A N 1
ATOM 6882 C CA . LYS A 1 454 ? -63.521 21.618 -16.708 1.00 31.01 1609 LYS A CA 1
ATOM 6883 C C . LYS A 1 454 ? -63.263 20.876 -18.009 1.00 28.24 1609 LYS A C 1
ATOM 6884 O O . LYS A 1 454 ? -63.644 19.694 -18.123 1.00 30.39 1609 LYS A O 1
ATOM 6903 N N . ARG A 1 455 ? -62.630 21.536 -18.964 1.00 29.43 1610 ARG A N 1
ATOM 6904 C CA . ARG A 1 455 ? -62.245 20.958 -20.246 1.00 31.24 1610 ARG A CA 1
ATOM 6905 C C . ARG A 1 455 ? -60.829 21.407 -20.536 1.00 30.75 1610 ARG A C 1
ATOM 6906 O O . ARG A 1 455 ? -60.537 22.606 -20.488 1.00 27.11 1610 ARG A O 1
ATOM 6927 N N . CYS A 1 456 ? -59.926 20.458 -20.798 1.00 25.43 1611 CYS A N 1
ATOM 6928 C CA . CYS A 1 456 ? -58.543 20.806 -21.085 1.00 24.75 1611 CYS A CA 1
ATOM 6929 C C . CYS A 1 456 ? -58.094 19.989 -22.285 1.00 27.03 1611 CYS A C 1
ATOM 6930 O O . CYS A 1 456 ? -58.025 18.756 -22.211 1.00 26.50 1611 CYS A O 1
ATOM 6938 N N . ILE A 1 457 ? -57.807 20.679 -23.377 1.00 24.73 1612 ILE A N 1
ATOM 6939 C CA . ILE A 1 457 ? -57.382 20.050 -24.623 1.00 25.94 1612 ILE A CA 1
ATOM 6940 C C . ILE A 1 457 ? -55.890 20.309 -24.793 1.00 26.66 1612 ILE A C 1
ATOM 6941 O O . ILE A 1 457 ? -55.444 21.462 -24.951 1.00 24.39 1612 ILE A O 1
ATOM 6957 N N . MET A 1 458 ? -55.099 19.242 -24.703 1.00 23.08 1613 MET A N 1
ATOM 6958 C CA . MET A 1 458 ? -53.648 19.348 -24.748 1.00 22.51 1613 MET A CA 1
ATOM 6959 C C . MET A 1 458 ? -53.150 18.816 -26.089 1.00 26.90 1613 MET A C 1
ATOM 6960 O O . MET A 1 458 ? -53.505 17.709 -26.508 1.00 25.70 1613 MET A O 1
ATOM 6974 N N . VAL A 1 459 ? -52.367 19.633 -26.786 1.00 22.29 1614 VAL A N 1
ATOM 6975 C CA . VAL A 1 459 ? -51.952 19.346 -28.156 1.00 22.16 1614 VAL A CA 1
ATOM 6976 C C . VAL A 1 459 ? -50.436 19.295 -28.110 1.00 23.54 1614 VAL A C 1
ATOM 6977 O O . VAL A 1 459 ? -49.789 20.270 -27.714 1.00 21.06 1614 VAL A O 1
ATOM 6990 N N . GLY A 1 460 ? -49.862 18.172 -28.518 1.00 24.43 1615 GLY A N 1
ATOM 6991 C CA . GLY A 1 460 ? -48.440 18.004 -28.348 1.00 21.71 1615 GLY A CA 1
ATOM 6992 C C . GLY A 1 460 ? -47.879 16.850 -29.159 1.00 24.62 1615 GLY A C 1
ATOM 6993 O O . GLY A 1 460 ? -48.600 16.125 -29.846 1.00 23.21 1615 GLY A O 1
ATOM 6997 N N . ASP A 1 461 ? -46.555 16.712 -29.085 1.00 22.85 1616 ASP A N 1
ATOM 6998 C CA . ASP A 1 461 ? -45.810 15.652 -29.771 1.00 22.82 1616 ASP A CA 1
ATOM 6999 C C . ASP A 1 461 ? -45.027 14.907 -28.704 1.00 25.92 1616 ASP A C 1
ATOM 7000 O O . ASP A 1 461 ? -43.958 15.378 -28.273 1.00 23.94 1616 ASP A O 1
ATOM 7009 N N . PRO A 1 462 ? -45.496 13.734 -28.268 1.00 23.80 1617 PRO A N 1
ATOM 7010 C CA . PRO A 1 462 ? -44.789 12.990 -27.212 1.00 24.52 1617 PRO A CA 1
ATOM 7011 C C . PRO A 1 462 ? -43.534 12.302 -27.689 1.00 24.82 1617 PRO A C 1
ATOM 7012 O O . PRO A 1 462 ? -42.741 11.841 -26.852 1.00 25.93 1617 PRO A O 1
ATOM 7023 N N . ASN A 1 463 ? -43.290 12.247 -28.993 1.00 23.20 1618 ASN A N 1
ATOM 7024 C CA . ASN A 1 463 ? -42.131 11.546 -29.550 1.00 23.00 1618 ASN A CA 1
ATOM 7025 C C . ASN A 1 463 ? -40.948 12.485 -29.744 1.00 27.29 1618 ASN A C 1
ATOM 7026 O O . ASN A 1 463 ? -40.375 12.633 -30.829 1.00 30.23 1618 ASN A O 1
ATOM 7037 N N . GLN A 1 464 ? -40.667 13.247 -28.701 1.00 26.94 1619 GLN A N 1
ATOM 7038 C CA . GLN A 1 464 ? -39.532 14.156 -28.694 1.00 27.50 1619 GLN A CA 1
ATOM 7039 C C . GLN A 1 464 ? -38.856 14.029 -27.339 1.00 29.71 1619 GLN A C 1
ATOM 7040 O O . GLN A 1 464 ? -39.382 13.383 -26.438 1.00 28.10 1619 GLN A O 1
ATOM 7054 N N . LEU A 1 465 ? -37.717 14.665 -27.191 1.00 30.22 1620 LEU A N 1
ATOM 7055 C CA . LEU A 1 465 ? -37.049 14.557 -25.915 1.00 30.09 1620 LEU A CA 1
ATOM 7056 C C . LEU A 1 465 ? -37.833 15.355 -24.883 1.00 27.59 1620 LEU A C 1
ATOM 7057 O O . LEU A 1 465 ? -38.493 16.359 -25.201 1.00 26.77 1620 LEU A O 1
ATOM 7073 N N . PRO A 1 466 ? -37.810 14.917 -23.641 1.00 33.19 1621 PRO A N 1
ATOM 7074 C CA . PRO A 1 466 ? -38.584 15.6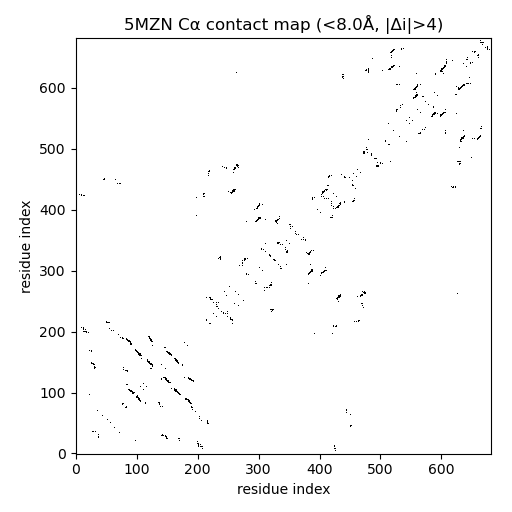12 -22.616 1.00 31.39 1621 PRO A CA 1
ATOM 7075 C C . PRO A 1 466 ? -38.058 17.018 -22.401 1.00 25.18 1621 PRO A C 1
ATOM 7076 O O . PRO A 1 466 ? -36.893 17.318 -22.707 1.00 26.79 1621 PRO A O 1
ATOM 7087 N N . PRO A 1 467 ? -38.875 17.893 -21.811 1.00 36.06 1622 PRO A N 1
ATOM 7088 C CA . PRO A 1 467 ? -38.424 19.255 -21.545 1.00 37.10 1622 PRO A CA 1
ATOM 7089 C C . PRO A 1 467 ? -37.214 19.260 -20.625 1.00 38.49 1622 PRO A C 1
ATOM 7090 O O . PRO A 1 467 ? -37.058 18.403 -19.760 1.00 32.55 1622 PRO A O 1
ATOM 7101 N N . THR A 1 468 ? -36.312 20.196 -20.858 1.00 40.66 1623 THR A N 1
ATOM 7102 C CA . THR A 1 468 ? -35.081 20.226 -20.092 1.00 48.12 1623 THR A CA 1
ATOM 7103 C C . THR A 1 468 ? -35.368 20.824 -18.727 1.00 43.87 1623 THR A C 1
ATOM 7104 O O . THR A 1 468 ? -36.145 21.769 -18.608 1.00 47.82 1623 THR A O 1
ATOM 7115 N N . VAL A 1 469 ? -34.785 20.216 -17.704 1.00 33.38 1624 VAL A N 1
ATOM 7116 C CA . VAL A 1 469 ? -34.826 20.697 -16.333 1.00 40.74 1624 VAL A CA 1
ATOM 7117 C C . VAL A 1 469 ? -33.387 20.817 -15.874 1.00 45.26 1624 VAL A C 1
ATOM 7118 O O . VAL A 1 469 ? -32.502 20.147 -16.394 1.00 42.73 1624 VAL A O 1
ATOM 7131 N N . LEU A 1 470 ? -33.151 21.682 -14.895 1.00 36.86 1625 LEU A N 1
ATOM 7132 C CA . LEU A 1 470 ? -31.776 21.912 -14.479 1.00 34.17 1625 LEU A CA 1
ATOM 7133 C C . LEU A 1 470 ? -31.237 20.758 -13.636 1.00 35.73 1625 LEU A C 1
ATOM 7134 O O . LEU A 1 470 ? -30.032 20.466 -13.685 1.00 38.62 1625 LEU A O 1
ATOM 7150 N N . SER A 1 471 ? -32.084 20.118 -12.827 1.00 32.51 1626 SER A N 1
ATOM 7151 C CA . SER A 1 471 ? -31.632 19.093 -11.883 1.00 32.67 1626 SER A CA 1
ATOM 7152 C C . SER A 1 471 ? -31.654 17.711 -12.545 1.00 33.08 1626 SER A C 1
ATOM 7153 O O . SER A 1 471 ? -32.726 17.151 -12.786 1.00 33.65 1626 SER A O 1
ATOM 7161 N N . GLY A 1 472 ? -30.477 17.151 -12.803 1.00 35.65 1627 GLY A N 1
ATOM 7162 C CA . GLY A 1 472 ? -30.407 15.777 -13.284 1.00 39.18 1627 GLY A CA 1
ATOM 7163 C C . GLY A 1 472 ? -30.978 14.787 -12.279 1.00 36.72 1627 GLY A C 1
ATOM 7164 O O . GLY A 1 472 ? -31.622 13.799 -12.654 1.00 36.56 1627 GLY A O 1
ATOM 7168 N N . ALA A 1 473 ? -30.769 15.045 -10.986 1.00 36.43 1628 ALA A N 1
ATOM 7169 C CA . ALA A 1 473 ? -31.370 14.206 -9.957 1.00 38.50 1628 ALA A CA 1
ATOM 7170 C C . ALA A 1 473 ? -32.889 14.218 -10.076 1.00 39.92 1628 ALA A C 1
ATOM 7171 O O . ALA A 1 473 ? -33.527 13.158 -10.066 1.00 40.68 1628 ALA A O 1
ATOM 7178 N N . ALA A 1 474 ? -33.492 15.406 -10.233 1.00 33.19 1629 ALA A N 1
ATOM 7179 C CA . ALA A 1 474 ? -34.946 15.458 -10.362 1.00 32.49 1629 ALA A CA 1
ATOM 7180 C C . ALA A 1 474 ? -35.400 14.737 -11.623 1.00 34.98 1629 ALA A C 1
ATOM 7181 O O . ALA A 1 474 ? -36.416 14.031 -11.619 1.00 32.78 1629 ALA A O 1
ATOM 7188 N N . SER A 1 475 ? -34.671 14.901 -12.715 1.00 33.63 1630 SER A N 1
ATOM 7189 C CA . SER A 1 475 ? -35.112 14.220 -13.927 1.00 34.96 1630 SER A CA 1
ATOM 7190 C C . SER A 1 475 ? -34.958 12.704 -13.789 1.00 39.13 1630 SER A C 1
ATOM 7191 O O . SER A 1 475 ? -35.777 11.954 -14.328 1.00 43.58 1630 SER A O 1
ATOM 7199 N N . ASN A 1 476 ? -33.979 12.226 -13.019 1.00 39.00 1631 ASN A N 1
ATOM 7200 C CA . ASN A 1 476 ? -33.897 10.794 -12.726 1.00 47.41 1631 ASN A CA 1
ATOM 7201 C C . ASN A 1 476 ? -35.133 10.269 -11.990 1.00 48.14 1631 ASN A C 1
ATOM 7202 O O . ASN A 1 476 ? -35.390 9.064 -12.026 1.00 43.95 1631 ASN A O 1
ATOM 7213 N N . PHE A 1 477 ? -35.879 11.125 -11.295 1.00 37.90 1632 PHE A N 1
ATOM 7214 C CA . PHE A 1 477 ? -37.141 10.760 -10.657 1.00 33.47 1632 PHE A CA 1
ATOM 7215 C C . PHE A 1 477 ? -38.345 11.018 -11.573 1.00 34.10 1632 PHE A C 1
ATOM 7216 O O . PHE A 1 477 ? -39.501 10.986 -11.121 1.00 33.14 1632 PHE A O 1
ATOM 7233 N N . LYS A 1 478 ? -38.091 11.292 -12.857 1.00 35.67 1633 LYS A N 1
ATOM 7234 C CA . LYS A 1 478 ? -39.106 11.582 -13.876 1.00 35.94 1633 LYS A CA 1
ATOM 7235 C C . LYS A 1 478 ? -39.816 12.897 -13.678 1.00 32.76 1633 LYS A C 1
ATOM 7236 O O . LYS A 1 478 ? -40.958 13.066 -14.115 1.00 33.84 1633 LYS A O 1
ATOM 7255 N N . TYR A 1 479 ? -39.190 13.861 -13.015 1.00 30.10 1634 TYR A N 1
ATOM 7256 C CA . TYR A 1 479 ? -39.799 15.160 -12.918 1.00 26.45 1634 TYR A CA 1
ATOM 7257 C C . TYR A 1 479 ? -39.941 15.839 -14.292 1.00 28.38 1634 TYR A C 1
ATOM 7258 O O . TYR A 1 479 ? -40.736 16.779 -14.416 1.00 34.87 1634 TYR A O 1
ATOM 7276 N N . ASN A 1 480 ? -39.137 15.419 -15.262 1.00 33.38 1635 ASN A N 1
ATOM 7277 C CA . ASN A 1 480 ? -39.069 16.010 -16.604 1.00 37.51 1635 ASN A CA 1
ATOM 7278 C C . ASN A 1 480 ? -40.122 15.416 -17.546 1.00 49.05 1635 ASN A C 1
ATOM 7279 O O . ASN A 1 480 ? -39.901 15.342 -18.755 1.00 73.76 1635 ASN A O 1
ATOM 7290 N N . GLN A 1 481 ? -41.252 14.968 -17.020 1.00 36.60 1636 GLN A N 1
ATOM 7291 C CA . GLN A 1 481 ? -42.260 14.277 -17.814 1.00 31.83 1636 GLN A CA 1
ATOM 7292 C C . GLN A 1 481 ? -43.530 15.110 -17.828 1.00 28.92 1636 GLN A C 1
ATOM 7293 O O . GLN A 1 481 ? -44.033 15.481 -16.770 1.00 30.07 1636 GLN A O 1
ATOM 7307 N N . SER A 1 482 ? -44.039 15.403 -19.020 1.00 29.46 1637 SER A N 1
ATOM 7308 C CA . SER A 1 482 ? -45.259 16.187 -19.108 1.00 28.01 1637 SER A CA 1
ATOM 7309 C C . SER A 1 482 ? -46.465 15.383 -18.623 1.00 28.01 1637 SER A C 1
ATOM 7310 O O . SER A 1 482 ? -46.479 14.150 -18.653 1.00 27.14 1637 SER A O 1
ATOM 7318 N N . LEU A 1 483 ? -47.527 16.111 -18.288 1.00 27.94 1638 LEU A N 1
ATOM 7319 C CA . LEU A 1 483 ? -48.813 15.473 -17.974 1.00 28.34 1638 LEU A CA 1
ATOM 7320 C C . LEU A 1 483 ? -49.347 14.736 -19.178 1.00 27.62 1638 LEU A C 1
ATOM 7321 O O . LEU A 1 483 ? -49.922 13.658 -19.048 1.00 26.21 1638 LEU A O 1
ATOM 7337 N N . PHE A 1 484 ? -49.212 15.334 -20.369 1.00 26.14 1639 PHE A N 1
ATOM 7338 C CA . PHE A 1 484 ? -49.596 14.650 -21.597 1.00 23.37 1639 PHE A CA 1
ATOM 7339 C C . PHE A 1 484 ? -48.982 13.259 -21.661 1.00 24.68 1639 PHE A C 1
ATOM 7340 O O . PHE A 1 484 ? -49.662 12.274 -21.967 1.00 26.35 1639 PHE A O 1
ATOM 7357 N N . VAL A 1 485 ? -47.677 13.172 -21.428 1.00 25.88 1640 VAL A N 1
ATOM 7358 C CA . VAL A 1 485 ? -46.999 11.882 -21.562 1.00 28.54 1640 VAL A CA 1
ATOM 7359 C C . VAL A 1 485 ? -47.510 10.914 -20.500 1.00 27.30 1640 VAL A C 1
ATOM 7360 O O . VAL A 1 485 ? -47.705 9.725 -20.769 1.00 28.77 1640 VAL A O 1
ATOM 7373 N N . ARG A 1 486 ? -47.748 11.399 -19.291 1.00 27.93 1641 ARG A N 1
ATOM 7374 C CA . ARG A 1 486 ? -48.249 10.483 -18.266 1.00 29.31 1641 ARG A CA 1
ATOM 7375 C C . ARG A 1 486 ? -49.640 9.972 -18.639 1.00 31.41 1641 ARG A C 1
ATOM 7376 O O . ARG A 1 486 ? -49.948 8.792 -18.436 1.00 31.96 1641 ARG A O 1
ATOM 7397 N N . MET A 1 487 ? -50.473 10.831 -19.247 1.00 29.56 1642 MET A N 1
ATOM 7398 C CA . MET A 1 487 ? -51.809 10.412 -19.665 1.00 28.76 1642 MET A CA 1
ATOM 7399 C C . MET A 1 487 ? -51.779 9.536 -20.904 1.00 30.49 1642 MET A C 1
ATOM 7400 O O . MET A 1 487 ? -52.646 8.677 -21.064 1.00 31.26 1642 MET A O 1
ATOM 7414 N N . GLU A 1 488 ? -50.813 9.755 -21.794 1.00 28.69 1643 GLU A N 1
ATOM 7415 C CA . GLU A 1 488 ? -50.694 8.940 -22.998 1.00 30.18 1643 GLU A CA 1
ATOM 7416 C C . GLU A 1 488 ? -50.529 7.461 -22.655 1.00 34.01 1643 GLU A C 1
ATOM 7417 O O . GLU A 1 488 ? -50.918 6.591 -23.441 1.00 31.56 1643 GLU A O 1
ATOM 7429 N N . LYS A 1 489 ? -49.948 7.162 -21.484 1.00 34.53 1644 LYS A N 1
ATOM 7430 C CA . LYS A 1 489 ? -49.780 5.785 -21.028 1.00 39.12 1644 LYS A CA 1
ATOM 7431 C C . LYS A 1 489 ? -51.108 5.061 -20.912 1.00 40.22 1644 LYS A C 1
ATOM 7432 O O . LYS A 1 489 ? -51.167 3.835 -21.078 1.00 44.44 1644 LYS A O 1
ATOM 7451 N N . ASN A 1 490 ? -52.179 5.794 -20.643 1.00 36.54 1645 ASN A N 1
ATOM 7452 C CA . ASN A 1 490 ? -53.489 5.218 -20.370 1.00 42.27 1645 ASN A CA 1
ATOM 7453 C C . ASN A 1 490 ? -54.500 5.453 -21.462 1.00 41.46 1645 ASN A C 1
ATOM 7454 O O . ASN A 1 490 ? -55.585 4.859 -21.416 1.00 46.83 1645 ASN A O 1
ATOM 7465 N N . SER A 1 491 ? -54.173 6.259 -22.463 1.00 37.31 1646 SER A N 1
ATOM 7466 C CA . SER A 1 491 ? -55.167 6.569 -23.471 1.00 44.04 1646 SER A CA 1
ATOM 7467 C C . SER A 1 491 ? -54.496 6.925 -24.773 1.00 47.04 1646 SER A C 1
ATOM 7468 O O . SER A 1 491 ? -53.395 7.473 -24.807 1.00 57.14 1646 SER A O 1
ATOM 7476 N N . SER A 1 492 ? -55.203 6.607 -25.839 1.00 37.79 1647 SER A N 1
ATOM 7477 C CA . SER A 1 492 ? -54.749 6.797 -27.187 1.00 40.09 1647 SER A CA 1
ATOM 7478 C C . SER A 1 492 ? -55.177 8.194 -27.625 1.00 39.06 1647 SER A C 1
ATOM 7479 O O . SER A 1 492 ? -56.375 8.482 -27.617 1.00 38.42 1647 SER A O 1
ATOM 7487 N N . PRO A 1 493 ? -54.258 9.095 -27.954 1.00 34.63 1648 PRO A N 1
ATOM 7488 C CA . PRO A 1 493 ? -54.654 10.450 -28.378 1.00 31.67 1648 PRO A CA 1
ATOM 7489 C C . PRO A 1 493 ? -55.348 10.457 -29.724 1.00 27.94 1648 PRO A C 1
ATOM 7490 O O . PRO A 1 493 ? -55.213 9.547 -30.535 1.00 29.61 1648 PRO A O 1
ATOM 7501 N N . TYR A 1 494 ? -56.072 11.545 -29.979 1.00 27.71 1649 TYR A N 1
ATOM 7502 C CA . TYR A 1 494 ? -56.455 11.835 -31.355 1.00 27.45 1649 TYR A CA 1
ATOM 7503 C C . TYR A 1 494 ? -55.206 12.165 -32.159 1.00 27.83 1649 TYR A C 1
ATOM 7504 O O . TYR A 1 494 ? -54.543 13.171 -31.887 1.00 27.61 1649 TYR A O 1
ATOM 7522 N N . LEU A 1 495 ? -54.897 11.346 -33.160 1.00 23.28 1650 LEU A N 1
ATOM 7523 C CA . LEU A 1 495 ? -53.678 11.509 -33.942 1.00 23.79 1650 LEU A CA 1
ATOM 7524 C C . LEU A 1 495 ? -53.935 12.353 -35.184 1.00 27.47 1650 LEU A C 1
ATOM 7525 O O . LEU A 1 495 ? -54.850 12.077 -35.955 1.00 29.14 1650 LEU A O 1
ATOM 7541 N N . LEU A 1 496 ? -53.108 13.353 -35.378 1.00 23.33 1651 LEU A N 1
ATOM 7542 C CA . LEU A 1 496 ? -53.073 14.140 -36.599 1.00 25.83 1651 LEU A CA 1
ATOM 7543 C C . LEU A 1 496 ? -52.152 13.421 -37.576 1.00 31.20 1651 LEU A C 1
ATOM 7544 O O . LEU A 1 496 ? -50.968 13.251 -37.279 1.00 30.56 1651 LEU A O 1
ATOM 7560 N N . ASP A 1 497 ? -52.687 12.952 -38.720 1.00 27.64 1652 ASP A N 1
ATOM 7561 C CA . ASP A 1 497 ? -51.983 11.900 -39.451 1.00 26.02 1652 ASP A CA 1
ATOM 7562 C C . ASP A 1 497 ? -51.507 12.304 -40.841 1.00 25.76 1652 ASP A C 1
ATOM 7563 O O . ASP A 1 497 ? -51.182 11.422 -41.643 1.00 25.80 1652 ASP A O 1
ATOM 7572 N N . VAL A 1 498 ? -51.411 13.588 -41.153 1.00 24.46 1653 VAL A N 1
ATOM 7573 C CA . VAL A 1 498 ? -50.859 14.036 -42.423 1.00 24.21 1653 VAL A CA 1
ATOM 7574 C C . VAL A 1 498 ? -49.778 15.071 -42.140 1.00 26.24 1653 VAL A C 1
ATOM 7575 O O . VAL A 1 498 ? -50.054 16.084 -41.486 1.00 26.44 1653 VAL A O 1
ATOM 7588 N N . GLN A 1 499 ? -48.568 14.847 -42.667 1.00 22.49 1654 GLN A N 1
ATOM 7589 C CA . GLN A 1 499 ? -47.435 15.752 -42.447 1.00 22.66 1654 GLN A CA 1
ATOM 7590 C C . GLN A 1 499 ? -47.175 16.581 -43.688 1.00 25.98 1654 GLN A C 1
ATOM 7591 O O . GLN A 1 499 ? -47.238 16.082 -44.816 1.00 25.41 1654 GLN A O 1
ATOM 7605 N N . TYR A 1 500 ? -46.920 17.865 -43.484 1.00 22.36 1655 TYR A N 1
ATOM 7606 C CA . TYR A 1 500 ? -46.846 18.818 -44.581 1.00 22.52 1655 TYR A CA 1
ATOM 7607 C C . TYR A 1 500 ? -45.478 19.467 -44.725 1.00 23.84 1655 TYR A C 1
ATOM 7608 O O . TYR A 1 500 ? -45.373 20.558 -45.306 1.00 25.33 1655 TYR A O 1
ATOM 7626 N N . ARG A 1 501 ? -44.430 18.835 -44.241 1.00 24.88 1656 ARG A N 1
ATOM 7627 C CA . ARG A 1 501 ? -43.090 19.421 -44.251 1.00 25.99 1656 ARG A CA 1
ATOM 7628 C C . ARG A 1 501 ? -42.077 18.698 -45.123 1.00 27.94 1656 ARG A C 1
ATOM 7629 O O . ARG A 1 501 ? -41.277 19.343 -45.785 1.00 28.75 1656 ARG A O 1
ATOM 7650 N N . MET A 1 502 ? -42.037 17.379 -45.059 1.00 24.77 1657 MET A N 1
ATOM 7651 C CA . MET A 1 502 ? -40.899 16.589 -45.510 1.00 22.64 1657 MET A CA 1
ATOM 7652 C C . MET A 1 502 ? -41.193 15.917 -46.848 1.00 22.53 1657 MET A C 1
ATOM 7653 O O . MET A 1 502 ? -42.325 15.455 -47.102 1.00 23.76 1657 MET A O 1
ATOM 7667 N N . HIS A 1 503 ? -40.136 15.823 -47.663 1.00 24.29 1658 HIS A N 1
ATOM 7668 C CA . HIS A 1 503 ? -40.110 14.988 -48.866 1.00 23.54 1658 HIS A CA 1
ATOM 7669 C C . HIS A 1 503 ? -40.576 13.563 -48.538 1.00 23.85 1658 HIS A C 1
ATOM 7670 O O . HIS A 1 503 ? -40.189 13.014 -47.489 1.00 23.06 1658 HIS A O 1
ATOM 7684 N N . PRO A 1 504 ? -41.347 12.913 -49.418 1.00 23.78 1659 PRO A N 1
ATOM 7685 C CA . PRO A 1 504 ? -41.843 11.553 -49.100 1.00 25.46 1659 PRO A CA 1
ATOM 7686 C C . PRO A 1 504 ? -40.757 10.549 -48.784 1.00 26.57 1659 PRO A C 1
ATOM 7687 O O . PRO A 1 504 ? -40.986 9.632 -47.982 1.00 26.88 1659 PRO A O 1
ATOM 7698 N N . SER A 1 505 ? -39.582 10.671 -49.386 1.00 26.80 1660 SER A N 1
ATOM 7699 C CA . SER A 1 505 ? -38.519 9.715 -49.095 1.00 29.01 1660 SER A CA 1
ATOM 7700 C C . SER A 1 505 ? -38.000 9.894 -47.688 1.00 25.67 1660 SER A C 1
ATOM 7701 O O . SER A 1 505 ? -37.426 8.958 -47.112 1.00 27.35 1660 SER A O 1
ATOM 7709 N N . ILE A 1 506 ? -38.223 11.065 -47.122 1.00 23.87 1661 ILE A N 1
ATOM 7710 C CA . ILE A 1 506 ? -37.747 11.381 -45.776 1.00 22.41 1661 ILE A CA 1
ATOM 7711 C C . ILE A 1 506 ? -38.761 10.984 -44.724 1.00 24.11 1661 ILE A C 1
ATOM 7712 O O . ILE A 1 506 ? -38.375 10.563 -43.621 1.00 24.67 1661 ILE A O 1
ATOM 7728 N N . SER A 1 507 ? -40.052 11.085 -45.043 1.00 24.87 1662 SER A N 1
ATOM 7729 C CA . SER A 1 507 ? -41.106 10.730 -44.092 1.00 24.47 1662 SER A CA 1
ATOM 7730 C C . SER A 1 507 ? -41.387 9.224 -44.038 1.00 20.43 1662 SER A C 1
ATOM 7731 O O . SER A 1 507 ? -41.987 8.757 -43.073 1.00 22.76 1662 SER A O 1
ATOM 7739 N N . LYS A 1 508 ? -40.981 8.478 -45.062 1.00 21.31 1663 LYS A N 1
ATOM 7740 C CA . LYS A 1 508 ? -41.377 7.074 -45.210 1.00 23.49 1663 LYS A CA 1
ATOM 7741 C C . LYS A 1 508 ? -40.997 6.216 -43.990 1.00 24.58 1663 LYS A C 1
ATOM 7742 O O . LYS A 1 508 ? -41.838 5.473 -43.459 1.00 22.36 1663 LYS A O 1
ATOM 7761 N N . PHE A 1 509 ? -39.708 6.231 -43.581 1.00 23.26 1664 PHE A N 1
ATOM 7762 C CA . PHE A 1 509 ? -39.274 5.340 -42.503 1.00 22.00 1664 PHE A CA 1
ATOM 7763 C C . PHE A 1 509 ? -39.791 5.839 -41.159 1.00 22.89 1664 PHE A C 1
ATOM 7764 O O . PHE A 1 509 ? -40.288 5.017 -40.365 1.00 22.28 1664 PHE A O 1
ATOM 7781 N N . PRO A 1 510 ? -39.794 7.144 -40.868 1.00 21.89 1665 PRO A N 1
ATOM 7782 C CA . PRO A 1 510 ? -40.495 7.572 -39.636 1.00 24.49 1665 PRO A CA 1
ATOM 7783 C C . PRO A 1 510 ? -41.940 7.095 -39.571 1.00 25.16 1665 PRO A C 1
ATOM 7784 O O . PRO A 1 510 ? -42.384 6.656 -38.507 1.00 23.48 1665 PRO A O 1
ATOM 7795 N N . SER A 1 511 ? -42.683 7.154 -40.684 1.00 22.67 1666 SER A N 1
ATOM 7796 C CA . SER A 1 511 ? -44.038 6.626 -40.689 1.00 20.83 1666 SER A CA 1
ATOM 7797 C C . SER A 1 511 ? -44.078 5.124 -40.405 1.00 20.63 1666 SER A C 1
ATOM 7798 O O . SER A 1 511 ? -44.852 4.668 -39.560 1.00 22.53 1666 SER A O 1
ATOM 7806 N N . SER A 1 512 ? -43.251 4.339 -41.089 1.00 22.59 1667 SER A N 1
ATOM 7807 C CA . SER A 1 512 ? -43.360 2.891 -40.932 1.00 23.65 1667 SER A CA 1
ATOM 7808 C C . SER A 1 512 ? -42.816 2.461 -39.578 1.00 24.74 1667 SER A C 1
ATOM 7809 O O . SER A 1 512 ? -43.322 1.502 -38.973 1.00 22.62 1667 SER A O 1
ATOM 7817 N N . GLU A 1 513 ? -41.774 3.132 -39.102 1.00 24.24 1668 GLU A N 1
ATOM 7818 C CA . GLU A 1 513 ? -41.115 2.676 -37.869 1.00 24.14 1668 GLU A CA 1
ATOM 7819 C C . GLU A 1 513 ? -41.835 3.142 -36.611 1.00 25.68 1668 GLU A C 1
ATOM 7820 O O . GLU A 1 513 ? -41.807 2.429 -35.598 1.00 27.40 1668 GLU A O 1
ATOM 7832 N N . PHE A 1 514 ? -42.485 4.306 -36.648 1.00 24.88 1669 PHE A N 1
ATOM 7833 C CA . PHE A 1 514 ? -43.073 4.909 -35.454 1.00 26.28 1669 PHE A CA 1
ATOM 7834 C C . PHE A 1 514 ? -44.579 5.069 -35.485 1.00 25.65 1669 PHE A C 1
ATOM 7835 O O . PHE A 1 514 ? -45.165 5.247 -34.423 1.00 24.94 1669 PHE A O 1
ATOM 7852 N N . TYR A 1 515 ? -45.234 4.982 -36.655 1.00 23.38 1670 TYR A N 1
ATOM 7853 C CA . TYR A 1 515 ? -46.654 5.297 -36.762 1.00 21.99 1670 TYR A CA 1
ATOM 7854 C C . TYR A 1 515 ? -47.430 4.237 -37.519 1.00 22.41 1670 TYR A C 1
ATOM 7855 O O . TYR A 1 515 ? -48.486 4.547 -38.075 1.00 21.72 1670 TYR A O 1
ATOM 7873 N N . GLN A 1 516 ? -46.918 3.010 -37.568 1.00 22.06 1671 GLN A N 1
ATOM 7874 C CA . GLN A 1 516 ? -47.596 1.893 -38.218 1.00 24.18 1671 GLN A CA 1
ATOM 7875 C C . GLN A 1 516 ? -47.826 2.161 -39.712 1.00 23.50 1671 GLN A C 1
ATOM 7876 O O . GLN A 1 516 ? -48.679 1.528 -40.355 1.00 23.79 1671 GLN A O 1
ATOM 7890 N N . GLY A 1 517 ? -46.995 3.014 -40.309 1.00 23.76 1672 GLY A N 1
ATOM 7891 C CA . GLY A 1 517 ? -47.194 3.320 -41.717 1.00 27.44 1672 GLY A CA 1
ATOM 7892 C C . GLY A 1 517 ? -48.415 4.184 -41.976 1.00 27.30 1672 GLY A C 1
ATOM 7893 O O . GLY A 1 517 ? -48.836 4.322 -43.113 1.00 26.72 1672 GLY A O 1
ATOM 7897 N N . ARG A 1 518 ? -49.000 4.760 -40.958 1.00 23.23 1673 ARG A N 1
ATOM 7898 C CA . ARG A 1 518 ? -50.253 5.484 -41.078 1.00 26.43 1673 ARG A CA 1
ATOM 7899 C C . ARG A 1 518 ? -50.049 6.991 -41.103 1.00 24.92 1673 ARG A C 1
ATOM 7900 O O . ARG A 1 518 ? -51.024 7.713 -41.257 1.00 25.45 1673 ARG A O 1
ATOM 7921 N N . LEU A 1 519 ? -48.835 7.477 -40.911 1.00 22.79 1674 LEU A N 1
ATOM 7922 C CA . LEU A 1 519 ? -48.566 8.901 -41.080 1.00 23.29 1674 LEU A CA 1
ATOM 7923 C C . LEU A 1 519 ? -48.409 9.173 -42.580 1.00 26.76 1674 LEU A C 1
ATOM 7924 O O . LEU A 1 519 ? -47.543 8.586 -43.234 1.00 25.28 1674 LEU A O 1
ATOM 7940 N N . LYS A 1 520 ? -49.307 9.980 -43.132 1.00 25.27 1675 LYS A N 1
ATOM 7941 C CA . LYS A 1 520 ? -49.363 10.284 -44.560 1.00 23.89 1675 LYS A CA 1
ATOM 7942 C C . LYS A 1 520 ? -48.626 11.572 -44.907 1.00 26.17 1675 LYS A C 1
ATOM 7943 O O . LYS A 1 520 ? -48.319 12.379 -44.055 1.00 23.61 1675 LYS A O 1
ATOM 7962 N N . ASP A 1 521 ? -48.374 11.763 -46.200 1.00 23.67 1676 ASP A N 1
ATOM 7963 C CA . ASP A 1 521 ? -47.833 13.008 -46.730 1.00 26.36 1676 ASP A CA 1
ATOM 7964 C C . ASP A 1 521 ? -48.945 13.884 -47.289 1.00 26.43 1676 ASP A C 1
ATOM 7965 O O . ASP A 1 521 ? -49.849 13.403 -47.982 1.00 25.94 1676 ASP A O 1
ATOM 7974 N N . GLY A 1 522 ? -48.818 15.178 -47.087 1.00 25.30 1677 GLY A N 1
ATOM 7975 C CA . GLY A 1 522 ? -49.725 16.099 -47.719 1.00 28.68 1677 GLY A CA 1
ATOM 7976 C C . GLY A 1 522 ? -49.498 16.074 -49.219 1.00 29.47 1677 GLY A C 1
ATOM 7977 O O . GLY A 1 522 ? -48.415 15.714 -49.694 1.00 27.93 1677 GLY A O 1
ATOM 7981 N N . PRO A 1 523 ? -50.476 16.538 -49.987 1.00 30.08 1678 PRO A N 1
ATOM 7982 C CA . PRO A 1 523 ? -50.301 16.568 -51.453 1.00 32.82 1678 PRO A CA 1
ATOM 7983 C C . PRO A 1 523 ? -49.100 17.402 -51.863 1.00 33.04 1678 PRO A C 1
ATOM 7984 O O . PRO A 1 523 ? -48.847 18.476 -51.313 1.00 33.31 1678 PRO A O 1
ATOM 7995 N N . GLY A 1 524 ? -48.343 16.886 -52.837 1.00 33.26 1679 GLY A N 1
ATOM 7996 C CA . GLY A 1 524 ? -47.234 17.607 -53.429 1.00 37.27 1679 GLY A CA 1
ATOM 7997 C C . GLY A 1 524 ? -45.989 17.766 -52.573 1.00 33.44 1679 GLY A C 1
ATOM 7998 O O . GLY A 1 524 ? -45.166 18.649 -52.836 1.00 32.87 1679 GLY A O 1
ATOM 8002 N N . MET A 1 525 ? -45.811 16.949 -51.539 1.00 28.10 1680 MET A N 1
ATOM 8003 C CA . MET A 1 525 ? -44.575 17.024 -50.772 1.00 25.65 1680 MET A CA 1
ATOM 8004 C C . MET A 1 525 ? -43.372 16.742 -51.655 1.00 27.19 1680 MET A C 1
ATOM 8005 O O . MET A 1 525 ? -42.282 17.251 -51.392 1.00 27.30 1680 MET A O 1
ATOM 8019 N N . ASP A 1 526 ? -43.547 15.937 -52.714 1.00 26.36 1681 ASP A N 1
ATOM 8020 C CA . ASP A 1 526 ? -42.432 15.674 -53.611 1.00 31.28 1681 ASP A CA 1
ATOM 8021 C C . ASP A 1 526 ? -42.100 16.898 -54.467 1.00 33.36 1681 ASP A C 1
ATOM 8022 O O . ASP A 1 526 ? -40.924 17.171 -54.740 1.00 38.23 1681 ASP A O 1
ATOM 8031 N N . ILE A 1 527 ? -43.121 17.640 -54.888 1.00 33.13 1682 ILE A N 1
ATOM 8032 C CA . ILE A 1 527 ? -42.894 18.851 -55.674 1.00 33.07 1682 ILE A CA 1
ATOM 8033 C C . ILE A 1 527 ? -42.304 19.938 -54.802 1.00 31.84 1682 ILE A C 1
ATOM 8034 O O . ILE A 1 527 ? -41.310 20.579 -55.168 1.00 33.92 1682 ILE A O 1
ATOM 8050 N N A LEU A 1 528 ? -42.902 20.146 -53.637 0.96 31.61 1683 LEU A N 1
ATOM 8051 N N B LEU A 1 528 ? -42.943 20.212 -53.648 0.04 32.23 1683 LEU A N 1
ATOM 8052 C CA A LEU A 1 528 ? -42.474 21.222 -52.762 0.96 34.62 1683 LEU A CA 1
ATOM 8053 C CA B LEU A 1 528 ? -42.434 21.225 -52.716 0.04 34.19 1683 LEU A CA 1
ATOM 8054 C C A LEU A 1 528 ? -41.019 21.051 -52.332 0.96 32.21 1683 LEU A C 1
ATOM 8055 C C B LEU A 1 528 ? -40.952 21.041 -52.487 0.04 32.00 1683 LEU A C 1
ATOM 8056 O O A LEU A 1 528 ? -40.299 22.042 -52.148 0.96 30.65 1683 LEU A O 1
ATOM 8057 O O B LEU A 1 528 ? -40.162 21.986 -52.599 0.04 31.81 1683 LEU A O 1
ATOM 8088 N N . ASN A 1 529 ? -40.559 19.815 -52.168 1.00 30.82 1684 ASN A N 1
ATOM 8089 C CA . ASN A 1 529 ? -39.249 19.565 -51.606 1.00 25.13 1684 ASN A CA 1
ATOM 8090 C C . ASN A 1 529 ? -38.244 19.041 -52.615 1.00 26.58 1684 ASN A C 1
ATOM 8091 O O . ASN A 1 529 ? -37.118 18.692 -52.232 1.00 28.67 1684 ASN A O 1
ATOM 8102 N N . LYS A 1 530 ? -38.585 19.067 -53.898 1.00 28.05 1685 LYS A N 1
ATOM 8103 C CA . LYS A 1 530 ? -37.612 18.789 -54.935 1.00 29.52 1685 LYS A CA 1
ATOM 8104 C C . LYS A 1 530 ? -36.562 19.882 -54.966 1.00 30.10 1685 LYS A C 1
ATOM 8105 O O . LYS A 1 530 ? -36.877 21.065 -54.902 1.00 30.21 1685 LYS A O 1
ATOM 8124 N N . ARG A 1 531 ? -35.303 19.488 -55.073 1.00 28.33 1686 ARG A N 1
ATOM 8125 C CA . ARG A 1 531 ? -34.220 20.451 -55.117 1.00 28.80 1686 ARG A CA 1
ATOM 8126 C C . ARG A 1 531 ? -33.262 20.041 -56.220 1.00 32.08 1686 ARG A C 1
ATOM 8127 O O . ARG A 1 531 ? -33.188 18.858 -56.580 1.00 30.26 1686 ARG A O 1
ATOM 8148 N N . PRO A 1 532 ? -32.488 20.995 -56.757 1.00 35.71 1687 PRO A N 1
ATOM 8149 C CA . PRO A 1 532 ? -31.620 20.699 -57.918 1.00 38.92 1687 PRO A CA 1
ATOM 8150 C C . PRO A 1 532 ? -30.526 19.686 -57.642 1.00 34.25 1687 PRO A C 1
ATOM 8151 O O . PRO A 1 532 ? -30.130 18.951 -58.541 1.00 36.52 1687 PRO A O 1
ATOM 8162 N N . TRP A 1 533 ? -29.999 19.636 -56.426 1.00 29.21 1688 TRP A N 1
ATOM 8163 C CA . TRP A 1 533 ? -28.914 18.699 -56.139 1.00 31.14 1688 TRP A CA 1
ATOM 8164 C C . TRP A 1 533 ? -29.407 17.261 -56.093 1.00 30.40 1688 TRP A C 1
ATOM 8165 O O . TRP A 1 533 ? -28.600 16.335 -56.245 1.00 32.79 1688 TRP A O 1
ATOM 8186 N N . HIS A 1 534 ? -30.723 17.054 -55.980 1.00 29.64 1689 HIS A N 1
ATOM 8187 C CA . HIS A 1 534 ? -31.238 15.699 -55.998 1.00 31.03 1689 HIS A CA 1
ATOM 8188 C C . HIS A 1 534 ? -30.900 14.974 -57.300 1.00 34.62 1689 HIS A C 1
ATOM 8189 O O . HIS A 1 534 ? -30.908 13.752 -57.324 1.00 34.35 1689 HIS A O 1
ATOM 8203 N N . GLN A 1 535 ? -30.603 15.693 -58.377 1.00 34.24 1690 GLN A N 1
ATOM 8204 C CA . GLN A 1 535 ? -30.243 15.046 -59.633 1.00 37.66 1690 GLN A CA 1
ATOM 8205 C C . GLN A 1 535 ? -28.850 14.441 -59.627 1.00 41.54 1690 GLN A C 1
ATOM 8206 O O . GLN A 1 535 ? -28.521 13.694 -60.557 1.00 40.70 1690 GLN A O 1
ATOM 8220 N N . LEU A 1 536 ? -28.018 14.763 -58.648 1.00 37.04 1691 LEU A N 1
ATOM 8221 C CA . LEU A 1 536 ? -26.642 14.278 -58.603 1.00 39.91 1691 LEU A CA 1
ATOM 8222 C C . LEU A 1 536 ? -26.471 13.283 -57.473 1.00 42.58 1691 LEU A C 1
ATOM 8223 O O . LEU A 1 536 ? -26.469 13.666 -56.304 1.00 42.75 1691 LEU A O 1
ATOM 8239 N N . GLU A 1 537 ? -26.265 12.026 -57.809 1.00 41.31 1692 GLU A N 1
ATOM 8240 C CA . GLU A 1 537 ? -25.893 11.056 -56.785 1.00 43.86 1692 GLU A CA 1
ATOM 8241 C C . GLU A 1 537 ? -24.578 11.507 -56.166 1.00 41.18 1692 GLU A C 1
ATOM 8242 O O . GLU A 1 537 ? -23.707 11.991 -56.867 1.00 43.86 1692 GLU A O 1
ATOM 8254 N N . PRO A 1 538 ? -24.422 11.353 -54.852 1.00 39.94 1693 PRO A N 1
ATOM 8255 C CA . PRO A 1 538 ? -25.376 10.777 -53.908 1.00 38.16 1693 PRO A CA 1
ATOM 8256 C C . PRO A 1 538 ? -26.194 11.817 -53.099 1.00 37.39 1693 PRO A C 1
ATOM 8257 O O . PRO A 1 538 ? -26.703 11.486 -52.040 1.00 38.24 1693 PRO A O 1
ATOM 8268 N N . LEU A 1 539 ? -26.379 13.018 -53.638 1.00 30.98 1694 LEU A N 1
ATOM 8269 C CA . LEU A 1 539 ? -27.052 14.102 -52.922 1.00 30.34 1694 LEU A CA 1
ATOM 8270 C C . LEU A 1 539 ? -28.573 13.971 -52.955 1.00 32.36 1694 LEU A C 1
ATOM 8271 O O . LEU A 1 539 ? -29.288 14.951 -53.198 1.00 32.19 1694 LEU A O 1
ATOM 8287 N N . ALA A 1 540 ? -29.062 12.763 -52.671 1.00 35.30 1695 ALA A N 1
ATOM 8288 C CA . ALA A 1 540 ? -30.455 12.394 -52.861 1.00 34.18 1695 ALA A CA 1
ATOM 8289 C C . ALA A 1 540 ? -31.305 12.927 -51.719 1.00 28.28 1695 ALA A C 1
ATOM 8290 O O . ALA A 1 540 ? -30.798 13.415 -50.705 1.00 28.07 1695 ALA A O 1
ATOM 8297 N N . PRO A 1 541 ? -32.626 12.873 -51.873 1.00 29.22 1696 PRO A N 1
ATOM 8298 C CA . PRO A 1 541 ? -33.503 13.254 -50.757 1.00 27.91 1696 PRO A CA 1
ATOM 8299 C C . PRO A 1 541 ? -33.252 12.452 -49.479 1.00 25.91 1696 PRO A C 1
ATOM 8300 O O . PRO A 1 541 ? -33.346 13.021 -48.377 1.00 25.58 1696 PRO A O 1
ATOM 8311 N N . TYR A 1 542 ? -32.893 11.175 -49.607 1.00 26.72 1697 TYR A N 1
ATOM 8312 C CA . TYR A 1 542 ? -32.768 10.269 -48.470 1.00 27.27 1697 TYR A CA 1
ATOM 8313 C C . TYR A 1 542 ? -31.639 9.292 -48.742 1.00 27.64 1697 TYR A C 1
ATOM 8314 O O . TYR A 1 542 ? -31.718 8.510 -49.699 1.00 27.41 1697 TYR A O 1
ATOM 8332 N N . LYS A 1 543 ? -30.606 9.297 -47.898 1.00 26.11 1698 LYS A N 1
ATOM 8333 C CA . LYS A 1 543 ? -29.541 8.310 -48.093 1.00 28.68 1698 LYS A CA 1
ATOM 8334 C C . LYS A 1 543 ? -28.906 7.930 -46.764 1.00 29.79 1698 LYS A C 1
ATOM 8335 O O . LYS A 1 543 ? -28.648 8.800 -45.926 1.00 29.11 1698 LYS A O 1
ATOM 8354 N N . PHE A 1 544 ? -28.681 6.635 -46.560 1.00 32.25 1699 PHE A N 1
ATOM 8355 C CA . PHE A 1 544 ? -27.789 6.159 -45.514 1.00 30.38 1699 PHE A CA 1
ATOM 8356 C C . PHE A 1 544 ? -26.434 5.878 -46.142 1.00 31.34 1699 PHE A C 1
ATOM 8357 O O . PHE A 1 544 ? -26.343 5.078 -47.088 1.00 33.13 1699 PHE A O 1
ATOM 8374 N N . PHE A 1 545 ? -25.385 6.522 -45.617 1.00 31.73 1700 PHE A N 1
ATOM 8375 C CA . PHE A 1 545 ? -24.015 6.318 -46.088 1.00 32.87 1700 PHE A CA 1
ATOM 8376 C C . PHE A 1 545 ? -23.310 5.395 -45.096 1.00 38.07 1700 PHE A C 1
ATOM 8377 O O . PHE A 1 545 ? -23.039 5.782 -43.948 1.00 36.02 1700 PHE A O 1
ATOM 8394 N N . ASP A 1 546 ? -23.054 4.162 -45.533 1.00 37.40 1701 ASP A N 1
ATOM 8395 C CA . ASP A 1 546 ? -22.358 3.164 -44.726 1.00 36.89 1701 ASP A CA 1
ATOM 8396 C C . ASP A 1 546 ? -20.872 3.414 -44.888 1.00 38.76 1701 ASP A C 1
ATOM 8397 O O . ASP A 1 546 ? -20.312 3.209 -45.964 1.00 43.97 1701 ASP A O 1
ATOM 8406 N N A ILE A 1 547 ? -20.249 3.912 -43.825 0.56 40.30 1702 ILE A N 1
ATOM 8407 N N B ILE A 1 547 ? -20.230 3.907 -43.841 0.44 40.34 1702 ILE A N 1
ATOM 8408 C CA A ILE A 1 547 ? -18.853 4.326 -43.856 0.56 46.33 1702 ILE A CA 1
ATOM 8409 C CA B ILE A 1 547 ? -18.850 4.350 -43.944 0.44 46.13 1702 ILE A CA 1
ATOM 8410 C C A ILE A 1 547 ? -17.981 3.088 -43.691 0.56 51.68 1702 ILE A C 1
ATOM 8411 C C B ILE A 1 547 ? -17.948 3.150 -43.689 0.44 51.70 1702 ILE A C 1
ATOM 8412 O O A ILE A 1 547 ? -18.005 2.437 -42.642 0.56 56.05 1702 ILE A O 1
ATOM 8413 O O B ILE A 1 547 ? -17.933 2.581 -42.596 0.44 56.01 1702 ILE A O 1
ATOM 8444 N N . ILE A 1 548 ? -17.204 2.763 -44.718 1.00 56.83 1703 ILE A N 1
ATOM 8445 C CA . ILE A 1 548 ? -16.332 1.599 -44.674 1.00 72.72 1703 ILE A CA 1
ATOM 8446 C C . ILE A 1 548 ? -14.969 2.076 -44.187 1.00 84.21 1703 ILE A C 1
ATOM 8447 O O . ILE A 1 548 ? -14.203 2.667 -44.945 1.00 83.86 1703 ILE A O 1
ATOM 8463 N N . SER A 1 549 ? -14.675 1.829 -42.911 1.00 98.32 1704 SER A N 1
ATOM 8464 C CA . SER A 1 549 ? -13.414 2.272 -42.319 1.00 106.76 1704 SER A CA 1
ATOM 8465 C C . SER A 1 549 ? -13.078 1.477 -41.059 1.00 116.21 1704 SER A C 1
ATOM 8466 O O . SER A 1 549 ? -13.419 0.298 -40.946 1.00 118.64 1704 SER A O 1
ATOM 8474 N N . MET A 1 559 ? -14.373 2.099 -27.625 1.00 109.76 1714 MET A N 1
ATOM 8475 C CA . MET A 1 559 ? -15.669 2.674 -27.284 1.00 109.30 1714 MET A CA 1
ATOM 8476 C C . MET A 1 559 ? -15.569 4.201 -27.183 1.00 108.03 1714 MET A C 1
ATOM 8477 O O . MET A 1 559 ? -15.734 4.782 -26.108 1.00 114.19 1714 MET A O 1
ATOM 8480 N N . SER A 1 560 ? -15.297 4.844 -28.312 1.00 92.71 1715 SER A N 1
ATOM 8481 C CA . SER A 1 560 ? -15.191 6.294 -28.376 1.00 76.47 1715 SER A CA 1
ATOM 8482 C C . SER A 1 560 ? -16.513 6.914 -28.817 1.00 62.63 1715 SER A C 1
ATOM 8483 O O . SER A 1 560 ? -17.356 6.263 -29.440 1.00 66.50 1715 SER A O 1
ATOM 8491 N N . TYR A 1 561 ? -16.686 8.194 -28.486 1.00 53.86 1716 TYR A N 1
ATOM 8492 C CA . TYR A 1 561 ? -17.878 8.939 -28.883 1.00 52.80 1716 TYR A CA 1
ATOM 8493 C C . TYR A 1 561 ? -17.621 9.887 -30.046 1.00 52.10 1716 TYR A C 1
ATOM 8494 O O . TYR A 1 561 ? -18.443 10.776 -30.299 1.00 50.49 1716 TYR A O 1
ATOM 8512 N N . THR A 1 562 ? -16.494 9.736 -30.741 1.00 51.54 1717 THR A N 1
ATOM 8513 C CA . THR A 1 562 ? -16.205 10.510 -31.937 1.00 52.95 1717 THR A CA 1
ATOM 8514 C C . THR A 1 562 ? -15.807 9.565 -33.058 1.00 49.13 1717 THR A C 1
ATOM 8515 O O . THR A 1 562 ? -15.335 8.453 -32.817 1.00 50.87 1717 THR A O 1
ATOM 8526 N N . ASN A 1 563 ? -15.971 10.033 -34.292 1.00 43.49 1718 ASN A N 1
ATOM 8527 C CA . ASN A 1 563 ? -15.531 9.270 -35.454 1.00 49.58 1718 ASN A CA 1
ATOM 8528 C C . ASN A 1 563 ? -15.068 10.262 -36.518 1.00 47.96 1718 ASN A C 1
ATOM 8529 O O . ASN A 1 563 ? -15.880 11.026 -37.044 1.00 42.73 1718 ASN A O 1
ATOM 8540 N N . MET A 1 564 ? -13.770 10.259 -36.827 1.00 45.32 1719 MET A N 1
ATOM 8541 C CA . MET A 1 564 ? -13.228 11.217 -37.790 1.00 46.17 1719 MET A CA 1
ATOM 8542 C C . MET A 1 564 ? -13.696 10.903 -39.195 1.00 42.70 1719 MET A C 1
ATOM 8543 O O . MET A 1 564 ? -13.880 11.810 -40.008 1.00 38.69 1719 MET A O 1
ATOM 8557 N N . GLU A 1 565 ? -13.841 9.620 -39.515 1.00 43.89 1720 GLU A N 1
ATOM 8558 C CA . GLU A 1 565 ? -14.187 9.256 -40.877 1.00 41.66 1720 GLU A CA 1
ATOM 8559 C C . GLU A 1 565 ? -15.578 9.756 -41.217 1.00 36.39 1720 GLU A C 1
ATOM 8560 O O . GLU A 1 565 ? -15.818 10.211 -42.343 1.00 38.69 1720 GLU A O 1
ATOM 8572 N N . GLU A 1 566 ? -16.499 9.744 -40.247 1.00 35.80 1721 GLU A N 1
ATOM 8573 C CA . GLU A 1 566 ? -17.809 10.327 -40.509 1.00 33.62 1721 GLU A CA 1
ATOM 8574 C C . GLU A 1 566 ? -17.704 11.831 -40.754 1.00 33.42 1721 GLU A C 1
ATOM 8575 O O . GLU A 1 566 ? -18.440 12.381 -41.580 1.00 33.28 1721 GLU A O 1
ATOM 8587 N N . ILE A 1 567 ? -16.823 12.518 -40.029 1.00 33.86 1722 ILE A N 1
ATOM 8588 C CA . ILE A 1 567 ? -16.629 13.955 -40.254 1.00 34.47 1722 ILE A CA 1
ATOM 8589 C C . ILE A 1 567 ? -16.076 14.204 -41.655 1.00 36.10 1722 ILE A C 1
ATOM 8590 O O . ILE A 1 567 ? -16.524 15.113 -42.372 1.00 35.18 1722 ILE A O 1
ATOM 8606 N N . ARG A 1 568 ? -15.082 13.413 -42.062 1.00 34.44 1723 ARG A N 1
ATOM 8607 C CA . ARG A 1 568 ? -14.487 13.585 -43.384 1.00 38.52 1723 ARG A CA 1
ATOM 8608 C C . ARG A 1 568 ? -15.533 13.411 -44.473 1.00 36.80 1723 ARG A C 1
ATOM 8609 O O . ARG A 1 568 ? -15.584 14.206 -45.416 1.00 34.87 1723 ARG A O 1
ATOM 8630 N N . VAL A 1 569 ? -16.385 12.380 -44.357 1.00 33.88 1724 VAL A N 1
ATOM 8631 C CA . VAL A 1 569 ? -17.417 12.165 -45.367 1.00 30.85 1724 VAL A CA 1
ATOM 8632 C C . VAL A 1 569 ? -18.437 13.305 -45.345 1.00 31.82 1724 VAL A C 1
ATOM 8633 O O . VAL A 1 569 ? -18.915 13.747 -46.395 1.00 30.60 1724 VAL A O 1
ATOM 8646 N N . ALA A 1 570 ? -18.788 13.808 -44.160 1.00 31.49 1725 ALA A N 1
ATOM 8647 C CA . ALA A 1 570 ? -19.700 14.958 -44.093 1.00 29.96 1725 ALA A CA 1
ATOM 8648 C C . ALA A 1 570 ? -19.112 16.163 -44.822 1.00 30.98 1725 ALA A C 1
ATOM 8649 O O . ALA A 1 570 ? -19.796 16.832 -45.606 1.00 30.21 1725 ALA A O 1
ATOM 8656 N N . ILE A 1 571 ? -17.844 16.462 -44.560 1.00 29.60 1726 ILE A N 1
ATOM 8657 C CA . ILE A 1 571 ? -17.156 17.558 -45.250 1.00 31.42 1726 ILE A CA 1
ATOM 8658 C C . ILE A 1 571 ? -17.197 17.350 -46.761 1.00 32.77 1726 ILE A C 1
ATOM 8659 O O . ILE A 1 571 ? -17.458 18.281 -47.524 1.00 29.58 1726 ILE A O 1
ATOM 8675 N N . GLU A 1 572 ? -16.900 16.133 -47.216 1.00 31.82 1727 GLU A N 1
ATOM 8676 C CA . GLU A 1 572 ? -16.803 15.894 -48.649 1.00 32.62 1727 GLU A CA 1
ATOM 8677 C C . GLU A 1 572 ? -18.160 15.970 -49.345 1.00 33.55 1727 GLU A C 1
ATOM 8678 O O . GLU A 1 572 ? -18.230 16.415 -50.501 1.00 33.60 1727 GLU A O 1
ATOM 8690 N N . LEU A 1 573 ? -19.239 15.541 -48.676 1.00 32.22 1728 LEU A N 1
ATOM 8691 C CA . LEU A 1 573 ? -20.575 15.744 -49.226 1.00 30.83 1728 LEU A CA 1
ATOM 8692 C C . LEU A 1 573 ? -20.894 17.231 -49.371 1.00 29.47 1728 LEU A C 1
ATOM 8693 O O . LEU A 1 573 ? -21.393 17.671 -50.419 1.00 28.48 1728 LEU A O 1
ATOM 8709 N N . VAL A 1 574 ? -20.590 18.029 -48.340 1.00 28.69 1729 VAL A N 1
ATOM 8710 C CA . VAL A 1 574 ? -20.970 19.434 -48.379 1.00 29.74 1729 VAL A CA 1
ATOM 8711 C C . VAL A 1 574 ? -20.096 20.166 -49.391 1.00 28.67 1729 VAL A C 1
ATOM 8712 O O . VAL A 1 574 ? -20.554 21.079 -50.076 1.00 29.15 1729 VAL A O 1
ATOM 8725 N N . ASP A 1 575 ? -18.836 19.759 -49.516 1.00 29.17 1730 ASP A N 1
ATOM 8726 C CA . ASP A 1 575 ? -17.929 20.372 -50.494 1.00 31.23 1730 ASP A CA 1
ATOM 8727 C C . ASP A 1 575 ? -18.417 20.109 -51.915 1.00 33.69 1730 ASP A C 1
ATOM 8728 O O . ASP A 1 575 ? -18.419 21.007 -52.766 1.00 33.88 1730 ASP A O 1
ATOM 8737 N N . TYR A 1 576 ? -18.856 18.881 -52.179 1.00 31.67 1731 TYR A N 1
ATOM 8738 C CA . TYR A 1 576 ? -19.403 18.549 -53.491 1.00 33.19 1731 TYR A CA 1
ATOM 8739 C C . TYR A 1 576 ? -20.669 19.360 -53.771 1.00 32.92 1731 TYR A C 1
ATOM 8740 O O . TYR A 1 576 ? -20.819 19.947 -54.849 1.00 33.43 1731 TYR A O 1
ATOM 8758 N N . LEU A 1 577 ? -21.595 19.387 -52.807 1.00 31.35 1732 LEU A N 1
ATOM 8759 C CA . LEU A 1 577 ? -22.791 20.222 -52.905 1.00 30.04 1732 LEU A CA 1
ATOM 8760 C C . LEU A 1 577 ? -22.437 21.665 -53.276 1.00 28.96 1732 LEU A C 1
ATOM 8761 O O . LEU A 1 577 ? -22.972 22.229 -54.242 1.00 29.80 1732 LEU A O 1
ATOM 8777 N N . PHE A 1 578 ? -21.509 22.263 -52.535 1.00 27.15 1733 PHE A N 1
ATOM 8778 C CA . PHE A 1 578 ? -21.132 23.655 -52.769 1.00 28.50 1733 PHE A CA 1
ATOM 8779 C C . PHE A 1 578 ? -20.476 23.834 -54.137 1.00 29.99 1733 PHE A C 1
ATOM 8780 O O . PHE A 1 578 ? -20.805 24.770 -54.876 1.00 29.29 1733 PHE A O 1
ATOM 8797 N N . ARG A 1 579 ? -19.522 22.964 -54.490 1.00 31.81 1734 ARG A N 1
ATOM 8798 C CA . ARG A 1 579 ? -18.853 23.113 -55.785 1.00 34.15 1734 ARG A CA 1
ATOM 8799 C C . ARG A 1 579 ? -19.850 23.045 -56.929 1.00 37.54 1734 ARG A C 1
ATOM 8800 O O . ARG A 1 579 ? -19.755 23.809 -57.891 1.00 36.20 1734 ARG A O 1
ATOM 8821 N N . LYS A 1 580 ? -20.819 22.148 -56.837 1.00 35.50 1735 LYS A N 1
ATOM 8822 C CA . LYS A 1 580 ? -21.755 21.951 -57.931 1.00 36.55 1735 LYS A CA 1
ATOM 8823 C C . LYS A 1 580 ? -22.862 23.000 -57.961 1.00 34.87 1735 LYS A C 1
ATOM 8824 O O . LYS A 1 580 ? -23.384 23.279 -59.038 1.00 33.86 1735 LYS A O 1
ATOM 8843 N N . PHE A 1 581 ? -23.231 23.608 -56.819 1.00 32.31 1736 PHE A N 1
ATOM 8844 C CA . PHE A 1 581 ? -24.435 24.437 -56.770 1.00 29.93 1736 PHE A CA 1
ATOM 8845 C C . PHE A 1 581 ? -24.311 25.832 -56.157 1.00 31.18 1736 PHE A C 1
ATOM 8846 O O . PHE A 1 581 ? -25.246 26.616 -56.335 1.00 32.68 1736 PHE A O 1
ATOM 8863 N N . ASP A 1 582 ? -23.206 26.207 -55.496 1.00 30.76 1737 ASP A N 1
ATOM 8864 C CA . ASP A 1 582 ? -23.302 27.491 -54.799 1.00 30.35 1737 ASP A CA 1
ATOM 8865 C C . ASP A 1 582 ? -23.079 28.708 -55.694 1.00 34.12 1737 ASP A C 1
ATOM 8866 O O . ASP A 1 582 ? -23.155 29.840 -55.191 1.00 32.69 1737 ASP A O 1
ATOM 8875 N N . ASN A 1 583 ? -22.885 28.538 -57.006 1.00 33.16 1738 ASN A N 1
ATOM 8876 C CA . ASN A 1 583 ? -23.033 29.673 -57.912 1.00 31.91 1738 ASN A CA 1
ATOM 8877 C C . ASN A 1 583 ? -24.471 29.847 -58.418 1.00 33.84 1738 ASN A C 1
ATOM 8878 O O . ASN A 1 583 ? -24.721 30.761 -59.220 1.00 38.12 1738 ASN A O 1
ATOM 8889 N N A LYS A 1 584 ? -25.411 29.018 -57.952 0.51 34.48 1739 LYS A N 1
ATOM 8890 N N B LYS A 1 584 ? -25.410 29.018 -57.952 0.49 34.52 1739 LYS A N 1
ATOM 8891 C CA A LYS A 1 584 ? -26.806 29.054 -58.382 0.51 37.57 1739 LYS A CA 1
ATOM 8892 C CA B LYS A 1 584 ? -26.805 29.050 -58.382 0.49 37.57 1739 LYS A CA 1
ATOM 8893 C C A LYS A 1 584 ? -27.752 29.094 -57.189 0.51 36.73 1739 LYS A C 1
ATOM 8894 C C B LYS A 1 584 ? -27.752 29.094 -57.189 0.49 36.73 1739 LYS A C 1
ATOM 8895 O O A LYS A 1 584 ? -28.877 29.599 -57.292 0.51 35.29 1739 LYS A O 1
ATOM 8896 O O B LYS A 1 584 ? -28.874 29.601 -57.294 0.49 35.33 1739 LYS A O 1
ATOM 8933 N N . ILE A 1 585 ? -27.312 28.551 -56.057 1.00 33.01 1740 ILE A N 1
ATOM 8934 C CA . ILE A 1 585 ? -28.135 28.429 -54.862 1.00 32.53 1740 ILE A CA 1
ATOM 8935 C C . ILE A 1 585 ? -27.379 29.038 -53.692 1.00 31.06 1740 ILE A C 1
ATOM 8936 O O . ILE A 1 585 ? -26.182 28.801 -53.530 1.00 31.26 1740 ILE A O 1
ATOM 8952 N N . ASP A 1 586 ? -28.082 29.833 -52.898 1.00 30.63 1741 ASP A N 1
ATOM 8953 C CA . ASP A 1 586 ? -27.539 30.426 -51.676 1.00 29.97 1741 ASP A CA 1
ATOM 8954 C C . ASP A 1 586 ? -27.836 29.469 -50.517 1.00 26.79 1741 ASP A C 1
ATOM 8955 O O . ASP A 1 586 ? -29.001 29.219 -50.188 1.00 30.31 1741 ASP A O 1
ATOM 8964 N N . PHE A 1 587 ? -26.790 28.899 -49.925 1.00 27.24 1742 PHE A N 1
ATOM 8965 C CA . PHE A 1 587 ? -26.966 27.918 -48.864 1.00 28.65 1742 PHE A CA 1
ATOM 8966 C C . PHE A 1 587 ? -27.054 28.553 -47.485 1.00 31.06 1742 PHE A C 1
ATOM 8967 O O . PHE A 1 587 ? -27.126 27.830 -46.492 1.00 27.18 1742 PHE A O 1
ATOM 8984 N N . THR A 1 588 ? -27.120 29.875 -47.408 1.00 29.70 1743 THR A N 1
ATOM 8985 C CA . THR A 1 588 ? -27.384 30.544 -46.134 1.00 28.81 1743 THR A CA 1
ATOM 8986 C C . THR A 1 588 ? -28.597 29.953 -45.420 1.00 29.44 1743 THR A C 1
ATOM 8987 O O . THR A 1 588 ? -29.690 29.877 -45.987 1.00 28.76 1743 THR A O 1
ATOM 8998 N N . GLY A 1 589 ? -28.408 29.533 -44.167 1.00 28.01 1744 GLY A N 1
ATOM 8999 C CA . GLY A 1 589 ? -29.495 28.968 -43.383 1.00 26.11 1744 GLY A CA 1
ATOM 9000 C C . GLY A 1 589 ? -30.006 27.604 -43.802 1.00 26.02 1744 GLY A C 1
ATOM 9001 O O . GLY A 1 589 ? -31.033 27.175 -43.270 1.00 28.21 1744 GLY A O 1
ATOM 9005 N N . LYS A 1 590 ? -29.354 26.910 -44.739 1.00 26.33 1745 LYS A N 1
ATOM 9006 C CA . LYS A 1 590 ? -29.962 25.724 -45.347 1.00 24.56 1745 LYS A CA 1
ATOM 9007 C C . LYS A 1 590 ? -29.536 24.398 -44.740 1.00 26.12 1745 LYS A C 1
ATOM 9008 O O . LYS A 1 590 ? -30.221 23.398 -44.981 1.00 24.53 1745 LYS A O 1
ATOM 9027 N N . ILE A 1 591 ? -28.431 24.337 -43.998 1.00 25.88 1746 ILE A N 1
ATOM 9028 C CA . ILE A 1 591 ? -27.848 23.062 -43.601 1.00 25.11 1746 ILE A CA 1
ATOM 9029 C C . ILE A 1 591 ? -27.734 22.994 -42.084 1.00 25.09 1746 ILE A C 1
ATOM 9030 O O . ILE A 1 591 ? -27.338 23.970 -41.435 1.00 24.83 1746 ILE A O 1
ATOM 9046 N N . GLY A 1 592 ? -28.023 21.813 -41.536 1.00 25.22 1747 GLY A N 1
ATOM 9047 C CA . GLY A 1 592 ? -27.689 21.509 -40.157 1.00 24.64 1747 GLY A CA 1
ATOM 9048 C C . GLY A 1 592 ? -26.971 20.178 -40.097 1.00 25.49 1747 GLY A C 1
ATOM 9049 O O . GLY A 1 592 ? -27.222 19.284 -40.899 1.00 26.50 1747 GLY A O 1
ATOM 9053 N N . ILE A 1 593 ? -26.057 20.061 -39.139 1.00 23.99 1748 ILE A N 1
ATOM 9054 C CA . ILE A 1 593 ? -25.308 18.821 -38.926 1.00 25.03 1748 ILE A CA 1
ATOM 9055 C C . ILE A 1 593 ? -25.471 18.463 -37.466 1.00 25.62 1748 ILE A C 1
ATOM 9056 O O . ILE A 1 593 ? -25.194 19.296 -36.594 1.00 28.33 1748 ILE A O 1
ATOM 9072 N N . ILE A 1 594 ? -25.958 17.253 -37.203 1.00 26.42 1749 ILE A N 1
ATOM 9073 C CA . ILE A 1 594 ? -26.288 16.829 -35.851 1.00 26.16 1749 ILE A CA 1
ATOM 9074 C C . ILE A 1 594 ? -25.703 15.455 -35.579 1.00 30.67 1749 ILE A C 1
ATOM 9075 O O . ILE A 1 594 ? -25.333 14.709 -36.489 1.00 29.77 1749 ILE A O 1
ATOM 9091 N N . SER A 1 595 ? -25.621 15.144 -34.293 1.00 29.67 1750 SER A N 1
ATOM 9092 C CA . SER A 1 595 ? -25.117 13.875 -33.792 1.00 30.99 1750 SER A CA 1
ATOM 9093 C C . SER A 1 595 ? -25.711 13.661 -32.412 1.00 32.15 1750 SER A C 1
ATOM 9094 O O . SER A 1 595 ? -26.064 14.637 -31.734 1.00 31.78 1750 SER A O 1
ATOM 9102 N N . PRO A 1 596 ? -25.813 12.412 -31.950 1.00 32.90 1751 PRO A N 1
ATOM 9103 C CA . PRO A 1 596 ? -26.202 12.214 -30.540 1.00 35.20 1751 PRO A CA 1
ATOM 9104 C C . PRO A 1 596 ? -25.214 12.780 -29.538 1.00 36.66 1751 PRO A C 1
ATOM 9105 O O . PRO A 1 596 ? -25.623 13.159 -28.430 1.00 39.71 1751 PRO A O 1
ATOM 9116 N N . TYR A 1 597 ? -23.927 12.860 -29.879 1.00 35.67 1752 TYR A N 1
ATOM 9117 C CA . TYR A 1 597 ? -22.862 13.070 -28.901 1.00 38.52 1752 TYR A CA 1
ATOM 9118 C C . TYR A 1 597 ? -22.219 14.441 -29.054 1.00 38.76 1752 TYR A C 1
ATOM 9119 O O . TYR A 1 597 ? -21.862 14.845 -30.165 1.00 38.61 1752 TYR A O 1
ATOM 9137 N N . ARG A 1 598 ? -22.059 15.154 -27.938 1.00 40.51 1753 ARG A N 1
ATOM 9138 C CA . ARG A 1 598 ? -21.485 16.487 -28.046 1.00 42.14 1753 ARG A CA 1
ATOM 9139 C C . ARG A 1 598 ? -20.009 16.426 -28.424 1.00 40.50 1753 ARG A C 1
ATOM 9140 O O . ARG A 1 598 ? -19.524 17.295 -29.154 1.00 44.47 1753 ARG A O 1
ATOM 9161 N N . GLU A 1 599 ? -19.273 15.425 -27.928 1.00 39.13 1754 GLU A N 1
ATOM 9162 C CA . GLU A 1 599 ? -17.868 15.293 -28.319 1.00 43.48 1754 GLU A CA 1
ATOM 9163 C C . GLU A 1 599 ? -17.728 15.249 -29.837 1.00 42.08 1754 GLU A C 1
ATOM 9164 O O . GLU A 1 599 ? -16.856 15.910 -30.407 1.00 42.12 1754 GLU A O 1
ATOM 9168 N N . GLN A 1 600 ? -18.598 14.491 -30.519 1.00 40.36 1755 GLN A N 1
ATOM 9169 C CA . GLN A 1 600 ? -18.506 14.411 -31.973 1.00 40.70 1755 GLN A CA 1
ATOM 9170 C C . GLN A 1 600 ? -18.826 15.751 -32.608 1.00 39.95 1755 GLN A C 1
ATOM 9171 O O . GLN A 1 600 ? -18.201 16.129 -33.602 1.00 39.89 1755 GLN A O 1
ATOM 9185 N N . MET A 1 601 ? -19.794 16.488 -32.055 1.00 38.63 1756 MET A N 1
ATOM 9186 C CA . MET A 1 601 ? -20.173 17.752 -32.678 1.00 38.43 1756 MET A CA 1
ATOM 9187 C C . MET A 1 601 ? -19.121 18.828 -32.439 1.00 40.18 1756 MET A C 1
ATOM 9188 O O . MET A 1 601 ? -18.926 19.695 -33.290 1.00 36.09 1756 MET A O 1
ATOM 9202 N N . GLN A 1 602 ? -18.421 18.779 -31.314 1.00 42.27 1757 GLN A N 1
ATOM 9203 C CA . GLN A 1 602 ? -17.287 19.682 -31.123 1.00 45.71 1757 GLN A CA 1
ATOM 9204 C C . GLN A 1 602 ? -16.232 19.443 -32.192 1.00 43.54 1757 GLN A C 1
ATOM 9205 O O . GLN A 1 602 ? -15.693 20.384 -32.791 1.00 41.20 1757 GLN A O 1
ATOM 9219 N N . LYS A 1 603 ? -15.921 18.174 -32.435 1.00 40.61 1758 LYS A N 1
ATOM 9220 C CA . LYS A 1 603 ? -14.921 17.822 -33.431 1.00 43.53 1758 LYS A CA 1
ATOM 9221 C C . LYS A 1 603 ? -15.404 18.149 -34.837 1.00 41.91 1758 LYS A C 1
ATOM 9222 O O . LYS A 1 603 ? -14.628 18.630 -35.668 1.00 41.44 1758 LYS A O 1
ATOM 9241 N N . MET A 1 604 ? -16.688 17.895 -35.109 1.00 38.93 1759 MET A N 1
ATOM 9242 C CA . MET A 1 604 ? -17.295 18.211 -36.399 1.00 33.70 1759 MET A CA 1
ATOM 9243 C C . MET A 1 604 ? -17.183 19.699 -36.708 1.00 35.32 1759 MET A C 1
ATOM 9244 O O . MET A 1 604 ? -16.744 20.102 -37.798 1.00 38.64 1759 MET A O 1
ATOM 9258 N N . ARG A 1 605 ? -17.609 20.539 -35.766 1.00 36.66 1760 ARG A N 1
ATOM 9259 C CA . ARG A 1 605 ? -17.506 21.980 -35.960 1.00 38.25 1760 ARG A CA 1
ATOM 9260 C C . ARG A 1 605 ? -16.059 22.405 -36.185 1.00 37.92 1760 ARG A C 1
ATOM 9261 O O . ARG A 1 605 ? -15.768 23.229 -37.070 1.00 37.41 1760 ARG A O 1
ATOM 9282 N N . LYS A 1 606 ? -15.131 21.846 -35.403 1.00 40.14 1761 LYS A N 1
ATOM 9283 C CA . LYS A 1 606 ? -13.726 22.214 -35.525 1.00 42.34 1761 LYS A CA 1
ATOM 9284 C C . LYS A 1 606 ? -13.175 21.862 -36.905 1.00 40.33 1761 LYS A C 1
ATOM 9285 O O . LYS A 1 606 ? -12.409 22.641 -37.494 1.00 37.95 1761 LYS A O 1
ATOM 9304 N N . GLU A 1 607 ? -13.519 20.680 -37.425 1.00 38.44 1762 GLU A N 1
ATOM 9305 C CA . GLU A 1 607 ? -12.987 20.281 -38.724 1.00 41.92 1762 GLU A CA 1
ATOM 9306 C C . GLU A 1 607 ? -13.656 21.057 -39.847 1.00 37.24 1762 GLU A C 1
ATOM 9307 O O . GLU A 1 607 ? -13.006 21.437 -40.827 1.00 34.91 1762 GLU A O 1
ATOM 9319 N N . PHE A 1 608 ? -14.950 21.304 -39.728 1.00 32.14 1763 PHE A N 1
ATOM 9320 C CA . PHE A 1 608 ? -15.621 22.098 -40.747 1.00 32.67 1763 PHE A CA 1
ATOM 9321 C C . PHE A 1 608 ? -15.063 23.517 -40.780 1.00 35.83 1763 PHE A C 1
ATOM 9322 O O . PHE A 1 608 ? -14.881 24.094 -41.853 1.00 35.25 1763 PHE A O 1
ATOM 9339 N N . ALA A 1 609 ? -14.772 24.084 -39.615 1.00 34.34 1764 ALA A N 1
ATOM 9340 C CA . ALA A 1 609 ? -14.177 25.413 -39.545 1.00 37.14 1764 ALA A CA 1
ATOM 9341 C C . ALA A 1 609 ? -12.794 25.455 -40.191 1.00 40.81 1764 ALA A C 1
ATOM 9342 O O . ALA A 1 609 ? -12.463 26.410 -40.910 1.00 39.81 1764 ALA A O 1
ATOM 9349 N N . ARG A 1 610 ? -11.960 24.439 -39.933 1.00 39.33 1765 ARG A N 1
ATOM 9350 C CA . ARG A 1 610 ? -10.626 24.404 -40.521 1.00 41.25 1765 ARG A CA 1
ATOM 9351 C C . ARG A 1 610 ? -10.705 24.298 -42.034 1.00 38.16 1765 ARG A C 1
ATOM 9352 O O . ARG A 1 610 ? -9.990 25.006 -42.759 1.00 37.80 1765 ARG A O 1
ATOM 9373 N N . TYR A 1 611 ? -11.533 23.370 -42.526 1.00 34.51 1766 TYR A N 1
ATOM 9374 C CA . TYR A 1 611 ? -11.579 23.076 -43.955 1.00 35.79 1766 TYR A CA 1
ATOM 9375 C C . TYR A 1 611 ? -12.216 24.222 -44.737 1.00 35.43 1766 TYR A C 1
ATOM 9376 O O . TYR A 1 611 ? -11.686 24.654 -45.764 1.00 37.78 1766 TYR A O 1
ATOM 9394 N N . PHE A 1 612 ? -13.352 24.719 -44.270 1.00 32.16 1767 PHE A N 1
ATOM 9395 C CA . PHE A 1 612 ? -14.131 25.698 -45.035 1.00 34.06 1767 PHE A CA 1
ATOM 9396 C C . PHE A 1 612 ? -13.876 27.146 -44.616 1.00 36.87 1767 PHE A C 1
ATOM 9397 O O . PHE A 1 612 ? -14.274 28.056 -45.346 1.00 36.50 1767 PHE A O 1
ATOM 9414 N N . GLY A 1 613 ? -13.262 27.384 -43.461 1.00 35.98 1768 GLY A N 1
ATOM 9415 C CA . GLY A 1 613 ? -13.091 28.742 -42.970 1.00 37.41 1768 GLY A CA 1
ATOM 9416 C C . GLY A 1 613 ? -14.420 29.404 -42.605 1.00 36.21 1768 GLY A C 1
ATOM 9417 O O . GLY A 1 613 ? -15.473 28.771 -42.487 1.00 35.83 1768 GLY A O 1
ATOM 9421 N N . GLY A 1 614 ? -14.359 30.727 -42.464 1.00 37.80 1769 GLY A N 1
ATOM 9422 C CA . GLY A 1 614 ? -15.509 31.494 -42.016 1.00 40.37 1769 GLY A CA 1
ATOM 9423 C C . GLY A 1 614 ? -16.680 31.488 -42.976 1.00 37.20 1769 GLY A C 1
ATOM 9424 O O . GLY A 1 614 ? -17.782 31.860 -42.567 1.00 38.60 1769 GLY A O 1
ATOM 9428 N N . MET A 1 615 ? -16.477 31.054 -44.231 1.00 33.73 1770 MET A N 1
ATOM 9429 C CA . MET A 1 615 ? -17.540 31.120 -45.228 1.00 34.07 1770 MET A CA 1
ATOM 9430 C C . MET A 1 615 ? -18.729 30.217 -44.890 1.00 39.77 1770 MET A C 1
ATOM 9431 O O . MET A 1 615 ? -19.808 30.411 -45.451 1.00 46.09 1770 MET A O 1
ATOM 9445 N N . ILE A 1 616 ? -18.575 29.246 -43.984 1.00 37.96 1771 ILE A N 1
ATOM 9446 C CA . ILE A 1 616 ? -19.718 28.369 -43.693 1.00 38.84 1771 ILE A CA 1
ATOM 9447 C C . ILE A 1 616 ? -20.552 28.823 -42.503 1.00 41.33 1771 ILE A C 1
ATOM 9448 O O . ILE A 1 616 ? -21.599 28.219 -42.228 1.00 40.71 1771 ILE A O 1
ATOM 9464 N N . ASN A 1 617 ? -20.141 29.867 -41.794 1.00 46.35 1772 ASN A N 1
ATOM 9465 C CA . ASN A 1 617 ? -20.850 30.247 -40.576 1.00 58.56 1772 ASN A CA 1
ATOM 9466 C C . ASN A 1 617 ? -22.349 30.405 -40.826 1.00 51.84 1772 ASN A C 1
ATOM 9467 O O . ASN A 1 617 ? -23.172 29.839 -40.097 1.00 59.56 1772 ASN A O 1
ATOM 9478 N N . LYS A 1 618 ? -22.720 31.136 -41.883 1.00 36.25 1773 LYS A N 1
ATOM 9479 C CA . LYS A 1 618 ? -24.126 31.417 -42.154 1.00 34.17 1773 LYS A CA 1
ATOM 9480 C C . LYS A 1 618 ? -24.842 30.280 -42.883 1.00 28.71 1773 LYS A C 1
ATOM 9481 O O . LYS A 1 618 ? -26.063 30.350 -43.040 1.00 32.23 1773 LYS A O 1
ATOM 9500 N N . SER A 1 619 ? -24.134 29.227 -43.297 1.00 27.43 1774 SER A N 1
ATOM 9501 C CA . SER A 1 619 ? -24.729 28.124 -44.041 1.00 29.91 1774 SER A CA 1
ATOM 9502 C C . SER A 1 619 ? -25.019 26.892 -43.201 1.00 29.27 1774 SER A C 1
ATOM 9503 O O . SER A 1 619 ? -25.944 26.139 -43.540 1.00 28.69 1774 SER A O 1
ATOM 9511 N N . ILE A 1 620 ? -24.260 26.664 -42.130 1.00 29.02 1775 ILE A N 1
ATOM 9512 C CA . ILE A 1 620 ? -24.322 25.385 -41.408 1.00 29.04 1775 ILE A CA 1
ATOM 9513 C C . ILE A 1 620 ? -24.489 25.642 -39.923 1.00 26.37 1775 ILE A C 1
ATOM 9514 O O . ILE A 1 620 ? -23.662 26.322 -39.321 1.00 27.45 1775 ILE A O 1
ATOM 9530 N N . ASP A 1 621 ? -25.533 25.066 -39.329 1.00 27.56 1776 ASP A N 1
ATOM 9531 C CA . ASP A 1 621 ? -25.723 25.048 -37.886 1.00 29.93 1776 ASP A CA 1
ATOM 9532 C C . ASP A 1 621 ? -25.293 23.671 -37.399 1.00 28.00 1776 ASP A C 1
ATOM 9533 O O . ASP A 1 621 ? -25.633 22.667 -38.038 1.00 27.24 1776 ASP A O 1
ATOM 9542 N N . PHE A 1 622 ? -24.521 23.641 -36.313 1.00 28.20 1777 PHE A N 1
ATOM 9543 C CA . PHE A 1 622 ? -24.011 22.412 -35.709 1.00 29.19 1777 PHE A CA 1
ATOM 9544 C C . PHE A 1 622 ? -24.633 22.256 -34.337 1.00 31.84 1777 PHE A C 1
ATOM 9545 O O . PHE A 1 622 ? -24.524 23.163 -33.508 1.00 31.69 1777 PHE A O 1
ATOM 9562 N N . ASN A 1 623 ? -25.196 21.082 -34.054 1.00 31.67 1778 ASN A N 1
ATOM 9563 C CA . ASN A 1 623 ? -25.631 20.826 -32.686 1.00 31.66 1778 ASN A CA 1
ATOM 9564 C C . ASN A 1 623 ? -25.752 19.322 -32.455 1.00 30.30 1778 ASN A C 1
ATOM 9565 O O . ASN A 1 623 ? -25.640 18.526 -33.380 1.00 30.01 1778 ASN A O 1
ATOM 9576 N N . THR A 1 624 ? -25.981 18.948 -31.201 1.00 32.36 1779 THR A N 1
ATOM 9577 C CA . THR A 1 624 ? -26.482 17.604 -30.921 1.00 31.05 1779 THR A CA 1
ATOM 9578 C C . THR A 1 624 ? -27.934 17.486 -31.353 1.00 28.87 1779 THR A C 1
ATOM 9579 O O . THR A 1 624 ? -28.624 18.483 -31.604 1.00 29.87 1779 THR A O 1
ATOM 9590 N N . ILE A 1 625 ? -28.401 16.242 -31.468 1.00 30.14 1780 ILE A N 1
ATOM 9591 C CA . ILE A 1 625 ? -29.818 16.025 -31.739 1.00 29.81 1780 ILE A CA 1
ATOM 9592 C C . ILE A 1 625 ? -30.659 16.713 -30.674 1.00 29.26 1780 ILE A C 1
ATOM 9593 O O . ILE A 1 625 ? -31.678 17.349 -30.975 1.00 29.95 1780 ILE A O 1
ATOM 9609 N N . ASP A 1 626 ? -30.277 16.530 -29.407 1.00 32.18 1781 ASP A N 1
ATOM 9610 C CA . ASP A 1 626 ? -31.037 17.102 -28.307 1.00 34.47 1781 ASP A CA 1
ATOM 9611 C C . ASP A 1 626 ? -31.112 18.620 -28.444 1.00 37.15 1781 ASP A C 1
ATOM 9612 O O . ASP A 1 626 ? -32.182 19.213 -28.309 1.00 32.94 1781 ASP A O 1
ATOM 9621 N N . GLY A 1 627 ? -29.977 19.267 -28.725 1.00 37.81 1782 GLY A N 1
ATOM 9622 C CA . GLY A 1 627 ? -29.948 20.714 -28.875 1.00 37.72 1782 GLY A CA 1
ATOM 9623 C C . GLY A 1 627 ? -30.660 21.234 -30.109 1.00 32.93 1782 GLY A C 1
ATOM 9624 O O . GLY A 1 627 ? -31.024 22.413 -30.151 1.00 35.54 1782 GLY A O 1
ATOM 9628 N N . PHE A 1 628 ? -30.873 20.395 -31.117 1.00 28.67 1783 PHE A N 1
ATOM 9629 C CA . PHE A 1 628 ? -31.511 20.828 -32.353 1.00 27.62 1783 PHE A CA 1
ATOM 9630 C C . PHE A 1 628 ? -33.026 20.638 -32.345 1.00 30.49 1783 PHE A C 1
ATOM 9631 O O . PHE A 1 628 ? -33.684 20.887 -33.367 1.00 32.23 1783 PHE A O 1
ATOM 9648 N N . GLN A 1 629 ? -33.603 20.190 -31.226 1.00 30.26 1784 GLN A N 1
ATOM 9649 C CA . GLN A 1 629 ? -34.974 19.674 -31.268 1.00 31.78 1784 GLN A CA 1
ATOM 9650 C C . GLN A 1 629 ? -35.967 20.691 -31.840 1.00 35.84 1784 GLN A C 1
ATOM 9651 O O . GLN A 1 629 ? -36.894 20.322 -32.567 1.00 43.53 1784 GLN A O 1
ATOM 9665 N N . GLY A 1 630 ? -35.829 21.950 -31.495 1.00 36.55 1785 GLY A N 1
ATOM 9666 C CA . GLY A 1 630 ? -36.814 22.873 -32.060 1.00 50.71 1785 GLY A CA 1
ATOM 9667 C C . GLY A 1 630 ? -36.503 23.506 -33.411 1.00 51.68 1785 GLY A C 1
ATOM 9668 O O . GLY A 1 630 ? -37.166 24.477 -33.800 1.00 42.59 1785 GLY A O 1
ATOM 9672 N N . GLN A 1 631 ? -35.519 22.994 -34.142 1.00 33.19 1786 GLN A N 1
ATOM 9673 C CA . GLN A 1 631 ? -34.986 23.609 -35.361 1.00 27.07 1786 GLN A CA 1
ATOM 9674 C C . GLN A 1 631 ? -35.174 22.675 -36.549 1.00 27.20 1786 GLN A C 1
ATOM 9675 O O . GLN A 1 631 ? -35.388 21.472 -36.392 1.00 28.28 1786 GLN A O 1
ATOM 9689 N N . GLU A 1 632 ? -35.175 23.246 -37.754 1.00 25.20 1787 GLU A N 1
ATOM 9690 C CA . GLU A 1 632 ? -35.289 22.429 -38.961 1.00 24.85 1787 GLU A CA 1
ATOM 9691 C C . GLU A 1 632 ? -34.496 23.104 -40.062 1.00 26.17 1787 GLU A C 1
ATOM 9692 O O . GLU A 1 632 ? -34.198 24.300 -39.988 1.00 25.97 1787 GLU A O 1
ATOM 9704 N N . LYS A 1 633 ? -34.165 22.320 -41.089 1.00 25.84 1788 LYS A N 1
ATOM 9705 C CA . LYS A 1 633 ? -33.348 22.799 -42.195 1.00 24.10 1788 LYS A CA 1
ATOM 9706 C C . LYS A 1 633 ? -33.781 22.112 -43.476 1.00 24.46 1788 LYS A C 1
ATOM 9707 O O . LYS A 1 633 ? -34.400 21.046 -43.454 1.00 24.06 1788 LYS A O 1
ATOM 9726 N N . GLU A 1 634 ? -33.424 22.717 -44.618 1.00 22.99 1789 GLU A N 1
ATOM 9727 C CA . GLU A 1 634 ? -33.642 22.016 -45.865 1.00 23.41 1789 GLU A CA 1
ATOM 9728 C C . GLU A 1 634 ? -32.803 20.748 -45.951 1.00 23.61 1789 GLU A C 1
ATOM 9729 O O . GLU A 1 634 ? -33.250 19.751 -46.537 1.00 24.92 1789 GLU A O 1
ATOM 9741 N N . ILE A 1 635 ? -31.571 20.794 -45.457 1.00 22.86 1790 ILE A N 1
ATOM 9742 C CA . ILE A 1 635 ? -30.585 19.712 -45.550 1.00 24.91 1790 ILE A CA 1
ATOM 9743 C C . ILE A 1 635 ? -30.069 19.405 -44.148 1.00 25.61 1790 ILE A C 1
ATOM 9744 O O . ILE A 1 635 ? -29.632 20.313 -43.429 1.00 24.19 1790 ILE A O 1
ATOM 9760 N N . ILE A 1 636 ? -30.090 18.123 -43.773 1.00 25.89 1791 ILE A N 1
ATOM 9761 C CA . ILE A 1 636 ? -29.540 17.653 -42.501 1.00 24.45 1791 ILE A CA 1
ATOM 9762 C C . ILE A 1 636 ? -28.561 16.532 -42.772 1.00 24.13 1791 ILE A C 1
ATOM 9763 O O . ILE A 1 636 ? -28.873 15.615 -43.526 1.00 24.83 1791 ILE A O 1
ATOM 9779 N N . LEU A 1 637 ? -27.395 16.589 -42.140 1.00 23.19 1792 LEU A N 1
ATOM 9780 C CA . LEU A 1 637 ? -26.500 15.437 -42.050 1.00 24.86 1792 LEU A CA 1
ATOM 9781 C C . LEU A 1 637 ? -26.467 14.961 -40.610 1.00 27.02 1792 LEU A C 1
ATOM 9782 O O . LEU A 1 637 ? -26.327 15.771 -39.687 1.00 26.93 1792 LEU A O 1
ATOM 9798 N N . ILE A 1 638 ? -26.605 13.649 -40.417 1.00 27.16 1793 ILE A N 1
ATOM 9799 C CA . ILE A 1 638 ? -26.509 13.039 -39.103 1.00 27.90 1793 ILE A CA 1
ATOM 9800 C C . ILE A 1 638 ? -25.223 12.226 -39.062 1.00 29.42 1793 ILE A C 1
ATOM 9801 O O . ILE A 1 638 ? -24.984 11.384 -39.939 1.00 29.80 1793 ILE A O 1
ATOM 9817 N N . SER A 1 639 ? -24.381 12.484 -38.060 1.00 29.58 1794 SER A N 1
ATOM 9818 C CA . SER A 1 639 ? -23.219 11.643 -37.793 1.00 29.41 1794 SER A CA 1
ATOM 9819 C C . SER A 1 639 ? -23.610 10.712 -36.637 1.00 32.19 1794 SER A C 1
ATOM 9820 O O . SER A 1 639 ? -23.730 11.160 -35.489 1.00 31.04 1794 SER A O 1
ATOM 9828 N N . CYS A 1 640 ? -23.849 9.424 -36.951 1.00 35.48 1795 CYS A N 1
ATOM 9829 C CA . CYS A 1 640 ? -24.386 8.493 -35.951 1.00 36.60 1795 CYS A CA 1
ATOM 9830 C C . CYS A 1 640 ? -23.344 8.056 -34.932 1.00 37.99 1795 CYS A C 1
ATOM 9831 O O . CYS A 1 640 ? -23.678 7.787 -33.774 1.00 41.17 1795 CYS A O 1
ATOM 9839 N N . VAL A 1 641 ? -22.095 7.901 -35.362 1.00 37.56 1796 VAL A N 1
ATOM 9840 C CA . VAL A 1 641 ? -20.968 7.469 -34.533 1.00 41.23 1796 VAL A CA 1
ATOM 9841 C C . VAL A 1 641 ? -21.094 6.008 -34.075 1.00 44.81 1796 VAL A C 1
ATOM 9842 O O . VAL A 1 641 ? -20.375 5.136 -34.557 1.00 47.06 1796 VAL A O 1
ATOM 9846 N N . ARG A 1 642 ? -22.006 5.726 -33.152 1.00 42.39 1797 ARG A N 1
ATOM 9847 C CA . ARG A 1 642 ? -22.169 4.364 -32.650 1.00 42.88 1797 ARG A CA 1
ATOM 9848 C C . ARG A 1 642 ? -23.514 4.249 -31.965 1.00 46.64 1797 ARG A C 1
ATOM 9849 O O . ARG A 1 642 ? -24.182 5.244 -31.694 1.00 45.63 1797 ARG A O 1
ATOM 9870 N N . ALA A 1 643 ? -23.908 3.010 -31.700 1.00 56.69 1798 ALA A N 1
ATOM 9871 C CA . ALA A 1 643 ? -25.147 2.743 -30.975 1.00 72.94 1798 ALA A CA 1
ATOM 9872 C C . ALA A 1 643 ? -24.854 2.467 -29.514 1.00 74.20 1798 ALA A C 1
ATOM 9873 O O . ALA A 1 643 ? -24.844 1.312 -29.113 1.00 85.92 1798 ALA A O 1
ATOM 9880 N N . LYS A 1 647 ? -30.107 -0.432 -23.917 1.00 101.13 1802 LYS A N 1
ATOM 9881 C CA . LYS A 1 647 ? -29.571 -1.043 -22.705 1.00 96.99 1802 LYS A CA 1
ATOM 9882 C C . LYS A 1 647 ? -30.687 -1.313 -21.683 1.00 104.01 1802 LYS A C 1
ATOM 9883 O O . LYS A 1 647 ? -30.773 -2.412 -21.131 1.00 109.71 1802 LYS A O 1
ATOM 9886 N N . SER A 1 648 ? -31.536 -0.311 -21.439 1.00 109.07 1803 SER A N 1
ATOM 9887 C CA . SER A 1 648 ? -32.682 -0.425 -20.537 1.00 106.37 1803 SER A CA 1
ATOM 9888 C C . SER A 1 648 ? -33.930 0.139 -21.213 1.00 110.60 1803 SER A C 1
ATOM 9889 O O . SER A 1 648 ? -33.883 0.644 -22.340 1.00 115.00 1803 SER A O 1
ATOM 9897 N N . SER A 1 649 ? -35.060 0.057 -20.506 1.00 104.76 1804 SER A N 1
ATOM 9898 C CA . SER A 1 649 ? -36.304 0.624 -21.022 1.00 96.26 1804 SER A CA 1
ATOM 9899 C C . SER A 1 649 ? -36.231 2.147 -21.077 1.00 84.29 1804 SER A C 1
ATOM 9900 O O . SER A 1 649 ? -36.622 2.762 -22.077 1.00 68.40 1804 SER A O 1
ATOM 9908 N N . VAL A 1 650 ? -35.753 2.769 -19.996 1.00 83.52 1805 VAL A N 1
ATOM 9909 C CA . VAL A 1 650 ? -35.462 4.199 -20.007 1.00 83.42 1805 VAL A CA 1
ATOM 9910 C C . VAL A 1 650 ? -34.498 4.526 -21.138 1.00 79.35 1805 VAL A C 1
ATOM 9911 O O . VAL A 1 650 ? -34.617 5.566 -21.814 1.00 60.32 1805 VAL A O 1
ATOM 9924 N N . GLY A 1 651 ? -33.518 3.646 -21.348 1.00 77.14 1806 GLY A N 1
ATOM 9925 C CA . GLY A 1 651 ? -32.574 3.841 -22.432 1.00 60.63 1806 GLY A CA 1
ATOM 9926 C C . GLY A 1 651 ? -33.231 3.723 -23.791 1.00 46.75 1806 GLY A C 1
ATOM 9927 O O . GLY A 1 651 ? -33.035 4.580 -24.667 1.00 48.57 1806 GLY A O 1
ATOM 9931 N N . PHE A 1 652 ? -34.034 2.674 -23.993 1.00 43.87 1807 PHE A N 1
ATOM 9932 C CA . PHE A 1 652 ? -34.662 2.538 -25.297 1.00 51.04 1807 PHE A CA 1
ATOM 9933 C C . PHE A 1 652 ? -35.595 3.709 -25.564 1.00 43.53 1807 PHE A C 1
ATOM 9934 O O . PHE A 1 652 ? -35.749 4.130 -26.715 1.00 38.61 1807 PHE A O 1
ATOM 9951 N N . LEU A 1 653 ? -36.208 4.261 -24.515 1.00 46.71 1808 LEU A N 1
ATOM 9952 C CA . LEU A 1 653 ? -37.152 5.350 -24.728 1.00 44.56 1808 LEU A CA 1
ATOM 9953 C C . LEU A 1 653 ? -36.429 6.623 -25.163 1.00 40.04 1808 LEU A C 1
ATOM 9954 O O . LEU A 1 653 ? -36.905 7.348 -26.046 1.00 35.78 1808 LEU A O 1
ATOM 9970 N N . LYS A 1 654 ? -35.284 6.923 -24.542 1.00 39.56 1809 LYS A N 1
ATOM 9971 C CA . LYS A 1 654 ? -34.500 8.066 -24.970 1.00 43.43 1809 LYS A CA 1
ATOM 9972 C C . LYS A 1 654 ? -33.995 7.894 -26.401 1.00 40.23 1809 LYS A C 1
ATOM 9973 O O . LYS A 1 654 ? -33.967 8.858 -27.162 1.00 34.17 1809 LYS A O 1
ATOM 9992 N N . ASP A 1 655 ? -33.636 6.673 -26.815 1.00 38.49 1810 ASP A N 1
ATOM 9993 C CA . ASP A 1 655 ? -33.161 6.490 -28.192 1.00 34.17 1810 ASP A CA 1
ATOM 9994 C C . ASP A 1 655 ? -34.289 6.605 -29.205 1.00 27.30 1810 ASP A C 1
ATOM 9995 O O . ASP A 1 655 ? -34.096 7.122 -30.308 1.00 29.73 1810 ASP A O 1
ATOM 10004 N N . PHE A 1 656 ? -35.460 6.100 -28.858 1.00 26.30 1811 PHE A N 1
ATOM 10005 C CA . PHE A 1 656 ? -36.640 6.253 -29.696 1.00 27.01 1811 PHE A CA 1
ATOM 10006 C C . PHE A 1 656 ? -36.965 7.724 -29.916 1.00 25.07 1811 PHE A C 1
ATOM 10007 O O . PHE A 1 656 ? -37.232 8.168 -31.044 1.00 24.94 1811 PHE A O 1
ATOM 10024 N N . ARG A 1 657 ? -36.925 8.509 -28.841 1.00 27.56 1812 ARG A N 1
ATOM 10025 C CA . ARG A 1 657 ? -37.236 9.934 -28.970 1.00 24.65 1812 ARG A CA 1
ATOM 10026 C C . ARG A 1 657 ? -36.169 10.644 -29.775 1.00 23.65 1812 ARG A C 1
ATOM 10027 O O . ARG A 1 657 ? -36.479 11.462 -30.646 1.00 24.23 1812 ARG A O 1
ATOM 10048 N N . ARG A 1 658 ? -34.898 10.310 -29.544 1.00 24.64 1813 ARG A N 1
ATOM 10049 C CA . ARG A 1 658 ? -33.829 10.972 -30.297 1.00 25.78 1813 ARG A CA 1
ATOM 10050 C C . ARG A 1 658 ? -33.922 10.663 -31.776 1.00 24.50 1813 ARG A C 1
ATOM 10051 O O . ARG A 1 658 ? -33.651 11.525 -32.618 1.00 24.03 1813 ARG A O 1
ATOM 10072 N N A MET A 1 659 ? -34.292 9.433 -32.128 0.64 25.08 1814 MET A N 1
ATOM 10073 N N B MET A 1 659 ? -34.284 9.426 -32.113 0.36 24.71 1814 MET A N 1
ATOM 10074 C CA A MET A 1 659 ? -34.384 9.106 -33.554 0.64 25.00 1814 MET A CA 1
ATOM 10075 C CA B MET A 1 659 ? -34.421 9.055 -33.520 0.36 24.46 1814 MET A CA 1
ATOM 10076 C C A MET A 1 659 ? -35.597 9.770 -34.189 0.64 23.90 1814 MET A C 1
ATOM 10077 C C B MET A 1 659 ? -35.587 9.779 -34.164 0.36 23.71 1814 MET A C 1
ATOM 10078 O O A MET A 1 659 ? -35.532 10.228 -35.335 0.64 24.47 1814 MET A O 1
ATOM 10079 O O B MET A 1 659 ? -35.477 10.278 -35.290 0.36 23.88 1814 MET A O 1
ATOM 10106 N N . ASN A 1 660 ? -36.721 9.840 -33.467 1.00 22.75 1815 ASN A N 1
ATOM 10107 C CA . ASN A 1 660 ? -37.861 10.577 -33.989 1.00 20.47 1815 ASN A CA 1
ATOM 10108 C C . ASN A 1 660 ? -37.464 12.011 -34.297 1.00 22.67 1815 ASN A C 1
ATOM 10109 O O . ASN A 1 660 ? -37.848 12.560 -35.335 1.00 24.63 1815 ASN A O 1
ATOM 10120 N N . VAL A 1 661 ? -36.743 12.648 -33.373 1.00 24.09 1816 VAL A N 1
ATOM 10121 C CA . VAL A 1 661 ? -36.310 14.028 -33.593 1.00 23.09 1816 VAL A CA 1
ATOM 10122 C C . VAL A 1 661 ? -35.326 14.117 -34.767 1.00 23.83 1816 VAL A C 1
ATOM 10123 O O . VAL A 1 661 ? -35.521 14.906 -35.695 1.00 22.64 1816 VAL A O 1
ATOM 10136 N N . ALA A 1 662 ? -34.252 13.332 -34.729 1.00 23.65 1817 ALA A N 1
ATOM 10137 C CA . ALA A 1 662 ? -33.196 13.451 -35.742 1.00 25.11 1817 ALA A CA 1
ATOM 10138 C C . ALA A 1 662 ? -33.756 13.266 -37.139 1.00 25.60 1817 ALA A C 1
ATOM 10139 O O . ALA A 1 662 ? -33.390 14.001 -38.058 1.00 24.71 1817 ALA A O 1
ATOM 10146 N N . LEU A 1 663 ? -34.617 12.264 -37.322 1.00 23.76 1818 LEU A N 1
ATOM 10147 C CA . LEU A 1 663 ? -35.071 11.898 -38.662 1.00 20.70 1818 LEU A CA 1
ATOM 10148 C C . LEU A 1 663 ? -36.143 12.818 -39.204 1.00 21.35 1818 LEU A C 1
ATOM 10149 O O . LEU A 1 663 ? -36.536 12.648 -40.364 1.00 24.35 1818 LEU A O 1
ATOM 10165 N N . THR A 1 664 ? -36.602 13.811 -38.422 1.00 22.17 1819 THR A N 1
ATOM 10166 C CA . THR A 1 664 ? -37.637 14.741 -38.854 1.00 20.57 1819 THR A CA 1
ATOM 10167 C C . THR A 1 664 ? -37.133 16.177 -38.936 1.00 20.37 1819 THR A C 1
ATOM 10168 O O . THR A 1 664 ? -37.941 17.092 -39.151 1.00 22.92 1819 THR A O 1
ATOM 10179 N N . ARG A 1 665 ? -35.837 16.401 -38.793 1.00 22.85 1820 ARG A N 1
ATOM 10180 C CA . ARG A 1 665 ? -35.317 17.776 -38.812 1.00 22.76 1820 ARG A CA 1
ATOM 10181 C C . ARG A 1 665 ? -35.151 18.335 -40.208 1.00 22.51 1820 ARG A C 1
ATOM 10182 O O . ARG A 1 665 ? -35.001 19.554 -40.333 1.00 24.08 1820 ARG A O 1
ATOM 10203 N N . ALA A 1 666 ? -35.142 17.486 -41.248 1.00 22.99 1821 ALA A N 1
ATOM 10204 C CA . ALA A 1 666 ? -34.863 17.913 -42.614 1.00 23.36 1821 ALA A CA 1
ATOM 10205 C C . ALA A 1 666 ? -36.135 17.947 -43.447 1.00 25.35 1821 ALA A C 1
ATOM 10206 O O . ALA A 1 666 ? -37.002 17.090 -43.316 1.00 24.52 1821 ALA A O 1
ATOM 10213 N N . LYS A 1 667 ? -36.225 18.921 -44.346 1.00 23.83 1822 LYS A N 1
ATOM 10214 C CA . LYS A 1 667 ? -37.350 18.973 -45.281 1.00 24.10 1822 LYS A CA 1
ATOM 10215 C C . LYS A 1 667 ? -37.041 18.384 -46.656 1.00 25.06 1822 LYS A C 1
ATOM 10216 O O . LYS A 1 667 ? -37.917 17.738 -47.249 1.00 23.64 1822 LYS A O 1
ATOM 10235 N N . THR A 1 668 ? -35.848 18.624 -47.215 1.00 24.38 1823 THR A N 1
ATOM 10236 C CA . THR A 1 668 ? -35.547 18.219 -48.585 1.00 24.80 1823 THR A CA 1
ATOM 10237 C C . THR A 1 668 ? -34.498 17.123 -48.735 1.00 28.82 1823 THR A C 1
ATOM 10238 O O . THR A 1 668 ? -34.561 16.381 -49.706 1.00 26.66 1823 THR A O 1
ATOM 10249 N N A SER A 1 669 ? -33.565 16.989 -47.799 0.55 25.69 1824 SER A N 1
ATOM 10250 N N B SER A 1 669 ? -33.493 17.063 -47.870 0.45 26.62 1824 SER A N 1
ATOM 10251 C CA A SER A 1 669 ? -32.454 16.060 -47.956 0.55 26.81 1824 SER A CA 1
ATOM 10252 C CA B SER A 1 669 ? -32.456 16.043 -47.955 0.45 26.83 1824 SER A CA 1
ATOM 10253 C C A SER A 1 669 ? -31.914 15.693 -46.589 0.55 25.14 1824 SER A C 1
ATOM 10254 C C B SER A 1 669 ? -32.035 15.686 -46.544 0.45 25.04 1824 SER A C 1
ATOM 10255 O O A SER A 1 669 ? -31.523 16.587 -45.829 0.55 23.95 1824 SER A O 1
ATOM 10256 O O B SER A 1 669 ? -31.910 16.569 -45.693 0.45 22.07 1824 SER A O 1
ATOM 10271 N N . ILE A 1 670 ? -31.853 14.395 -46.286 1.00 24.50 1825 ILE A N 1
ATOM 10272 C CA . ILE A 1 670 ? -31.224 13.947 -45.052 1.00 22.96 1825 ILE A CA 1
ATOM 10273 C C . ILE A 1 670 ? -30.220 12.848 -45.396 1.00 24.60 1825 ILE A C 1
ATOM 10274 O O . ILE A 1 670 ? -30.557 11.896 -46.106 1.00 27.21 1825 ILE A O 1
ATOM 10290 N N . TRP A 1 671 ? -28.959 13.069 -45.006 1.00 23.23 1826 TRP A N 1
ATOM 10291 C CA . TRP A 1 671 ? -27.823 12.198 -45.276 1.00 24.72 1826 TRP A CA 1
ATOM 10292 C C . TRP A 1 671 ? -27.351 11.640 -43.938 1.00 27.49 1826 TRP A C 1
ATOM 10293 O O . TRP A 1 671 ? -26.803 12.374 -43.112 1.00 27.15 1826 TRP A O 1
ATOM 10314 N N . VAL A 1 672 ? -27.595 10.344 -43.731 1.00 28.59 1827 VAL A N 1
ATOM 10315 C CA . VAL A 1 672 ? -27.335 9.667 -42.472 1.00 27.20 1827 VAL A CA 1
ATOM 10316 C C . VAL A 1 672 ? -26.018 8.914 -42.609 1.00 26.28 1827 VAL A C 1
ATOM 10317 O O . VAL A 1 672 ? -25.866 8.057 -43.489 1.00 30.42 1827 VAL A O 1
ATOM 10330 N N . LEU A 1 673 ? -25.046 9.284 -41.789 1.00 27.43 1828 LEU A N 1
ATOM 10331 C CA . LEU A 1 673 ? -23.692 8.797 -41.909 1.00 30.39 1828 LEU A CA 1
ATOM 10332 C C . LEU A 1 673 ? -23.393 7.875 -40.734 1.00 32.70 1828 LEU A C 1
ATOM 10333 O O . LEU A 1 673 ? -23.434 8.316 -39.585 1.00 31.74 1828 LEU A O 1
ATOM 10349 N N . GLY A 1 674 ? -23.053 6.616 -41.015 1.00 35.55 1829 GLY A N 1
ATOM 10350 C CA . GLY A 1 674 ? -22.679 5.748 -39.910 1.00 33.49 1829 GLY A CA 1
ATOM 10351 C C . GLY A 1 674 ? -21.974 4.481 -40.357 1.00 37.90 1829 GLY A C 1
ATOM 10352 O O . GLY A 1 674 ? -21.832 4.202 -41.549 1.00 38.03 1829 GLY A O 1
ATOM 10356 N N . HIS A 1 675 ? -21.505 3.724 -39.361 1.00 39.83 1830 HIS A N 1
ATOM 10357 C CA . HIS A 1 675 ? -20.891 2.409 -39.565 1.00 42.15 1830 HIS A CA 1
ATOM 10358 C C . HIS A 1 675 ? -21.924 1.340 -39.234 1.00 38.78 1830 HIS A C 1
ATOM 10359 O O . HIS A 1 675 ? -22.325 1.207 -38.079 1.00 39.34 1830 HIS A O 1
ATOM 10373 N N . GLN A 1 676 ? -22.323 0.564 -40.240 1.00 39.13 1831 GLN A N 1
ATOM 10374 C CA . GLN A 1 676 ? -23.436 -0.373 -40.086 1.00 41.21 1831 GLN A CA 1
ATOM 10375 C C . GLN A 1 676 ? -23.193 -1.340 -38.926 1.00 38.01 1831 GLN A C 1
ATOM 10376 O O . GLN A 1 676 ? -24.070 -1.558 -38.084 1.00 39.94 1831 GLN A O 1
ATOM 10390 N N . ARG A 1 677 ? -21.995 -1.895 -38.850 1.00 37.50 1832 ARG A N 1
ATOM 10391 C CA . ARG A 1 677 ? -21.702 -2.850 -37.781 1.00 44.36 1832 ARG A CA 1
ATOM 10392 C C . ARG A 1 677 ? -21.714 -2.175 -36.410 1.00 51.74 1832 ARG A C 1
ATOM 10393 O O . ARG A 1 677 ? -22.061 -2.810 -35.416 1.00 52.15 1832 ARG A O 1
ATOM 10397 N N . SER A 1 678 ? -21.364 -0.887 -36.337 1.00 51.25 1833 SER A N 1
ATOM 10398 C CA . SER A 1 678 ? -21.320 -0.152 -35.074 1.00 56.75 1833 SER A CA 1
ATOM 10399 C C . SER A 1 678 ? -22.684 0.315 -34.601 1.00 55.65 1833 SER A C 1
ATOM 10400 O O . SER A 1 678 ? -22.780 0.894 -33.509 1.00 53.76 1833 SER A O 1
ATOM 10408 N N . LEU A 1 679 ? -23.708 0.137 -35.421 1.00 38.85 1834 LEU A N 1
ATOM 10409 C CA . LEU A 1 679 ? -25.070 0.551 -35.132 1.00 31.79 1834 LEU A CA 1
ATOM 10410 C C . LEU A 1 679 ? -26.059 -0.593 -35.065 1.00 37.70 1834 LEU A C 1
ATOM 10411 O O . LEU A 1 679 ? -27.110 -0.458 -34.421 1.00 36.75 1834 LEU A O 1
ATOM 10427 N N . ALA A 1 680 ? -25.774 -1.705 -35.726 1.00 45.20 1835 ALA A N 1
ATOM 10428 C CA . ALA A 1 680 ? -26.827 -2.686 -35.940 1.00 51.66 1835 ALA A CA 1
ATOM 10429 C C . ALA A 1 680 ? -27.187 -3.439 -34.673 1.00 45.98 1835 ALA A C 1
ATOM 10430 O O . ALA A 1 680 ? -28.142 -4.218 -34.700 1.00 41.14 1835 ALA A O 1
ATOM 10437 N N . LYS A 1 681 ? -26.497 -3.195 -33.560 1.00 42.18 1836 LYS A N 1
ATOM 10438 C CA . LYS A 1 681 ? -26.919 -3.762 -32.285 1.00 43.37 1836 LYS A CA 1
ATOM 10439 C C . LYS A 1 681 ? -28.150 -3.058 -31.715 1.00 41.86 1836 LYS A C 1
ATOM 10440 O O . LYS A 1 681 ? -28.723 -3.544 -30.737 1.00 48.61 1836 LYS A O 1
ATOM 10444 N N . SER A 1 682 ? -28.556 -1.928 -32.279 1.00 37.81 1837 SER A N 1
ATOM 10445 C CA . SER A 1 682 ? -29.825 -1.293 -31.941 1.00 35.70 1837 SER A CA 1
ATOM 10446 C C . SER A 1 682 ? -30.895 -1.656 -32.962 1.00 33.17 1837 SER A C 1
ATOM 10447 O O . SER A 1 682 ? -30.690 -1.466 -34.160 1.00 34.41 1837 SER A O 1
ATOM 10455 N N . LYS A 1 683 ? -32.039 -2.146 -32.484 1.00 35.82 1838 LYS A N 1
ATOM 10456 C CA . LYS A 1 683 ? -33.138 -2.477 -33.386 1.00 33.15 1838 LYS A CA 1
ATOM 10457 C C . LYS A 1 683 ? -33.540 -1.298 -34.255 1.00 33.28 1838 LYS A C 1
ATOM 10458 O O . LYS A 1 683 ? -33.805 -1.465 -35.452 1.00 30.71 1838 LYS A O 1
ATOM 10477 N N . LEU A 1 684 ? -33.605 -0.084 -33.679 1.00 30.82 1839 LEU A N 1
ATOM 10478 C CA . LEU A 1 684 ? -34.002 1.087 -34.465 1.00 28.98 1839 LEU A CA 1
ATOM 10479 C C . LEU A 1 684 ? -33.063 1.338 -35.631 1.00 28.59 1839 LEU A C 1
ATOM 10480 O O . LEU A 1 684 ? -33.514 1.600 -36.753 1.00 29.59 1839 LEU A O 1
ATOM 10496 N N . TRP A 1 685 ? -31.754 1.303 -35.375 1.00 28.36 1840 TRP A N 1
ATOM 10497 C CA . TRP A 1 685 ? -30.780 1.556 -36.437 1.00 31.75 1840 TRP A CA 1
ATOM 10498 C C . TRP A 1 685 ? -30.730 0.398 -37.424 1.00 31.09 1840 TRP A C 1
ATOM 10499 O O . TRP A 1 685 ? -30.638 0.614 -38.638 1.00 31.91 1840 TRP A O 1
ATOM 10520 N N A ARG A 1 686 ? -30.818 -0.839 -36.942 0.75 30.78 1841 ARG A N 1
ATOM 10521 N N B ARG A 1 686 ? -30.743 -0.834 -36.907 0.25 30.80 1841 ARG A N 1
ATOM 10522 C CA A ARG A 1 686 ? -30.826 -1.952 -37.888 0.75 32.22 1841 ARG A CA 1
ATOM 10523 C CA B ARG A 1 686 ? -30.883 -2.020 -37.747 0.25 32.69 1841 ARG A CA 1
ATOM 10524 C C A ARG A 1 686 ? -32.052 -1.876 -38.778 0.75 31.96 1841 ARG A C 1
ATOM 10525 C C B ARG A 1 686 ? -32.028 -1.844 -38.729 0.25 31.99 1841 ARG A C 1
ATOM 10526 O O A ARG A 1 686 ? -31.963 -2.099 -39.995 0.75 31.39 1841 ARG A O 1
ATOM 10527 O O B ARG A 1 686 ? -31.856 -1.969 -39.948 0.25 31.17 1841 ARG A O 1
ATOM 10568 N N . ASP A 1 687 ? -33.212 -1.542 -38.200 1.00 31.64 1842 ASP A N 1
ATOM 10569 C CA . ASP A 1 687 ? -34.390 -1.339 -39.029 1.00 29.10 1842 ASP A CA 1
ATOM 10570 C C . ASP A 1 687 ? -34.145 -0.239 -40.060 1.00 26.01 1842 ASP A C 1
ATOM 10571 O O . ASP A 1 687 ? -34.478 -0.392 -41.235 1.00 26.40 1842 ASP A O 1
ATOM 10580 N N . LEU A 1 688 ? -33.566 0.883 -39.634 1.00 25.50 1843 LEU A N 1
ATOM 10581 C CA . LEU A 1 688 ? -33.313 1.982 -40.554 1.00 24.40 1843 LEU A CA 1
ATOM 10582 C C . LEU A 1 688 ? -32.393 1.544 -41.682 1.00 27.61 1843 LEU A C 1
ATOM 10583 O O . LEU A 1 688 ? -32.655 1.823 -42.856 1.00 27.64 1843 LEU A O 1
ATOM 10599 N N . ILE A 1 689 ? -31.332 0.813 -41.348 1.00 31.20 1844 ILE A N 1
ATOM 10600 C CA . ILE A 1 689 ? -30.349 0.440 -42.356 1.00 30.04 1844 ILE A CA 1
ATOM 10601 C C . ILE A 1 689 ? -30.937 -0.575 -43.328 1.00 29.36 1844 ILE A C 1
ATOM 10602 O O . ILE A 1 689 ? -30.704 -0.495 -44.545 1.00 30.42 1844 ILE A O 1
ATOM 10618 N N . GLU A 1 690 ? -31.667 -1.572 -42.819 1.00 28.83 1845 GLU A N 1
ATOM 10619 C CA . GLU A 1 690 ? -32.241 -2.582 -43.704 1.00 29.43 1845 GLU A CA 1
ATOM 10620 C C . GLU A 1 690 ? -33.369 -1.992 -44.552 1.00 28.45 1845 GLU A C 1
ATOM 10621 O O . GLU A 1 690 ? -33.523 -2.348 -45.720 1.00 30.56 1845 GLU A O 1
ATOM 10633 N N . ASP A 1 691 ? -34.152 -1.065 -43.984 1.00 28.48 1846 ASP A N 1
ATOM 10634 C CA . ASP A 1 691 ? -35.131 -0.324 -44.774 1.00 26.12 1846 ASP A CA 1
ATOM 10635 C C . ASP A 1 691 ? -34.463 0.428 -45.920 1.00 26.94 1846 ASP A C 1
ATOM 10636 O O . ASP A 1 691 ? -34.942 0.410 -47.060 1.00 27.33 1846 ASP A O 1
ATOM 10645 N N . ALA A 1 692 ? -33.344 1.080 -45.641 1.00 28.07 1847 ALA A N 1
ATOM 10646 C CA . ALA A 1 692 ? -32.636 1.820 -46.675 1.00 28.63 1847 ALA A CA 1
ATOM 10647 C C . ALA A 1 692 ? -32.102 0.887 -47.751 1.00 29.44 1847 ALA A C 1
ATOM 10648 O O . ALA A 1 692 ? -32.210 1.178 -48.949 1.00 31.36 1847 ALA A O 1
ATOM 10655 N N . LYS A 1 693 ? -31.571 -0.277 -47.362 1.00 31.09 1848 LYS A N 1
ATOM 10656 C CA . LYS A 1 693 ? -31.143 -1.222 -48.382 1.00 32.86 1848 LYS A CA 1
ATOM 10657 C C . LYS A 1 693 ? -32.333 -1.663 -49.222 1.00 34.52 1848 LYS A C 1
ATOM 10658 O O . LYS A 1 693 ? -32.236 -1.773 -50.451 1.00 37.05 1848 LYS A O 1
ATOM 10677 N N . ASP A 1 694 ? -33.457 -1.961 -48.571 1.00 34.70 1849 ASP A N 1
ATOM 10678 C CA . ASP A 1 694 ? -34.633 -2.438 -49.300 1.00 33.63 1849 ASP A CA 1
ATOM 10679 C C . ASP A 1 694 ? -35.086 -1.425 -50.337 1.00 32.63 1849 ASP A C 1
ATOM 10680 O O . ASP A 1 694 ? -35.577 -1.807 -51.407 1.00 33.12 1849 ASP A O 1
ATOM 10689 N N . ARG A 1 695 ? -34.929 -0.147 -50.026 1.00 33.97 1850 ARG A N 1
ATOM 10690 C CA . ARG A 1 695 ? -35.363 0.954 -50.869 1.00 33.85 1850 ARG A CA 1
ATOM 10691 C C . ARG A 1 695 ? -34.267 1.469 -51.800 1.00 37.43 1850 ARG A C 1
ATOM 10692 O O . ARG A 1 695 ? -34.471 2.479 -52.471 1.00 37.67 1850 ARG A O 1
ATOM 10713 N N . SER A 1 696 ? -33.122 0.799 -51.859 1.00 37.34 1851 SER A N 1
ATOM 10714 C CA . SER A 1 696 ? -31.997 1.231 -52.678 1.00 36.67 1851 SER A CA 1
ATOM 10715 C C . SER A 1 696 ? -31.515 2.632 -52.281 1.00 35.69 1851 SER A C 1
ATOM 10716 O O . SER A 1 696 ? -31.092 3.401 -53.131 1.00 37.39 1851 SER A O 1
ATOM 10724 N N . CYS A 1 697 ? -31.566 2.954 -50.981 1.00 34.05 1852 CYS A N 1
ATOM 10725 C CA . CYS A 1 697 ? -31.132 4.251 -50.448 1.00 30.48 1852 CYS A CA 1
ATOM 10726 C C . CYS A 1 697 ? -29.896 4.135 -49.565 1.00 32.55 1852 CYS A C 1
ATOM 10727 O O . CYS A 1 697 ? -29.671 5.000 -48.711 1.00 31.80 1852 CYS A O 1
ATOM 10735 N N . LEU A 1 698 ? -29.111 3.070 -49.737 1.00 36.37 1853 LEU A N 1
ATOM 10736 C CA . LEU A 1 698 ? -27.869 2.868 -48.998 1.00 37.02 1853 LEU A CA 1
ATOM 10737 C C . LEU A 1 698 ? -26.704 2.991 -49.967 1.00 38.06 1853 LEU A C 1
ATOM 10738 O O . LEU A 1 698 ? -26.717 2.386 -51.047 1.00 38.57 1853 LEU A O 1
ATOM 10754 N N . ALA A 1 699 ? -25.700 3.766 -49.581 1.00 38.13 1854 ALA A N 1
ATOM 10755 C CA . ALA A 1 699 ? -24.508 3.963 -50.389 1.00 42.30 1854 ALA A CA 1
ATOM 10756 C C . ALA A 1 699 ? -23.304 3.681 -49.510 1.00 39.19 1854 ALA A C 1
ATOM 10757 O O . ALA A 1 699 ? -23.332 3.983 -48.315 1.00 40.33 1854 ALA A O 1
ATOM 10764 N N . TYR A 1 700 ? -22.249 3.117 -50.092 1.00 39.61 1855 TYR A N 1
ATOM 10765 C CA . TYR A 1 700 ? -21.007 2.913 -49.370 1.00 44.03 1855 TYR A CA 1
ATOM 10766 C C . TYR A 1 700 ? -20.152 4.163 -49.509 1.00 44.25 1855 TYR A C 1
ATOM 10767 O O . TYR A 1 700 ? -20.124 4.797 -50.568 1.00 49.54 1855 TYR A O 1
ATOM 10785 N N . ALA A 1 701 ? -19.497 4.550 -48.420 1.00 47.37 1856 ALA A N 1
ATOM 10786 C CA . ALA A 1 701 ? -18.690 5.754 -48.448 1.00 46.18 1856 ALA A CA 1
ATOM 10787 C C . ALA A 1 701 ? -17.387 5.544 -47.696 1.00 45.92 1856 ALA A C 1
ATOM 10788 O O . ALA A 1 701 ? -17.241 4.648 -46.861 1.00 53.12 1856 ALA A O 1
ATOM 10795 N N . CYS A 1 702 ? -16.436 6.400 -48.029 1.00 43.51 1857 CYS A N 1
ATOM 10796 C CA . CYS A 1 702 ? -15.208 6.558 -47.275 1.00 43.93 1857 CYS A CA 1
ATOM 10797 C C . CYS A 1 702 ? -14.599 7.864 -47.742 1.00 48.01 1857 CYS A C 1
ATOM 10798 O O . CYS A 1 702 ? -15.021 8.434 -48.747 1.00 47.04 1857 CYS A O 1
ATOM 10806 N N . SER A 1 703 ? -13.586 8.319 -47.024 1.00 51.24 1858 SER A N 1
ATOM 10807 C CA . SER A 1 703 ? -12.918 9.541 -47.434 1.00 54.63 1858 SER A CA 1
ATOM 10808 C C . SER A 1 703 ? -12.363 9.376 -48.842 1.00 56.73 1858 SER A C 1
ATOM 10809 O O . SER A 1 703 ? -11.627 8.428 -49.128 1.00 56.02 1858 SER A O 1
ATOM 10817 N N . GLY A 1 704 ? -12.732 10.306 -49.724 1.00 52.56 1859 GLY A N 1
ATOM 10818 C CA . GLY A 1 704 ? -12.323 10.288 -51.113 1.00 53.39 1859 GLY A CA 1
ATOM 10819 C C . GLY A 1 704 ? -13.309 9.649 -52.076 1.00 48.96 1859 GLY A C 1
ATOM 10820 O O . GLY A 1 704 ? -13.030 9.613 -53.282 1.00 53.98 1859 GLY A O 1
ATOM 10824 N N . PHE A 1 705 ? -14.440 9.138 -51.585 1.00 47.32 1860 PHE A N 1
ATOM 10825 C CA . PHE A 1 705 ? -15.354 8.354 -52.409 1.00 54.66 1860 PHE A CA 1
ATOM 10826 C C . PHE A 1 705 ? -16.022 9.154 -53.520 1.00 58.92 1860 PHE A C 1
ATOM 10827 O O . PHE A 1 705 ? -16.452 8.559 -54.511 1.00 62.44 1860 PHE A O 1
ATOM 10844 N N . LEU A 1 706 ? -16.134 10.471 -53.392 1.00 52.02 1861 LEU A N 1
ATOM 10845 C CA . LEU A 1 706 ? -16.680 11.275 -54.477 1.00 53.23 1861 LEU A CA 1
ATOM 10846 C C . LEU A 1 706 ? -15.632 11.675 -55.500 1.00 66.35 1861 LEU A C 1
ATOM 10847 O O . LEU A 1 706 ? -15.962 12.383 -56.456 1.00 68.95 1861 LEU A O 1
ATOM 10863 N N . ASP A 1 707 ? -14.390 11.234 -55.319 1.00 72.74 1862 ASP A N 1
ATOM 10864 C CA . ASP A 1 707 ? -13.289 11.617 -56.187 1.00 78.77 1862 ASP A CA 1
ATOM 10865 C C . ASP A 1 707 ? -13.014 10.481 -57.159 1.00 81.80 1862 ASP A C 1
ATOM 10866 O O . ASP A 1 707 ? -12.566 9.410 -56.726 1.00 82.56 1862 ASP A O 1
ATOM 10875 N N . PRO A 1 708 ? -13.260 10.646 -58.461 1.00 87.53 1863 PRO A N 1
ATOM 10876 C CA . PRO A 1 708 ? -12.953 9.548 -59.389 1.00 92.80 1863 PRO A CA 1
ATOM 10877 C C . PRO A 1 708 ? -11.465 9.279 -59.510 1.00 87.47 1863 PRO A C 1
ATOM 10878 O O . PRO A 1 708 ? -11.065 8.139 -59.779 1.00 94.15 1863 PRO A O 1
ATOM 10889 N N . ARG A 1 709 ? -10.629 10.294 -59.323 1.00 75.62 1864 ARG A N 1
ATOM 10890 C CA . ARG A 1 709 ? -9.194 10.107 -59.450 1.00 75.07 1864 ARG A CA 1
ATOM 10891 C C . ARG A 1 709 ? -8.566 9.506 -58.203 1.00 74.36 1864 ARG A C 1
ATOM 10892 O O . ARG A 1 709 ? -7.399 9.102 -58.258 1.00 77.61 1864 ARG A O 1
ATOM 10896 N N . ASN A 1 710 ? -9.291 9.439 -57.083 1.00 67.48 1865 ASN A N 1
ATOM 10897 C CA . ASN A 1 710 ? -8.710 8.888 -55.859 1.00 66.93 1865 ASN A CA 1
ATOM 10898 C C . ASN A 1 710 ? -8.727 7.369 -55.963 1.00 72.21 1865 ASN A C 1
ATOM 10899 O O . ASN A 1 710 ? -9.728 6.721 -55.655 1.00 70.65 1865 ASN A O 1
ATOM 10910 N N . ASN A 1 711 ? -7.602 6.792 -56.389 1.00 81.63 1866 ASN A N 1
ATOM 10911 C CA . ASN A 1 711 ? -7.543 5.346 -56.575 1.00 84.17 1866 ASN A CA 1
ATOM 10912 C C . ASN A 1 711 ? -7.674 4.608 -55.250 1.00 77.70 1866 ASN A C 1
ATOM 10913 O O . ASN A 1 711 ? -8.371 3.589 -55.168 1.00 76.06 1866 ASN A O 1
ATOM 10924 N N . ARG A 1 712 ? -7.017 5.104 -54.198 1.00 77.57 1867 ARG A N 1
ATOM 10925 C CA . ARG A 1 712 ? -7.128 4.459 -52.894 1.00 73.85 1867 ARG A CA 1
ATOM 10926 C C . ARG A 1 712 ? -8.584 4.329 -52.462 1.00 71.31 1867 ARG A C 1
ATOM 10927 O O . ARG A 1 712 ? -8.984 3.295 -51.917 1.00 69.04 1867 ARG A O 1
ATOM 10931 N N . ALA A 1 713 ? -9.401 5.363 -52.708 1.00 67.46 1868 ALA A N 1
ATOM 10932 C CA . ALA A 1 713 ? -10.797 5.313 -52.282 1.00 66.51 1868 ALA A CA 1
ATOM 10933 C C . ALA A 1 713 ? -11.650 4.506 -53.251 1.00 68.70 1868 ALA A C 1
ATOM 10934 O O . ALA A 1 713 ? -12.513 3.730 -52.822 1.00 64.80 1868 ALA A O 1
ATOM 10941 N N . GLN A 1 714 ? -11.445 4.699 -54.558 1.00 75.20 1869 GLN A N 1
ATOM 10942 C CA . GLN A 1 714 ? -12.224 3.950 -55.535 1.00 77.44 1869 GLN A CA 1
ATOM 10943 C C . GLN A 1 714 ? -11.936 2.460 -55.431 1.00 78.45 1869 GLN A C 1
ATOM 10944 O O . GLN A 1 714 ? -12.800 1.632 -55.746 1.00 73.72 1869 GLN A O 1
ATOM 10958 N N . SER A 1 715 ? -10.748 2.103 -54.946 1.00 74.68 1870 SER A N 1
ATOM 10959 C CA . SER A 1 715 ? -10.422 0.700 -54.741 1.00 83.30 1870 SER A CA 1
ATOM 10960 C C . SER A 1 715 ? -11.133 0.139 -53.513 1.00 83.36 1870 SER A C 1
ATOM 10961 O O . SER A 1 715 ? -11.594 -1.009 -53.530 1.00 90.66 1870 SER A O 1
ATOM 10969 N N . ILE A 1 716 ? -11.230 0.925 -52.440 1.00 79.94 1871 ILE A N 1
ATOM 10970 C CA . ILE A 1 716 ? -12.043 0.515 -51.293 1.00 83.91 1871 ILE A CA 1
ATOM 10971 C C . ILE A 1 716 ? -13.490 0.300 -51.724 1.00 82.69 1871 ILE A C 1
ATOM 10972 O O . ILE A 1 716 ? -14.102 -0.731 -51.420 1.00 84.50 1871 ILE A O 1
ATOM 10988 N N . LEU A 1 717 ? -14.063 1.278 -52.430 1.00 86.05 1872 LEU A N 1
ATOM 10989 C CA . LEU A 1 717 ? -15.438 1.157 -52.907 1.00 83.65 1872 LEU A CA 1
ATOM 10990 C C . LEU A 1 717 ? -15.595 -0.045 -53.827 1.00 88.15 1872 LEU A C 1
ATOM 10991 O O . LEU A 1 717 ? -16.442 -0.914 -53.597 1.00 90.10 1872 LEU A O 1
ATOM 11007 N N . ARG A 1 718 ? -14.795 -0.088 -54.898 1.00 90.30 1873 ARG A N 1
ATOM 11008 C CA . ARG A 1 718 ? -14.950 -1.111 -55.929 1.00 90.63 1873 ARG A CA 1
ATOM 11009 C C . ARG A 1 718 ? -15.055 -2.506 -55.321 1.00 96.53 1873 ARG A C 1
ATOM 11010 O O . ARG A 1 718 ? -15.894 -3.312 -55.737 1.00 100.46 1873 ARG A O 1
ATOM 11031 N N . LYS A 1 719 ? -14.224 -2.802 -54.323 1.00 95.81 1874 LYS A N 1
ATOM 11032 C CA . LYS A 1 719 ? -14.235 -4.110 -53.668 1.00 91.18 1874 LYS A CA 1
ATOM 11033 C C . LYS A 1 719 ? -15.298 -4.119 -52.568 1.00 94.96 1874 LYS A C 1
ATOM 11034 O O . LYS A 1 719 ? -15.007 -4.180 -51.373 1.00 99.12 1874 LYS A O 1
ATOM 11038 N N . PHE A 1 720 ? -16.556 -4.063 -53.003 1.00 98.01 1875 PHE A N 1
ATOM 11039 C CA . PHE A 1 720 ? -17.701 -3.971 -52.089 1.00 102.85 1875 PHE A CA 1
ATOM 11040 C C . PHE A 1 720 ? -19.014 -3.974 -52.875 1.00 105.51 1875 PHE A C 1
ATOM 11041 O O . PHE A 1 720 ? -19.702 -2.953 -52.976 1.00 99.86 1875 PHE A O 1
#

Solvent-accessible surface area: 31597 Å² total; per-residue (Å²): 163,144,59,146,97,55,110,95,57,24,123,110,7,45,105,33,84,40,43,62,0,12,61,52,0,0,102,15,67,4,37,52,134,38,107,50,11,61,122,102,86,106,64,83,25,51,70,5,72,68,100,2,115,37,36,68,29,0,31,161,10,3,52,34,0,3,17,0,33,4,0,36,14,0,6,13,16,16,78,178,90,84,62,131,22,18,38,5,94,2,21,104,116,59,56,53,76,74,2,33,13,3,87,9,45,10,40,88,103,50,18,96,87,13,43,14,47,83,24,0,0,1,0,2,0,82,34,82,129,55,175,130,137,60,102,34,49,9,67,54,0,59,148,13,164,55,15,2,1,0,16,0,110,38,37,128,109,56,112,64,43,63,4,74,7,20,3,11,0,4,111,118,42,77,2,27,129,30,15,82,117,197,30,97,2,33,0,0,23,1,16,106,0,38,73,21,44,45,18,2,10,0,0,51,2,0,90,57,4,56,16,31,33,45,0,13,64,0,125,17,18,103,99,69,154,43,105,76,75,32,22,99,49,0,66,174,16,22,169,16,25,55,11,6,0,70,0,0,2,17,0,14,56,13,109,3,0,1,4,0,19,0,0,20,22,0,20,28,18,101,0,0,32,4,0,0,0,11,1,3,19,38,91,102,77,140,161,114,91,136,180,153,145,78,52,3,0,0,1,0,0,37,55,36,77,15,2,16,79,2,0,72,86,10,84,75,10,3,80,30,61,116,27,121,91,54,150,26,91,20,3,2,4,31,116,18,116,108,145,55,126,32,5,99,66,23,0,11,64,26,48,5,58,151,135,31,37,127,194,38,204,97,159,73,79,96,78,110,27,76,104,99,4,30,48,73,17,2,56,44,0,18,2,0,0,0,20,0,23,11,0,13,74,101,19,2,30,77,30,56,18,109,0,40,0,0,0,0,2,65,1,7,52,8,20,4,0,15,1,0,0,0,1,14,1,8,0,82,16,0,0,1,0,0,8,7,16,34,16,39,13,137,31,100,3,44,7,0,31,121,31,67,6,30,24,1,0,0,15,0,0,55,106,82,35,109,23,51,58,0,29,14,0,85,37,2,23,43,35,2,3,107,3,4,8,50,44,17,11,150,38,152,14,98,54,3,127,34,12,70,128,103,4,123,56,58,1,24,137,52,113,14,0,10,24,6,20,0,0,9,5,33,104,141,68,121,42,42,51,24,1,0,94,0,0,9,43,0,0,30,55,0,11,199,98,18,73,124,152,31,100,8,70,40,51,0,0,0,0,0,23,46,103,52,0,0,108,71,0,114,147,25,0,53,160,106,25,32,54,115,5,106,163,14,7,57,16,36,17,4,57,41,0,27,81,70,74,26,28,0,0,0,0,0,1,8,84,46,155,66,99,121,22,102,75,100,71,42,31,41,9,6,1,2,4,6,16,0,61,0,0,1,0,0,0,0,66,36,80,44,0,23,104,29,144,11,32,124,40,0,2,61,25,0,80,123,62,99,21,33,23,80,0,3,40,11,17,46,63,122,80,48,120,77,1,44,50,76,39,173,78,142

Foldseek 3Di:
DDPPCLVVLLVLLLDPDCVVVCLPVQPFDLLDDDLARDPDDPVQEFFDDLFADALVRLLSHVVRLLVSLVVLLLVCCLVPVFQAKDKWFWADWDDDDQKIWTKTKDALVCCVVRVDDQQFKKKKADDPVDDPVDGDTSVCVNPGPGMTIWHFHDWAQDDPRMIITIIMHGNPGPNVVQRDHGHMIMMGTRDGCLLSSLLVSCSVSLNSFPQSNCLNGLAWDDWDDDDPVLLVLLCVLLVADSLLSVQLRRQLVDWGEAEEAEAAFLQLLSSVLSNLQANQQVVVVPVDDDDDFHAAAEEAEAALVVLVVSQLVCVVAGAYSNNDGDRFQEEEEDDGPDDDPSVVCRYLQNQLCVVQDCPVCVVVVVVVSSVVSLLVSVRRGHYYTYYLSRLSDPSNSVNPDANQEYEYEQQQQDFASSQCSNSSRNHTRYYYYHHVLADFHDGSNPVSVVSVRSGGSSRSSVVPDPHSYSAEHEFAACVLCQCVCVVPPVVRRHYDPCLNVVQDDPCCVPPPQNQFAEAAEPDVDPADVFLLLVVLVVVVVVCVVPVVPDPLFQAEEEEEQDVVHQVVSVVVNCVVVNPPCVRRYHTDYLNVCQVAAHQEYEYEYRAEDDPVVVSNVSSSCSRRSPRHHHHYYYYYHCVRYCVDVSSVSVQVVCVVVVRYHYDGNCCVPPPPCVGVVVRVVD

Nearest PDB structures (foldseek):
  6i59-assembly1_A  TM=1.001E+00  e=0.000E+00  Saccharomyces cerevisiae S288C
  8ran-assembly1_O  TM=9.025E-01  e=0.000E+00  Saccharomyces cerevisiae
  8rap-assembly1_O  TM=7.890E-01  e=0.000E+00  Saccharomyces cerevisiae
  8ftk-assembly1_A  TM=7.854E-01  e=1.694E-49  Thermochaetoides thermophila DSM 1495
  2xzl-assembly1_A  TM=5.855E-01  e=2.153E-39  Saccharomyces cerevisiae

Sequence (682 aa):
ELAKQELEHMRKRLNVDMNPLYEIILQQWDYTRNSEYPDDEPIGNYSDVKDFFNSPADYQKVMMKPLLLLESWQGLCSSRDREDYKPFSIIVGNRTAVSDFYDVYYASVAKQVIQDCGISESSDLIVMAYLPDFRPDKRLSSDDFKKAQHTCLAKVRTLKNTKGGNVDVTLRIHRRNHSFSSKFLTLRSEIYCVKVMQMTTIEREYSSTLEGLEYYDLVGQILQAKPSSPPVNVDAAEIETVKKSYKLNTSQAEAIVNSVSKEGFSLIQGPPGTGKTKKTILGIIGYFLSTKNASNTEQLLKKQKILICAPSNAAVDEICLRLKSGVYDKQGHQFKPQLVRVGRSSDVVNVAIKDDLTTLEELVDKRIGERNYNYRNRDLDRRNAQAHILAVSDIICCSTLSGSAHDVLATMGIKFDTVIIDEACQCTELSSIIPLRYGGKRCIMVGDPNQLPPTVLSGAASNFKYNQSLFVRMEKNSSPYLLDVQYRMHPSISKFPSSEFYQGRLKDGPGMDILLNKRPWHQLEPLAPYKFFDIIISMSYTNMEEIRVAIELVDYLFRKFDNKKIDFTGKIGIISPYREQMQKMRKEFARYFGGMINKSIDFNTIDGFQGQEKEIILISCVRAKSSVGFLKDFRRMMNVALTRAKTSSIWVLGHQRSLAKSKLWRRDLIEDAKDRSCLAYACSGFLDPRNNRAQSILRKF